Protein AF-0000000078305536 (afdb_homodimer)

pLDDT: mean 76.2, std 25.27, range [20.28, 97.38]

Secondary structure (DSSP, 8-state):
---HHHHHHHHHTTSS-------SEEEE--SS-EEEEE--TTSEEEEEEEEEEETTEEEEEEEEETTTEEEE-TTSTTTEEEEE-TTT--EEEEEESS--GGG-EEEEEEEEEETTEEEEEEEEEE--THHHHHHHHGGGS-EEEEETT--EEEEEE----SPEEEEEEEEEETTEEEEEEEEETTTTEEEE-SSSTT-EE---TT-SEEEEEE-S--GGG-EEEEEEEEETTS-EEEEEEEEEEE----SS--------S------------------------------/---HHHHHHHHHTS-S-------SEEEE--SS-EEEEE--TTSEEEEEEEEEEETTEEEEEEEEETTTEEEE-TTSTTTEEEEE-TTT--EEEEEESS--GGG-EEEEEEEEEETTEEEEEEEEEE--THHHHHHHHGGGS-EEEEETT--EEEEEE----SPEEEEEEEEEETTEEEEEEEEETTTTEEEE-SSSSS-EE---TT-SEEEEEE-S--GGG-EEEEEEEEETTS-EEEEEEEEEEE---SSS--------S------------------------------

Radius of gyration: 35.33 Å; Cα contacts (8 Å, |Δi|>4): 1064; chains: 2; bounding box: 84×175×74 Å

Sequence (582 aa):
MDLLPFLLALLHVHKALCAEISWDSTVKLTKQLSLECAHLPTQILTQIEWLKRNGQKEERIAIFNPILGLEITAPYTNRVSIKNSSEASNIITLNFNNASDMDAGLYTCRLNMFPDGSAEKIIQVAKTDKFESIALLNETIPELVTESGQNITLNYQFQMKGPVKTVIWEKIQPHQIDILTSCDLLEGSPYTSKYQNKVWATCRQGSRVSILFIPNVTVSESAIYCCLVEATTGEKESYMVRLIVYGPKQGGNIQMACLKSPLECRIREPTTPEVRSPTDKPRTTHRMIFMMDLLPFLLALLHVHKALCAEISWDSTVKLTKQLSLECAHLPTQILTQIEWLKRNGQKEERIAIFNPILGLEITAPYTNRVSIKNSSEASNIITLNFNNASDMDAGLYTCRLNMFPDGSAEKIIQVAKTDKFESIALLNETIPELVTESGQNITLNYQFQMKGPVKTVIWEKIQPHQIDILTSCDLLEGSPYTSKYQNKVWATCRQGSRVSILFIPNVTVSESAIYCCLVEATTGEKESYMVRLIVYGPKQGGNIQMACLKSPLECRIREPTTPEVRSPTDKPRTTHRMIFM

Structure (mmCIF, N/CA/C/O backbone):
data_AF-0000000078305536-model_v1
#
loop_
_entity.id
_entity.type
_entity.pdbx_description
1 polymer 'CD226 antigen isoform X4'
#
loop_
_atom_site.group_PDB
_atom_site.id
_atom_site.type_symbol
_atom_site.label_atom_id
_atom_site.label_alt_id
_atom_site.label_comp_id
_atom_site.label_asym_id
_atom_site.label_entity_id
_atom_site.label_seq_id
_atom_site.pdbx_PDB_ins_code
_atom_site.Cartn_x
_atom_site.Cartn_y
_atom_site.Cartn_z
_atom_site.occupancy
_atom_site.B_iso_or_equiv
_atom_site.auth_seq_id
_atom_site.auth_comp_id
_atom_site.auth_asym_id
_atom_site.auth_atom_id
_atom_site.pdbx_PDB_model_num
ATOM 1 N N . MET A 1 1 ? -50.438 0.281 13.805 1 34.84 1 MET A N 1
ATOM 2 C CA . MET A 1 1 ? -49.156 -0.41 13.781 1 34.84 1 MET A CA 1
ATOM 3 C C . MET A 1 1 ? -48.062 0.49 13.211 1 34.84 1 MET A C 1
ATOM 5 O O . MET A 1 1 ? -48.188 0.972 12.086 1 34.84 1 MET A O 1
ATOM 9 N N . ASP A 1 2 ? -47.375 1.27 14.156 1 38.22 2 ASP A N 1
ATOM 10 C CA . ASP A 1 2 ? -46.5 2.428 14.047 1 38.22 2 ASP A CA 1
ATOM 11 C C . ASP A 1 2 ? -45.219 2.088 13.25 1 38.22 2 ASP A C 1
ATOM 13 O O . ASP A 1 2 ? -44.438 1.245 13.664 1 38.22 2 ASP A O 1
ATOM 17 N N . LEU A 1 3 ? -45.344 2.156 11.898 1 41.25 3 LEU A N 1
ATOM 18 C CA . LEU A 1 3 ? -44.438 2.129 10.742 1 41.25 3 LEU A CA 1
ATOM 19 C C . LEU A 1 3 ? -43.219 3.002 10.984 1 41.25 3 LEU A C 1
ATOM 21 O O . LEU A 1 3 ? -42.344 3.111 10.125 1 41.25 3 LEU A O 1
ATOM 25 N N . LEU A 1 4 ? -43.219 3.752 12.109 1 44.47 4 LEU A N 1
ATOM 26 C CA . LEU A 1 4 ? -42.188 4.75 12.391 1 44.47 4 LEU A CA 1
ATOM 27 C C . LEU A 1 4 ? -40.875 4.082 12.766 1 44.47 4 LEU A C 1
ATOM 29 O O . LEU A 1 4 ? -39.812 4.547 12.359 1 44.47 4 LEU A O 1
ATOM 33 N N . PRO A 1 5 ? -40.875 3.002 13.641 1 43.59 5 PRO A N 1
ATOM 34 C CA . PRO A 1 5 ? -39.594 2.453 14.047 1 43.59 5 PRO A CA 1
ATOM 35 C C . PRO A 1 5 ? -38.875 1.744 12.906 1 43.59 5 PRO A C 1
ATOM 37 O O . PRO A 1 5 ? -37.656 1.471 13.008 1 43.59 5 PRO A O 1
ATOM 40 N N . PHE A 1 6 ? -39.562 1.241 11.852 1 41.25 6 PHE A N 1
ATOM 41 C CA . PHE A 1 6 ? -38.906 0.504 10.766 1 41.25 6 PHE A CA 1
ATOM 42 C C . PHE A 1 6 ? -38 1.42 9.953 1 41.25 6 PHE A C 1
ATOM 44 O O . PHE A 1 6 ? -36.969 0.987 9.453 1 41.25 6 PHE A O 1
ATOM 51 N N . LEU A 1 7 ? -38.406 2.744 9.727 1 38.31 7 LEU A N 1
ATOM 52 C CA . LEU A 1 7 ? -37.625 3.621 8.867 1 38.31 7 LEU A CA 1
ATOM 53 C C . LEU A 1 7 ? -36.312 3.99 9.539 1 38.31 7 LEU A C 1
ATOM 55 O O . LEU A 1 7 ? -35.312 4.215 8.867 1 38.31 7 LEU A O 1
ATOM 59 N N . LEU A 1 8 ? -36.25 4.09 10.891 1 34.44 8 LEU A N 1
ATOM 60 C CA . LEU A 1 8 ? -35.031 4.547 11.555 1 34.44 8 LEU A CA 1
ATOM 61 C C . LEU A 1 8 ? -33.969 3.475 11.508 1 34.44 8 LEU A C 1
ATOM 63 O O . LEU A 1 8 ? -32.781 3.771 11.68 1 34.44 8 LEU A O 1
ATOM 67 N N . ALA A 1 9 ? -34.344 2.102 11.547 1 36.56 9 ALA A N 1
ATOM 68 C CA . ALA A 1 9 ? -33.312 1.059 11.492 1 36.56 9 ALA A CA 1
ATOM 69 C C . ALA A 1 9 ? -32.562 1.096 10.164 1 36.56 9 ALA A C 1
ATOM 71 O O . ALA A 1 9 ? -31.422 0.606 10.07 1 36.56 9 ALA A O 1
ATOM 72 N N . LEU A 1 10 ? -33.25 1.404 9.039 1 33.78 10 LEU A N 1
ATOM 73 C CA . LEU A 1 10 ? -32.562 1.394 7.754 1 33.78 10 LEU A CA 1
ATOM 74 C C . LEU A 1 10 ? -31.438 2.432 7.727 1 33.78 10 LEU A C 1
ATOM 76 O O . LEU A 1 10 ? -30.438 2.26 7.02 1 33.78 10 LEU A O 1
ATOM 80 N N . LEU A 1 11 ? -31.688 3.68 8.305 1 33.34 11 LEU A N 1
ATOM 81 C CA . LEU A 1 11 ? -30.656 4.707 8.188 1 33.34 11 LEU A CA 1
ATOM 82 C C . LEU A 1 11 ? -29.422 4.324 8.984 1 33.34 11 LEU A C 1
ATOM 84 O O . LEU A 1 11 ? -28.312 4.789 8.688 1 33.34 11 LEU A O 1
ATOM 88 N N . HIS A 1 12 ? -29.547 3.621 10.141 1 32.81 12 HIS A N 1
ATOM 89 C CA . HIS A 1 12 ? -28.406 3.477 11.039 1 32.81 12 HIS A CA 1
ATOM 90 C C . HIS A 1 12 ? -27.359 2.547 10.445 1 32.81 12 HIS A C 1
ATOM 92 O O . HIS A 1 12 ? -26.203 2.527 10.898 1 32.81 12 HIS A O 1
ATOM 98 N N . VAL A 1 13 ? -27.797 1.468 9.828 1 32.53 13 VAL A N 1
ATOM 99 C CA . VAL A 1 13 ? -26.797 0.458 9.539 1 32.53 13 VAL A CA 1
ATOM 100 C C . VAL A 1 13 ? -25.812 0.996 8.508 1 32.53 13 VAL A C 1
ATOM 102 O O . VAL A 1 13 ? -24.906 0.279 8.07 1 32.53 13 VAL A O 1
ATOM 105 N N . HIS A 1 14 ? -26.234 1.968 7.656 1 31.88 14 HIS A N 1
ATOM 106 C CA . HIS A 1 14 ? -25.156 2.377 6.762 1 31.88 14 HIS A CA 1
ATOM 107 C C . HIS A 1 14 ? -23.984 2.941 7.547 1 31.88 14 HIS A C 1
ATOM 109 O O . HIS A 1 14 ? -23.172 3.703 7.008 1 31.88 14 HIS A O 1
ATOM 115 N N . LYS A 1 15 ? -24.109 2.984 8.93 1 30.31 15 LYS A N 1
ATOM 116 C CA . LYS A 1 15 ? -23.031 3.684 9.625 1 30.31 15 LYS A CA 1
ATOM 117 C C . LYS A 1 15 ? -21.656 3.186 9.164 1 30.31 15 LYS A C 1
ATOM 119 O O . LYS A 1 15 ? -20.766 3.984 8.891 1 30.31 15 LYS A O 1
ATOM 124 N N . ALA A 1 16 ? -21.25 1.973 9.695 1 31.81 16 ALA A N 1
ATOM 125 C CA . ALA A 1 16 ? -19.922 1.646 10.219 1 31.81 16 ALA A CA 1
ATOM 126 C C . ALA A 1 16 ? -18.891 1.566 9.094 1 31.81 16 ALA A C 1
ATOM 128 O O . ALA A 1 16 ? -17.703 1.84 9.312 1 31.81 16 ALA A O 1
ATOM 129 N N . LEU A 1 17 ? -19.156 0.706 8.094 1 31.02 17 LEU A N 1
ATOM 130 C CA . LEU A 1 17 ? -17.922 0.349 7.383 1 31.02 17 LEU A CA 1
ATOM 131 C C . LEU A 1 17 ? -17.297 1.575 6.727 1 31.02 17 LEU A C 1
ATOM 133 O O . LEU A 1 17 ? -17.031 1.566 5.523 1 31.02 17 LEU A O 1
ATOM 137 N N . CYS A 1 18 ? -17.922 2.68 6.719 1 30.95 18 CYS A N 1
ATOM 138 C CA . CYS A 1 18 ? -17.156 3.84 6.281 1 30.95 18 CYS A CA 1
ATOM 139 C C . CYS A 1 18 ? -15.742 3.809 6.852 1 30.95 18 CYS A C 1
ATOM 141 O O . CYS A 1 18 ? -15.539 4.098 8.031 1 30.95 18 CYS A O 1
ATOM 143 N N . ALA A 1 19 ? -15.031 2.811 6.824 1 40.62 19 ALA A N 1
ATOM 144 C CA . ALA A 1 19 ? -13.664 3.26 7.078 1 40.62 19 ALA A CA 1
ATOM 145 C C . ALA A 1 19 ? -13.461 4.695 6.605 1 40.62 19 ALA A C 1
ATOM 147 O O . ALA A 1 19 ? -13.609 4.992 5.418 1 40.62 19 ALA A O 1
ATOM 148 N N . GLU A 1 20 ? -13.953 5.805 7.23 1 45.59 20 GLU A N 1
ATOM 149 C CA . GLU A 1 20 ? -13.57 7.188 6.961 1 45.59 20 GLU A CA 1
ATOM 150 C C . GLU A 1 20 ? -12.188 7.258 6.316 1 45.59 20 GLU A C 1
ATOM 152 O O . GLU A 1 20 ? -11.195 6.828 6.91 1 45.59 20 GLU A O 1
ATOM 157 N N . ILE A 1 21 ? -12.203 6.945 5.156 1 51.5 21 ILE A N 1
ATOM 158 C CA . ILE A 1 21 ? -10.961 7.27 4.465 1 51.5 21 ILE A CA 1
ATOM 159 C C . ILE A 1 21 ? -10.375 8.562 5.035 1 51.5 21 ILE A C 1
ATOM 161 O O . ILE A 1 21 ? -10.922 9.641 4.824 1 51.5 21 ILE A O 1
ATOM 165 N N . SER A 1 22 ? -9.781 8.641 6.242 1 74.12 22 SER A N 1
ATOM 166 C CA . SER A 1 22 ? -9.078 9.75 6.875 1 74.12 22 SER A CA 1
ATOM 167 C C . SER A 1 22 ? -7.777 10.07 6.152 1 74.12 22 SER A C 1
ATOM 169 O O . SER A 1 22 ? -7.051 9.164 5.738 1 74.12 22 SER A O 1
ATOM 171 N N . TRP A 1 23 ? -7.887 11.172 5.277 1 86.25 23 TRP A N 1
ATOM 172 C CA . TRP A 1 23 ? -6.637 11.695 4.738 1 86.25 23 TRP A CA 1
ATOM 173 C C . TRP A 1 23 ? -5.793 12.336 5.84 1 86.25 23 TRP A C 1
ATOM 175 O O . TRP A 1 23 ? -6.305 12.648 6.914 1 86.25 23 TRP A O 1
ATOM 185 N N . ASP A 1 24 ? -4.582 12.406 5.512 1 91.31 24 ASP A N 1
ATOM 186 C CA . ASP A 1 24 ? -3.623 12.922 6.484 1 91.31 24 ASP A CA 1
ATOM 187 C C . ASP A 1 24 ? -3.574 14.445 6.449 1 91.31 24 ASP A C 1
ATOM 189 O O . ASP A 1 24 ? -3.318 15.086 7.473 1 91.31 24 ASP A O 1
ATOM 193 N N . SER A 1 25 ? -3.717 14.977 5.25 1 92.75 25 SER A N 1
ATOM 194 C CA . SER A 1 25 ? -3.648 16.422 5.051 1 92.75 25 SER A CA 1
ATOM 195 C C . SER A 1 25 ? -4.695 16.891 4.047 1 92.75 25 SER A C 1
ATOM 197 O O . SER A 1 25 ? -5.086 16.141 3.152 1 92.75 25 SER A O 1
ATOM 199 N N . THR A 1 26 ? -5.125 18.078 4.301 1 92.69 26 THR A N 1
ATOM 200 C CA . THR A 1 26 ? -5.949 18.781 3.326 1 92.69 26 THR A CA 1
ATOM 201 C C . THR A 1 26 ? -5.234 20.031 2.812 1 92.69 26 THR A C 1
ATOM 203 O O . THR A 1 26 ? -4.734 20.828 3.602 1 92.69 26 THR A O 1
ATOM 206 N N . VAL A 1 27 ? -5.176 20.125 1.546 1 95.38 27 VAL A N 1
ATOM 207 C CA . VAL A 1 27 ? -4.508 21.266 0.931 1 95.38 27 VAL A CA 1
ATOM 208 C C . VAL A 1 27 ? -5.508 22.062 0.091 1 95.38 27 VAL A C 1
ATOM 210 O O . VAL A 1 27 ? -6.32 21.484 -0.632 1 95.38 27 VAL A O 1
ATOM 213 N N . LYS A 1 28 ? -5.418 23.328 0.243 1 93.56 28 LYS A N 1
ATOM 214 C CA . LYS A 1 28 ? -6.305 24.203 -0.517 1 93.56 28 LYS A CA 1
ATOM 215 C C . LYS A 1 28 ? -5.926 24.219 -1.995 1 93.56 28 LYS A C 1
ATOM 217 O O . LYS A 1 28 ? -4.746 24.359 -2.338 1 93.56 28 LYS A O 1
ATOM 222 N N . LEU A 1 29 ? -6.965 24.125 -2.781 1 95.62 29 LEU A N 1
ATOM 223 C CA . LEU A 1 29 ? -6.73 24.188 -4.219 1 95.62 29 LEU A CA 1
ATOM 224 C C . LEU A 1 29 ? -6.48 25.641 -4.652 1 95.62 29 LEU A C 1
ATOM 226 O O . LEU A 1 29 ? -7.359 26.484 -4.523 1 95.62 29 LEU A O 1
ATOM 230 N N . THR A 1 30 ? -5.32 25.891 -5.098 1 92.5 30 THR A N 1
ATOM 231 C CA . THR A 1 30 ? -4.934 27.172 -5.668 1 92.5 30 THR A CA 1
ATOM 232 C C . THR A 1 30 ? -4.172 26.969 -6.977 1 92.5 30 THR A C 1
ATOM 234 O O . THR A 1 30 ? -3.842 25.844 -7.344 1 92.5 30 THR A O 1
ATOM 237 N N . LYS A 1 31 ? -3.879 28.062 -7.656 1 92 31 LYS A N 1
ATOM 238 C CA . LYS A 1 31 ? -3.127 27.984 -8.906 1 92 31 LYS A CA 1
ATOM 239 C C . LYS A 1 31 ? -1.715 27.453 -8.664 1 92 31 LYS A C 1
ATOM 241 O O . LYS A 1 31 ? -1.172 26.719 -9.492 1 92 31 LYS A O 1
ATOM 246 N N . GLN A 1 32 ? -1.166 27.922 -7.508 1 90.81 32 GLN A N 1
ATOM 247 C CA . GLN A 1 32 ? 0.146 27.422 -7.113 1 90.81 32 GLN A CA 1
ATOM 248 C C . GLN A 1 32 ? 0.021 26.281 -6.105 1 90.81 32 GLN A C 1
ATOM 250 O O . GLN A 1 32 ? 0.342 26.438 -4.926 1 90.81 32 GLN A O 1
ATOM 255 N N . LEU A 1 33 ? -0.36 25.219 -6.582 1 95.06 33 LEU A N 1
ATOM 256 C CA . LEU A 1 33 ? -0.619 24.062 -5.73 1 95.06 33 LEU A CA 1
ATOM 257 C C . LEU A 1 33 ? 0.667 23.281 -5.461 1 95.06 33 LEU A C 1
ATOM 259 O O . LEU A 1 33 ? 1.401 22.953 -6.391 1 95.06 33 LEU A O 1
ATOM 263 N N . SER A 1 34 ? 0.96 23.047 -4.176 1 94.38 34 SER A N 1
ATOM 264 C CA . SER A 1 34 ? 2.127 22.266 -3.764 1 94.38 34 SER A CA 1
ATOM 265 C C . SER A 1 34 ? 1.745 21.172 -2.773 1 94.38 34 SER A C 1
ATOM 267 O O . SER A 1 34 ? 1.062 21.438 -1.781 1 94.38 34 SER A O 1
ATOM 269 N N . LEU A 1 35 ? 2.131 20 -3.059 1 95.44 35 LEU A N 1
ATOM 270 C CA . LEU A 1 35 ? 1.924 18.859 -2.164 1 95.44 35 LEU A CA 1
ATOM 271 C C . LEU A 1 35 ? 3.246 18.391 -1.561 1 95.44 35 LEU A C 1
ATOM 273 O O . LEU A 1 35 ? 4.215 18.156 -2.285 1 95.44 35 LEU A O 1
ATOM 277 N N . GLU A 1 36 ? 3.229 18.188 -0.263 1 91.56 36 GLU A N 1
ATOM 278 C CA . GLU A 1 36 ? 4.488 17.891 0.412 1 91.56 36 GLU A CA 1
ATOM 279 C C . GLU A 1 36 ? 4.445 16.531 1.089 1 91.56 36 GLU A C 1
ATOM 281 O O . GLU A 1 36 ? 3.422 16.141 1.657 1 91.56 36 GLU A O 1
ATOM 286 N N . CYS A 1 37 ? 5.559 15.867 0.958 1 91.31 37 CYS A N 1
ATOM 287 C CA . CYS A 1 37 ? 5.836 14.641 1.689 1 91.31 37 CYS A CA 1
ATOM 288 C C . CYS A 1 37 ? 7.219 14.688 2.328 1 91.31 37 CYS A C 1
ATOM 290 O O . CYS A 1 37 ? 8.188 15.117 1.697 1 91.31 37 CYS A O 1
ATOM 292 N N . ALA A 1 38 ? 7.238 14.266 3.588 1 88 38 ALA A N 1
ATOM 293 C CA . ALA A 1 38 ? 8.508 14.367 4.305 1 88 38 ALA A CA 1
ATOM 294 C C . ALA A 1 38 ? 8.859 13.039 4.98 1 88 38 ALA A C 1
ATOM 296 O O . ALA A 1 38 ? 7.969 12.266 5.34 1 88 38 ALA A O 1
ATOM 297 N N . HIS A 1 39 ? 10.117 12.719 5.047 1 88.12 39 HIS A N 1
ATOM 298 C CA . HIS A 1 39 ? 10.641 11.633 5.871 1 88.12 39 HIS A CA 1
ATOM 299 C C . HIS A 1 39 ? 11.539 12.164 6.977 1 88.12 39 HIS A C 1
ATOM 301 O O . HIS A 1 39 ? 11.898 13.344 6.98 1 88.12 39 HIS A O 1
ATOM 307 N N . LEU A 1 40 ? 11.82 11.352 7.926 1 84.5 40 LEU A N 1
ATOM 308 C CA . LEU A 1 40 ? 12.727 11.773 8.984 1 84.5 40 LEU A CA 1
ATOM 309 C C . LEU A 1 40 ? 14.133 12 8.438 1 84.5 40 LEU A C 1
ATOM 311 O O . LEU A 1 40 ? 14.586 11.273 7.551 1 84.5 40 LEU A O 1
ATOM 315 N N . PRO A 1 41 ? 14.828 12.992 8.984 1 82.12 41 PRO A N 1
ATOM 316 C CA . PRO A 1 41 ? 16.172 13.312 8.484 1 82.12 41 PRO A CA 1
ATOM 317 C C . PRO A 1 41 ? 17.125 12.133 8.578 1 82.12 41 PRO A C 1
ATOM 319 O O . PRO A 1 41 ? 18.078 12.031 7.793 1 82.12 41 PRO A O 1
ATOM 322 N N . THR A 1 42 ? 16.953 11.242 9.523 1 85.81 42 THR A N 1
ATOM 323 C CA . THR A 1 42 ? 17.844 10.109 9.734 1 85.81 42 THR A CA 1
ATOM 324 C C . THR A 1 42 ? 17.562 9 8.727 1 85.81 42 THR A C 1
ATOM 326 O O . THR A 1 42 ? 18.344 8.062 8.594 1 85.81 42 THR A O 1
ATOM 329 N N . GLN A 1 43 ? 16.531 9.148 8.031 1 89.75 43 GLN A N 1
ATOM 330 C CA . GLN A 1 43 ? 16.141 8.109 7.078 1 89.75 43 GLN A CA 1
ATOM 331 C C . GLN A 1 43 ? 16.734 8.375 5.699 1 89.75 43 GLN A C 1
ATOM 333 O O . GLN A 1 43 ? 17 9.523 5.344 1 89.75 43 GLN A O 1
ATOM 338 N N . ILE A 1 44 ? 16.906 7.281 4.996 1 93.12 44 ILE A N 1
ATOM 339 C CA . ILE A 1 44 ? 17.453 7.391 3.648 1 93.12 44 ILE A CA 1
ATOM 340 C C . ILE A 1 44 ? 16.359 7.129 2.621 1 93.12 44 ILE A C 1
ATOM 342 O O . ILE A 1 44 ? 15.867 6.004 2.502 1 93.12 44 ILE A O 1
ATOM 346 N N . LEU A 1 45 ? 16.047 8.141 1.893 1 93.75 45 LEU A N 1
ATOM 347 C CA . LEU A 1 45 ? 15.031 8.008 0.854 1 93.75 45 LEU A CA 1
ATOM 348 C C . LEU A 1 45 ? 15.578 7.254 -0.353 1 93.75 45 LEU A C 1
ATOM 350 O O . LEU A 1 45 ? 16.625 7.625 -0.896 1 93.75 45 LEU A O 1
ATOM 354 N N . THR A 1 46 ? 14.922 6.234 -0.824 1 95.88 46 THR A N 1
ATOM 355 C CA . THR A 1 46 ? 15.375 5.484 -1.992 1 95.88 46 THR A CA 1
ATOM 356 C C . THR A 1 46 ? 14.492 5.793 -3.203 1 95.88 46 THR A C 1
ATOM 358 O O . THR A 1 46 ? 14.961 5.734 -4.344 1 95.88 46 THR A O 1
ATOM 361 N N . GLN A 1 47 ? 13.25 6.035 -2.916 1 96.19 47 GLN A N 1
ATOM 362 C CA . GLN A 1 47 ? 12.336 6.34 -4.012 1 96.19 47 GLN A CA 1
ATOM 363 C C . GLN A 1 47 ? 11.039 6.953 -3.496 1 96.19 47 GLN A C 1
ATOM 365 O O . GLN A 1 47 ? 10.594 6.633 -2.393 1 96.19 47 GLN A O 1
ATOM 370 N N . ILE A 1 48 ? 10.484 7.848 -4.297 1 95.94 48 ILE A N 1
ATOM 371 C CA . ILE A 1 48 ? 9.188 8.414 -3.943 1 95.94 48 ILE A CA 1
ATOM 372 C C . ILE A 1 48 ? 8.289 8.461 -5.176 1 95.94 48 ILE A C 1
ATOM 374 O O . ILE A 1 48 ? 8.758 8.742 -6.281 1 95.94 48 ILE A O 1
ATOM 378 N N . GLU A 1 49 ? 7.051 8.086 -4.977 1 97.06 49 GLU A N 1
ATOM 379 C CA . GLU A 1 49 ? 6.059 8.148 -6.043 1 97.06 49 GLU A CA 1
ATOM 380 C C . GLU A 1 49 ? 4.859 8.992 -5.633 1 97.06 49 GLU A C 1
ATOM 382 O O . GLU A 1 49 ? 4.426 8.953 -4.48 1 97.06 49 GLU A O 1
ATOM 387 N N . TRP A 1 50 ? 4.375 9.758 -6.574 1 97.19 50 TRP A N 1
ATOM 388 C CA . TRP A 1 50 ? 3.154 10.547 -6.402 1 97.19 50 TRP A CA 1
ATOM 389 C C . TRP A 1 50 ? 2.027 9.992 -7.273 1 97.19 50 TRP A C 1
ATOM 391 O O . TRP A 1 50 ? 2.199 9.812 -8.484 1 97.19 50 TRP A O 1
ATOM 401 N N . LEU A 1 51 ? 0.883 9.766 -6.59 1 97.38 51 LEU A N 1
ATOM 402 C CA . LEU A 1 51 ? -0.25 9.164 -7.277 1 97.38 51 LEU A CA 1
ATOM 403 C C . LEU A 1 51 ? -1.516 9.984 -7.074 1 97.38 51 LEU A C 1
ATOM 405 O O . LEU A 1 51 ? -1.723 10.562 -6 1 97.38 51 LEU A O 1
ATOM 409 N N . LYS A 1 52 ? -2.305 10.016 -8.094 1 96.69 52 LYS A N 1
ATOM 410 C CA . LYS A 1 52 ? -3.639 10.602 -7.988 1 96.69 52 LYS A CA 1
ATOM 411 C C . LYS A 1 52 ? -4.719 9.531 -8.094 1 96.69 52 LYS A C 1
ATOM 413 O O . LYS A 1 52 ? -4.66 8.664 -8.969 1 96.69 52 LYS A O 1
ATOM 418 N N . ARG A 1 53 ? -5.617 9.609 -7.207 1 94.31 53 ARG A N 1
ATOM 419 C CA . ARG A 1 53 ? -6.695 8.625 -7.215 1 94.31 53 ARG A CA 1
ATOM 420 C C . ARG A 1 53 ? -7.758 8.992 -8.25 1 94.31 53 ARG A C 1
ATOM 422 O O . ARG A 1 53 ? -8.234 10.125 -8.281 1 94.31 53 ARG A O 1
ATOM 429 N N . ASN A 1 54 ? -8.062 8.141 -9.07 1 88.94 54 ASN A N 1
ATOM 430 C CA . ASN A 1 54 ? -9.148 8.234 -10.047 1 88.94 54 ASN A CA 1
ATOM 431 C C . ASN A 1 54 ? -10.141 7.082 -9.891 1 88.94 54 ASN A C 1
ATOM 433 O O . ASN A 1 54 ? -9.969 6.02 -10.492 1 88.94 54 ASN A O 1
ATOM 437 N N . GLY A 1 55 ? -11.211 7.418 -9.094 1 82.19 55 GLY A N 1
ATOM 438 C CA . GLY A 1 55 ? -12.094 6.316 -8.758 1 82.19 55 GLY A CA 1
ATOM 439 C C . GLY A 1 55 ? -11.414 5.227 -7.949 1 82.19 55 GLY A C 1
ATOM 440 O O . GLY A 1 55 ? -10.906 5.484 -6.859 1 82.19 55 GLY A O 1
ATOM 441 N N . GLN A 1 56 ? -11.359 4.055 -8.5 1 79.88 56 GLN A N 1
ATOM 442 C CA . GLN A 1 56 ? -10.758 2.932 -7.789 1 79.88 56 GLN A CA 1
ATOM 443 C C . GLN A 1 56 ? -9.32 2.703 -8.242 1 79.88 56 GLN A C 1
ATOM 445 O O . GLN A 1 56 ? -8.609 1.871 -7.672 1 79.88 56 GLN A O 1
ATOM 450 N N . LYS A 1 57 ? -8.922 3.486 -9.148 1 84.88 57 LYS A N 1
ATOM 451 C CA . LYS A 1 57 ? -7.578 3.316 -9.688 1 84.88 57 LYS A CA 1
ATOM 452 C C . LYS A 1 57 ? -6.672 4.469 -9.273 1 84.88 57 LYS A C 1
ATOM 454 O O . LYS A 1 57 ? -7.152 5.539 -8.891 1 84.88 57 LYS A O 1
ATOM 459 N N . GLU A 1 58 ? -5.453 4.203 -9.203 1 91.88 58 GLU A N 1
ATOM 460 C CA . GLU A 1 58 ? -4.453 5.227 -8.938 1 91.88 58 GLU A CA 1
ATOM 461 C C . GLU A 1 58 ? -3.594 5.496 -10.172 1 91.88 58 GLU A C 1
ATOM 463 O O . GLU A 1 58 ? -3.113 4.562 -10.812 1 91.88 58 GLU A O 1
ATOM 468 N N . GLU A 1 59 ? -3.504 6.73 -10.477 1 94.12 59 GLU A N 1
ATOM 469 C CA . GLU A 1 59 ? -2.668 7.152 -11.594 1 94.12 59 GLU A CA 1
ATOM 470 C C . GLU A 1 59 ? -1.363 7.777 -11.102 1 94.12 59 GLU A C 1
ATOM 472 O O . GLU A 1 59 ? -1.377 8.68 -10.266 1 94.12 59 GLU A O 1
ATOM 477 N N . ARG A 1 60 ? -0.323 7.273 -11.68 1 96.44 60 ARG A N 1
ATOM 478 C CA . ARG A 1 60 ? 0.975 7.797 -11.266 1 96.44 60 ARG A CA 1
ATOM 479 C C . ARG A 1 60 ? 1.264 9.141 -11.93 1 96.44 60 ARG A C 1
ATOM 481 O O . ARG A 1 60 ? 1.136 9.273 -13.148 1 96.44 60 ARG A O 1
ATOM 488 N N . ILE A 1 61 ? 1.693 10.031 -11.18 1 97.31 61 ILE A N 1
ATOM 489 C CA . ILE A 1 61 ? 2.035 11.359 -11.664 1 97.31 61 ILE A CA 1
ATOM 490 C C . ILE A 1 61 ? 3.539 11.453 -11.906 1 97.31 61 ILE A C 1
ATOM 492 O O . ILE A 1 61 ? 3.975 11.844 -12.992 1 97.31 61 ILE A O 1
ATOM 496 N N . ALA A 1 62 ? 4.258 11.055 -10.898 1 97.06 62 ALA A N 1
ATOM 497 C CA . ALA A 1 62 ? 5.711 11.172 -10.969 1 97.06 62 ALA A CA 1
ATOM 498 C C . ALA A 1 62 ? 6.387 10.156 -10.047 1 97.06 62 ALA A C 1
ATOM 500 O O . ALA A 1 62 ? 5.797 9.727 -9.055 1 97.06 62 ALA A O 1
ATOM 501 N N . ILE A 1 63 ? 7.512 9.789 -10.414 1 97.12 63 ILE A N 1
ATOM 502 C CA . ILE A 1 63 ? 8.359 8.922 -9.602 1 97.12 63 ILE A CA 1
ATOM 503 C C . ILE A 1 63 ? 9.789 9.453 -9.609 1 97.12 63 ILE A C 1
ATOM 505 O O . ILE A 1 63 ? 10.312 9.828 -10.656 1 97.12 63 ILE A O 1
ATOM 509 N N . PHE A 1 64 ? 10.336 9.57 -8.414 1 95.69 64 PHE A N 1
ATOM 510 C CA . PHE A 1 64 ? 11.68 10.109 -8.266 1 95.69 64 PHE A CA 1
ATOM 511 C C . PHE A 1 64 ? 12.57 9.141 -7.492 1 95.69 64 PHE A C 1
ATOM 513 O O . PHE A 1 64 ? 12.164 8.609 -6.457 1 95.69 64 PHE A O 1
ATOM 520 N N . ASN A 1 65 ? 13.609 8.844 -7.965 1 94.5 65 ASN A N 1
ATOM 521 C CA . ASN A 1 65 ? 14.695 8.086 -7.359 1 94.5 65 ASN A CA 1
ATOM 522 C C . ASN A 1 65 ? 15.992 8.891 -7.336 1 94.5 65 ASN A C 1
ATOM 524 O O . ASN A 1 65 ? 16.453 9.359 -8.375 1 94.5 65 ASN A O 1
ATOM 528 N N . PRO A 1 66 ? 16.594 9.094 -6.164 1 90.88 66 PRO A N 1
ATOM 529 C CA . PRO A 1 66 ? 17.766 9.961 -6.051 1 90.88 66 PRO A CA 1
ATOM 530 C C . PRO A 1 66 ? 18.906 9.531 -6.965 1 90.88 66 PRO A C 1
ATOM 532 O O . PRO A 1 66 ? 19.719 10.367 -7.395 1 90.88 66 PRO A O 1
ATOM 535 N N . ILE A 1 67 ? 19 8.289 -7.277 1 92.44 67 ILE A N 1
ATOM 536 C CA . ILE A 1 67 ? 20.109 7.777 -8.078 1 92.44 67 ILE A CA 1
ATOM 537 C C . ILE A 1 67 ? 19.703 7.73 -9.555 1 92.44 67 ILE A C 1
ATOM 539 O O . ILE A 1 67 ? 20.453 8.172 -10.43 1 92.44 67 ILE A O 1
ATOM 543 N N . LEU A 1 68 ? 18.484 7.277 -9.828 1 94.62 68 LEU A N 1
ATOM 544 C CA . LEU A 1 68 ? 18.062 6.996 -11.195 1 94.62 68 LEU A CA 1
ATOM 545 C C . LEU A 1 68 ? 17.406 8.219 -11.82 1 94.62 68 LEU A C 1
ATOM 547 O O . LEU A 1 68 ? 17.281 8.305 -13.047 1 94.62 68 LEU A O 1
ATOM 551 N N . GLY A 1 69 ? 16.906 9.125 -10.953 1 93.94 69 GLY A N 1
ATOM 552 C CA . GLY A 1 69 ? 16.391 10.367 -11.492 1 93.94 69 GLY A CA 1
ATOM 553 C C . GLY A 1 69 ? 14.883 10.5 -11.352 1 93.94 69 GLY A C 1
ATOM 554 O O . GLY A 1 69 ? 14.297 9.984 -10.391 1 93.94 69 GLY A O 1
ATOM 555 N N . LEU A 1 70 ? 14.367 11.406 -12.227 1 95.12 70 LEU A N 1
ATOM 556 C CA . LEU A 1 70 ? 12.953 11.766 -12.156 1 95.12 70 LEU A CA 1
ATOM 557 C C . LEU A 1 70 ? 12.227 11.375 -13.438 1 95.12 70 LEU A C 1
ATOM 559 O O . LEU A 1 70 ? 12.742 11.586 -14.539 1 95.12 70 LEU A O 1
ATOM 563 N N . GLU A 1 71 ? 11.086 10.688 -13.25 1 96.69 71 GLU A N 1
ATOM 564 C CA . GLU A 1 71 ? 10.195 10.398 -14.367 1 96.69 71 GLU A CA 1
ATOM 565 C C . GLU A 1 71 ? 8.797 10.953 -14.117 1 96.69 71 GLU A C 1
ATOM 567 O O . GLU A 1 71 ? 8.18 10.656 -13.086 1 96.69 71 GLU A O 1
ATOM 572 N N . ILE A 1 72 ? 8.305 11.727 -15.008 1 96.94 72 ILE A N 1
ATOM 573 C CA . ILE A 1 72 ? 6.961 12.289 -14.922 1 96.94 72 ILE A CA 1
ATOM 574 C C . ILE A 1 72 ? 6.07 11.672 -15.992 1 96.94 72 ILE A C 1
ATOM 576 O O . ILE A 1 72 ? 6.457 11.594 -17.156 1 96.94 72 ILE A O 1
ATOM 580 N N . THR A 1 73 ? 4.93 11.289 -15.562 1 95.94 73 THR A N 1
ATOM 581 C CA . THR A 1 73 ? 4.027 10.586 -16.453 1 95.94 73 THR A CA 1
ATOM 582 C C . THR A 1 73 ? 3.15 11.57 -17.234 1 95.94 73 THR A C 1
ATOM 584 O O . THR A 1 73 ? 2.695 12.57 -16.672 1 95.94 73 THR A O 1
ATOM 587 N N . ALA A 1 74 ? 2.977 11.211 -18.547 1 91.94 74 ALA A N 1
ATOM 588 C CA . ALA A 1 74 ? 1.965 11.961 -19.281 1 91.94 74 ALA A CA 1
ATOM 589 C C . ALA A 1 74 ? 0.578 11.742 -18.672 1 91.94 74 ALA A C 1
ATOM 591 O O . ALA A 1 74 ? 0.238 10.633 -18.266 1 91.94 74 ALA A O 1
ATOM 592 N N . PRO A 1 75 ? -0.203 12.805 -18.5 1 92.19 75 PRO A N 1
ATOM 593 C CA . PRO A 1 75 ? -0.134 14.133 -19.125 1 92.19 75 PRO A CA 1
ATOM 594 C C . PRO A 1 75 ? 0.455 15.188 -18.188 1 92.19 75 PRO A C 1
ATOM 596 O O . PRO A 1 75 ? 0.212 16.375 -18.359 1 92.19 75 PRO A O 1
ATOM 599 N N . TYR A 1 76 ? 1.077 14.789 -17.234 1 95.06 76 TYR A N 1
ATOM 600 C CA . TYR A 1 76 ? 1.559 15.734 -16.234 1 95.06 76 TYR A CA 1
ATOM 601 C C . TYR A 1 76 ? 2.896 16.328 -16.641 1 95.06 76 TYR A C 1
ATOM 603 O O . TYR A 1 76 ? 3.422 17.219 -15.977 1 95.06 76 TYR A O 1
ATOM 611 N N . THR A 1 77 ? 3.26 15.859 -17.781 1 93 77 THR A N 1
ATOM 612 C CA . THR A 1 77 ? 4.539 16.359 -18.266 1 93 77 THR A CA 1
ATOM 613 C C . THR A 1 77 ? 4.492 17.875 -18.453 1 93 77 THR A C 1
ATOM 615 O O . THR A 1 77 ? 3.551 18.406 -19.031 1 93 77 THR A O 1
ATOM 618 N N . ASN A 1 78 ? 5.293 18.656 -17.891 1 91.75 78 ASN A N 1
ATOM 619 C CA . ASN A 1 78 ? 5.414 20.109 -17.953 1 91.75 78 ASN A CA 1
ATOM 620 C C . ASN A 1 78 ? 4.402 20.797 -17.047 1 91.75 78 ASN A C 1
ATOM 622 O O . ASN A 1 78 ? 4.27 22.016 -17.062 1 91.75 78 ASN A O 1
ATOM 626 N N . ARG A 1 79 ? 3.635 20.062 -16.453 1 94.81 79 ARG A N 1
ATOM 627 C CA . ARG A 1 79 ? 2.633 20.625 -15.555 1 94.81 79 ARG A CA 1
ATOM 628 C C . ARG A 1 79 ? 3.096 20.562 -14.109 1 94.81 79 ARG A C 1
ATOM 630 O O . ARG A 1 79 ? 2.584 21.281 -13.25 1 94.81 79 ARG A O 1
ATOM 637 N N . VAL A 1 80 ? 3.969 19.609 -13.906 1 96.06 80 VAL A N 1
ATOM 638 C CA . VAL A 1 80 ? 4.395 19.453 -12.516 1 96.06 80 VAL A CA 1
ATOM 639 C C . VAL A 1 80 ? 5.918 19.469 -12.438 1 96.06 80 VAL A C 1
ATOM 641 O O . VAL A 1 80 ? 6.602 19.266 -13.445 1 96.06 80 VAL A O 1
ATOM 644 N N . SER A 1 81 ? 6.426 19.797 -11.273 1 94.12 81 SER A N 1
ATOM 645 C CA . SER A 1 81 ? 7.848 19.719 -10.953 1 94.12 81 SER A CA 1
ATOM 646 C C . SER A 1 81 ? 8.062 19.219 -9.531 1 94.12 81 SER A C 1
ATOM 648 O O . SER A 1 81 ? 7.172 19.328 -8.68 1 94.12 81 SER A O 1
ATOM 650 N N . ILE A 1 82 ? 9.133 18.562 -9.352 1 91.81 82 ILE A N 1
ATOM 651 C CA . ILE A 1 82 ? 9.469 18.047 -8.023 1 91.81 82 ILE A CA 1
ATOM 652 C C . ILE A 1 82 ? 10.688 18.812 -7.484 1 91.81 82 ILE A C 1
ATOM 654 O O . ILE A 1 82 ? 11.672 19 -8.203 1 91.81 82 ILE A O 1
ATOM 658 N N . LYS A 1 83 ? 10.5 19.312 -6.371 1 84.12 83 LYS A N 1
ATOM 659 C CA . LYS A 1 83 ? 11.594 20.031 -5.723 1 84.12 83 LYS A CA 1
ATOM 660 C C . LYS A 1 83 ? 11.883 19.453 -4.344 1 84.12 83 LYS A C 1
ATOM 662 O O . LYS A 1 83 ? 10.969 19.047 -3.627 1 84.12 83 LYS A O 1
ATOM 667 N N . ASN A 1 84 ? 13.055 18.984 -4.262 1 73.25 84 ASN A N 1
ATOM 668 C CA . ASN A 1 84 ? 13.477 18.672 -2.9 1 73.25 84 ASN A CA 1
ATOM 669 C C . ASN A 1 84 ? 13.953 19.922 -2.162 1 73.25 84 ASN A C 1
ATOM 671 O O . ASN A 1 84 ? 14.633 20.766 -2.74 1 73.25 84 ASN A O 1
ATOM 675 N N . SER A 1 85 ? 13.078 20.375 -1.298 1 58.5 85 SER A N 1
ATOM 676 C CA . SER A 1 85 ? 13.523 21.578 -0.601 1 58.5 85 SER A CA 1
ATOM 677 C C . SER A 1 85 ? 15.031 21.578 -0.407 1 58.5 85 SER A C 1
ATOM 679 O O . SER A 1 85 ? 15.688 20.547 -0.546 1 58.5 85 SER A O 1
ATOM 681 N N . SER A 1 86 ? 15.82 22.453 0.125 1 50.97 86 SER A N 1
ATOM 682 C CA . SER A 1 86 ? 17.266 22.609 0.246 1 50.97 86 SER A CA 1
ATOM 683 C C . SER A 1 86 ? 17.953 21.281 0.522 1 50.97 86 SER A C 1
ATOM 685 O O . SER A 1 86 ? 17.312 20.312 0.903 1 50.97 86 SER A O 1
ATOM 687 N N . GLU A 1 87 ? 19.312 21.047 0.036 1 49.47 87 GLU A N 1
ATOM 688 C CA . GLU A 1 87 ? 20.234 19.938 0.173 1 49.47 87 GLU A CA 1
ATOM 689 C C . GLU A 1 87 ? 19.891 19.078 1.389 1 49.47 87 GLU A C 1
ATOM 691 O O . GLU A 1 87 ? 20.047 17.859 1.361 1 49.47 87 GLU A O 1
ATOM 696 N N . ALA A 1 88 ? 19.469 19.734 2.414 1 51.94 88 ALA A N 1
ATOM 697 C CA . ALA A 1 88 ? 19.406 19.078 3.715 1 51.94 88 ALA A CA 1
ATOM 698 C C . ALA A 1 88 ? 17.969 18.688 4.059 1 51.94 88 ALA A C 1
ATOM 700 O O . ALA A 1 88 ? 17.688 18.219 5.168 1 51.94 88 ALA A O 1
ATOM 701 N N . SER A 1 89 ? 17.016 18.75 2.904 1 71.25 89 SER A N 1
ATOM 702 C CA . SER A 1 89 ? 15.656 18.703 3.447 1 71.25 89 SER A CA 1
ATOM 703 C C . SER A 1 89 ? 15.008 17.344 3.209 1 71.25 89 SER A C 1
ATOM 705 O O . SER A 1 89 ? 15.219 16.719 2.168 1 71.25 89 SER A O 1
ATOM 707 N N . ASN A 1 90 ? 14.461 16.781 4.113 1 84.75 90 ASN A N 1
ATOM 708 C CA . ASN A 1 90 ? 13.68 15.555 4.184 1 84.75 90 ASN A CA 1
ATOM 709 C C . ASN A 1 90 ? 12.266 15.758 3.648 1 84.75 90 ASN A C 1
ATOM 711 O O . ASN A 1 90 ? 11.43 14.859 3.738 1 84.75 90 ASN A O 1
ATOM 715 N N . ILE A 1 91 ? 12.109 17 2.982 1 88.19 91 ILE A N 1
ATOM 716 C CA . ILE A 1 91 ? 10.773 17.297 2.465 1 88.19 91 ILE A CA 1
ATOM 717 C C . ILE A 1 91 ? 10.805 17.297 0.938 1 88.19 91 ILE A C 1
ATOM 719 O O . ILE A 1 91 ? 11.617 17.984 0.325 1 88.19 91 ILE A O 1
ATOM 723 N N . ILE A 1 92 ? 10 16.562 0.342 1 91.94 92 ILE A N 1
ATOM 724 C CA . ILE A 1 92 ? 9.852 16.516 -1.109 1 91.94 92 ILE A CA 1
ATOM 725 C C . ILE A 1 92 ? 8.508 17.109 -1.511 1 91.94 92 ILE A C 1
ATOM 727 O O . ILE A 1 92 ? 7.469 16.734 -0.97 1 91.94 92 ILE A O 1
ATOM 731 N N . THR A 1 93 ? 8.602 18.031 -2.461 1 93.06 93 THR A N 1
ATOM 732 C CA . THR A 1 93 ? 7.398 18.781 -2.822 1 93.06 93 THR A CA 1
ATOM 733 C C . THR A 1 93 ? 7.043 18.562 -4.289 1 93.06 93 THR A C 1
ATOM 735 O O . THR A 1 93 ? 7.91 18.641 -5.16 1 93.06 93 THR A O 1
ATOM 738 N N . LEU A 1 94 ? 5.801 18.203 -4.539 1 95.81 94 LEU A N 1
ATOM 739 C CA . LEU A 1 94 ? 5.23 18.203 -5.883 1 95.81 94 LEU A CA 1
ATOM 740 C C . LEU A 1 94 ? 4.527 19.531 -6.176 1 95.81 94 LEU A C 1
ATOM 742 O O . LEU A 1 94 ? 3.525 19.859 -5.539 1 95.81 94 LEU A O 1
ATOM 746 N N . ASN A 1 95 ? 5.066 20.25 -7.18 1 95.81 95 ASN A N 1
ATOM 747 C CA . ASN A 1 95 ? 4.508 21.547 -7.52 1 95.81 95 ASN A CA 1
ATOM 748 C C . ASN A 1 95 ? 3.727 21.5 -8.828 1 95.81 95 ASN A C 1
ATOM 750 O O . ASN A 1 95 ? 4.227 21 -9.836 1 95.81 95 ASN A O 1
ATOM 754 N N . PHE A 1 96 ? 2.508 22 -8.742 1 96 96 PHE A N 1
ATOM 755 C CA . PHE A 1 96 ? 1.716 22.141 -9.961 1 96 96 PHE A CA 1
ATOM 756 C C . PHE A 1 96 ? 1.859 23.547 -10.539 1 96 96 PHE A C 1
ATOM 758 O O . PHE A 1 96 ? 1.776 24.531 -9.805 1 96 96 PHE A O 1
ATOM 765 N N . ASN A 1 97 ? 2.094 23.5 -11.789 1 90.75 97 ASN A N 1
ATOM 766 C CA . ASN A 1 97 ? 2.086 24.766 -12.492 1 90.75 97 ASN A CA 1
ATOM 767 C C . ASN A 1 97 ? 0.701 25.109 -13.039 1 90.75 97 ASN A C 1
ATOM 769 O O . ASN A 1 97 ? 0.214 24.438 -13.953 1 90.75 97 ASN A O 1
ATOM 773 N N . ASN A 1 98 ? 0.108 26.078 -12.469 1 91.31 98 ASN A N 1
ATOM 774 C CA . ASN A 1 98 ? -1.203 26.531 -12.922 1 91.31 98 ASN A CA 1
ATOM 775 C C . ASN A 1 98 ? -2.27 25.453 -12.711 1 91.31 98 ASN A C 1
ATOM 777 O O . ASN A 1 98 ? -2.912 25.016 -13.672 1 91.31 98 ASN A O 1
ATOM 781 N N . ALA A 1 99 ? -2.484 25.094 -11.492 1 95 99 ALA A N 1
ATOM 782 C CA . ALA A 1 99 ? -3.467 24.078 -11.125 1 95 99 ALA A CA 1
ATOM 783 C C . ALA A 1 99 ? -4.883 24.531 -11.453 1 95 99 ALA A C 1
ATOM 785 O O . ALA A 1 99 ? -5.172 25.734 -11.438 1 95 99 ALA A O 1
ATOM 786 N N . SER A 1 100 ? -5.762 23.625 -11.812 1 94.12 100 SER A N 1
ATOM 787 C CA . SER A 1 100 ? -7.156 23.891 -12.141 1 94.12 100 SER A CA 1
ATOM 788 C C . SER A 1 100 ? -8.102 23.062 -11.273 1 94.12 100 SER A C 1
ATOM 790 O O . SER A 1 100 ? -7.648 22.297 -10.422 1 94.12 100 SER A O 1
ATOM 792 N N . ASP A 1 101 ? -9.336 23.172 -11.562 1 94.31 101 ASP A N 1
ATOM 793 C CA . ASP A 1 101 ? -10.352 22.453 -10.805 1 94.31 101 ASP A CA 1
ATOM 794 C C . ASP A 1 101 ? -10.219 20.953 -11.008 1 94.31 101 ASP A C 1
ATOM 796 O O . ASP A 1 101 ? -10.617 20.156 -10.148 1 94.31 101 ASP A O 1
ATOM 800 N N . MET A 1 102 ? -9.625 20.641 -12.109 1 92.62 102 MET A N 1
ATOM 801 C CA . MET A 1 102 ? -9.453 19.219 -12.422 1 92.62 102 MET A CA 1
ATOM 802 C C . MET A 1 102 ? -8.398 18.594 -11.516 1 92.62 102 MET A C 1
ATOM 804 O O . MET A 1 102 ? -8.312 17.359 -11.43 1 92.62 102 MET A O 1
ATOM 808 N N . ASP A 1 103 ? -7.68 19.438 -10.828 1 95.81 103 ASP A N 1
ATOM 809 C CA . ASP A 1 103 ? -6.605 18.922 -9.984 1 95.81 103 ASP A CA 1
ATOM 810 C C . ASP A 1 103 ? -7.094 18.688 -8.562 1 95.81 103 ASP A C 1
ATOM 812 O O . ASP A 1 103 ? -6.336 18.219 -7.707 1 95.81 103 ASP A O 1
ATOM 816 N N . ALA A 1 104 ? -8.328 18.969 -8.305 1 95.31 104 ALA A N 1
ATOM 817 C CA . ALA A 1 104 ? -8.914 18.594 -7.016 1 95.31 104 ALA A CA 1
ATOM 818 C C . ALA A 1 104 ? -9.047 17.078 -6.887 1 95.31 104 ALA A C 1
ATOM 820 O O . ALA A 1 104 ? -9.227 16.375 -7.887 1 95.31 104 ALA A O 1
ATOM 821 N N . GLY A 1 105 ? -8.867 16.578 -5.676 1 95.06 105 GLY A N 1
ATOM 822 C CA . GLY A 1 105 ? -9.023 15.156 -5.457 1 95.06 105 GLY A CA 1
ATOM 823 C C . GLY 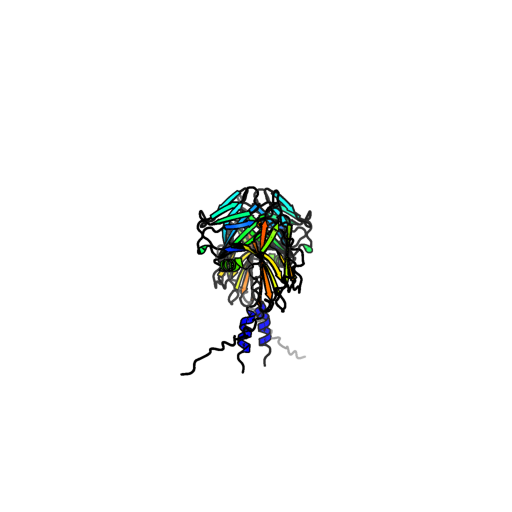A 1 105 ? -8.055 14.602 -4.422 1 95.06 105 GLY A C 1
ATOM 824 O O . GLY A 1 105 ? -7.469 15.359 -3.648 1 95.06 105 GLY A O 1
ATOM 825 N N . LEU A 1 106 ? -7.973 13.281 -4.438 1 95.88 106 LEU A N 1
ATOM 826 C CA . LEU A 1 106 ? -7.125 12.594 -3.469 1 95.88 106 LEU A CA 1
ATOM 827 C C . LEU A 1 106 ? -5.789 12.203 -4.098 1 95.88 106 LEU A C 1
ATOM 829 O O . LEU A 1 106 ? -5.754 11.672 -5.211 1 95.88 106 LEU A O 1
ATOM 833 N N . TYR A 1 107 ? -4.77 12.555 -3.367 1 96.81 107 TYR A N 1
ATOM 834 C CA . TYR A 1 107 ? -3.412 12.211 -3.781 1 96.81 107 TYR A CA 1
ATOM 835 C C . TYR A 1 107 ? -2.732 11.328 -2.744 1 96.81 107 TYR A C 1
ATOM 837 O O . TYR A 1 107 ? -3.064 11.383 -1.558 1 96.81 107 TYR A O 1
ATOM 845 N N . THR A 1 108 ? -1.828 10.5 -3.221 1 96.25 108 THR A N 1
ATOM 846 C CA . THR A 1 108 ? -0.997 9.688 -2.342 1 96.25 108 THR A CA 1
ATOM 847 C C . THR A 1 108 ? 0.481 9.859 -2.682 1 96.25 108 THR A C 1
ATOM 849 O O . THR A 1 108 ? 0.864 9.812 -3.852 1 96.25 108 THR A O 1
ATOM 852 N N . CYS A 1 109 ? 1.226 10.195 -1.703 1 95.75 109 CYS A N 1
ATOM 853 C CA . CYS A 1 109 ? 2.674 10.102 -1.855 1 95.75 109 CYS A CA 1
ATOM 854 C C . CYS A 1 109 ? 3.221 8.867 -1.148 1 95.75 109 CYS A C 1
ATOM 856 O O . CYS A 1 109 ? 2.965 8.664 0.039 1 95.75 109 CYS A O 1
ATOM 858 N N . ARG A 1 110 ? 3.898 8.078 -1.836 1 95.56 110 ARG A N 1
ATOM 859 C CA . ARG A 1 110 ? 4.504 6.863 -1.301 1 95.56 110 ARG A CA 1
ATOM 860 C C . ARG A 1 110 ? 6.02 7.008 -1.2 1 95.56 110 ARG A C 1
ATOM 862 O O . ARG A 1 110 ? 6.703 7.156 -2.215 1 95.56 110 ARG A O 1
ATOM 869 N N . LEU A 1 111 ? 6.52 6.934 0.012 1 94.94 111 LEU A N 1
ATOM 870 C CA . LEU A 1 111 ? 7.949 7.039 0.281 1 94.94 111 LEU A CA 1
ATOM 871 C C . LEU A 1 111 ? 8.555 5.668 0.556 1 94.94 111 LEU A C 1
ATOM 873 O O . LEU A 1 111 ? 7.98 4.871 1.302 1 94.94 111 LEU A O 1
ATOM 877 N N . ASN A 1 112 ? 9.586 5.434 -0.109 1 96 112 ASN A N 1
ATOM 878 C CA . ASN A 1 112 ? 10.383 4.25 0.193 1 96 112 ASN A CA 1
ATOM 879 C C . ASN A 1 112 ? 11.734 4.621 0.797 1 96 112 ASN A C 1
ATOM 881 O O . ASN A 1 112 ? 12.484 5.41 0.219 1 96 112 ASN A O 1
ATOM 885 N N . MET A 1 113 ? 11.984 4.125 1.958 1 95.5 113 MET A N 1
ATOM 886 C CA . MET A 1 113 ? 13.227 4.402 2.68 1 95.5 113 MET A CA 1
ATOM 887 C C . MET A 1 113 ? 13.969 3.109 2.992 1 95.5 113 MET A C 1
ATOM 889 O O . MET A 1 113 ? 13.359 2.047 3.121 1 95.5 113 MET A O 1
ATOM 893 N N . PHE A 1 114 ? 15.305 3.199 3.158 1 95.94 114 PHE A N 1
ATOM 894 C CA . PHE A 1 114 ? 16.109 2.055 3.566 1 95.94 114 PHE A CA 1
ATOM 895 C C . PHE A 1 114 ? 16.844 2.348 4.867 1 95.94 114 PHE A C 1
ATOM 897 O O . PHE A 1 114 ? 17.547 3.361 4.977 1 95.94 114 PHE A O 1
ATOM 904 N N . PRO A 1 115 ? 16.719 1.58 5.84 1 95.94 115 PRO A N 1
ATOM 905 C CA . PRO A 1 115 ? 15.984 0.308 5.812 1 95.94 115 PRO A CA 1
ATOM 906 C C . PRO A 1 115 ? 14.609 0.403 6.457 1 95.94 115 PRO A C 1
ATOM 908 O O . PRO A 1 115 ? 14.07 -0.603 6.93 1 95.94 115 PRO A O 1
ATOM 911 N N . ASP A 1 116 ? 14.055 1.546 6.461 1 93.38 116 ASP A N 1
ATOM 912 C CA . ASP A 1 116 ? 12.859 1.793 7.266 1 93.38 116 ASP A CA 1
ATOM 913 C C . ASP A 1 116 ? 11.594 1.383 6.516 1 93.38 116 ASP A C 1
ATOM 915 O O . ASP A 1 116 ? 10.5 1.416 7.074 1 93.38 116 ASP A O 1
ATOM 919 N N . GLY A 1 117 ? 11.695 1.021 5.262 1 93.62 117 GLY A N 1
ATOM 920 C CA . GLY A 1 117 ? 10.539 0.512 4.543 1 93.62 117 GLY A CA 1
ATOM 921 C C . GLY A 1 117 ? 9.727 1.602 3.871 1 93.62 117 GLY A C 1
ATOM 922 O O . GLY A 1 117 ? 10.258 2.67 3.551 1 93.62 117 GLY A O 1
ATOM 923 N N . SER A 1 118 ? 8.477 1.232 3.621 1 91.81 118 SER A N 1
ATOM 924 C CA . SER A 1 118 ? 7.625 2.145 2.863 1 91.81 118 SER A CA 1
ATOM 925 C C . SER A 1 118 ? 6.645 2.875 3.777 1 91.81 118 SER A C 1
ATOM 927 O O . SER A 1 118 ? 6.273 2.361 4.836 1 91.81 118 SER A O 1
ATOM 929 N N . ALA A 1 119 ? 6.305 4.094 3.379 1 91 119 ALA A N 1
ATOM 930 C CA . ALA A 1 119 ? 5.281 4.902 4.043 1 91 119 ALA A CA 1
ATOM 931 C C . ALA A 1 119 ? 4.418 5.637 3.02 1 91 119 ALA A C 1
ATOM 933 O O . ALA A 1 119 ? 4.875 5.953 1.92 1 91 119 ALA A O 1
ATOM 934 N N . GLU A 1 120 ? 3.191 5.852 3.467 1 92.12 120 GLU A N 1
ATOM 935 C CA . GLU A 1 120 ? 2.277 6.543 2.564 1 92.12 120 GLU A CA 1
ATOM 936 C C . GLU A 1 120 ? 1.579 7.703 3.27 1 92.12 120 GLU A C 1
ATOM 938 O O . GLU A 1 120 ? 1.236 7.602 4.449 1 92.12 120 GLU A O 1
ATOM 943 N N . LYS A 1 121 ? 1.431 8.742 2.562 1 92.38 121 LYS A N 1
ATOM 944 C CA . LYS A 1 121 ? 0.646 9.891 3.006 1 92.38 121 LYS A CA 1
ATOM 945 C C . LYS A 1 121 ? -0.482 10.195 2.025 1 92.38 121 LYS A C 1
ATOM 947 O O . LYS A 1 121 ? -0.262 10.25 0.815 1 92.38 121 LYS A O 1
ATOM 952 N N . ILE A 1 122 ? -1.689 10.383 2.576 1 93.81 122 ILE A N 1
ATOM 953 C CA . ILE A 1 122 ? -2.844 10.711 1.746 1 93.81 122 ILE A CA 1
ATOM 954 C C . ILE A 1 122 ? -3.182 12.188 1.893 1 93.81 122 ILE A C 1
ATOM 956 O O . ILE A 1 122 ? -3.326 12.695 3.01 1 93.81 122 ILE A O 1
ATOM 960 N N . ILE A 1 123 ? -3.293 12.859 0.772 1 95.38 123 ILE A N 1
ATOM 961 C CA . ILE A 1 123 ? -3.525 14.305 0.762 1 95.38 123 ILE A CA 1
ATOM 962 C C . ILE A 1 123 ? -4.805 14.609 -0.012 1 95.38 123 ILE A C 1
ATOM 964 O O . ILE A 1 123 ? -4.953 14.211 -1.169 1 95.38 123 ILE A O 1
ATOM 968 N N . GLN A 1 124 ? -5.703 15.32 0.599 1 94.81 124 GLN A N 1
ATOM 969 C CA . GLN A 1 124 ? -6.902 15.797 -0.079 1 94.81 124 GLN A CA 1
ATOM 970 C C . GLN A 1 124 ? -6.719 17.219 -0.589 1 94.81 124 GLN A C 1
ATOM 972 O O . GLN A 1 124 ? -6.422 18.125 0.188 1 94.81 124 GLN A O 1
ATOM 977 N N . VAL A 1 125 ? -6.859 17.359 -1.817 1 96.12 125 VAL A N 1
ATOM 978 C CA . VAL A 1 125 ? -6.871 18.688 -2.402 1 96.12 125 VAL A CA 1
ATOM 979 C C . VAL A 1 125 ? -8.312 19.141 -2.646 1 96.12 125 VAL A C 1
ATOM 981 O O . VAL A 1 125 ? -9.047 18.484 -3.396 1 96.12 125 VAL A O 1
ATOM 984 N N . ALA A 1 126 ? -8.695 20.188 -2.021 1 92.56 126 ALA A N 1
ATOM 985 C CA . ALA A 1 126 ? -10.094 20.609 -2.129 1 92.56 126 ALA A CA 1
ATOM 986 C C . ALA A 1 126 ? -10.227 22.125 -2.049 1 92.56 126 ALA A C 1
ATOM 988 O O . ALA A 1 126 ? -9.352 22.797 -1.509 1 92.56 126 ALA A O 1
ATOM 989 N N . LYS A 1 127 ? -11.344 22.531 -2.695 1 84.75 127 LYS A N 1
ATOM 990 C CA . LYS A 1 127 ? -11.789 23.906 -2.48 1 84.75 127 LYS A CA 1
ATOM 991 C C . LYS A 1 127 ? -12.656 24.016 -1.232 1 84.75 127 LYS A C 1
ATOM 993 O O . LYS A 1 127 ? -13.711 23.391 -1.148 1 84.75 127 LYS A O 1
ATOM 998 N N . THR A 1 128 ? -12.031 24 -0.083 1 74.5 128 THR A N 1
ATOM 999 C CA . THR A 1 128 ? -12.875 23.984 1.107 1 74.5 128 THR A CA 1
ATOM 1000 C C . THR A 1 128 ? -13.016 25.375 1.695 1 74.5 128 THR A C 1
ATOM 1002 O O . THR A 1 128 ? -12.086 26.188 1.619 1 74.5 128 THR A O 1
ATOM 1005 N N . ASP A 1 129 ? -14.219 25.672 2.162 1 78.19 129 ASP A N 1
ATOM 1006 C CA . ASP A 1 129 ? -14.531 26.906 2.875 1 78.19 129 ASP A CA 1
ATOM 1007 C C . ASP A 1 129 ? -13.914 26.906 4.273 1 78.19 129 ASP A C 1
ATOM 1009 O O . ASP A 1 129 ? -13.875 27.938 4.941 1 78.19 129 ASP A O 1
ATOM 1013 N N . LYS A 1 130 ? -13.445 25.781 4.637 1 76.56 130 LYS A N 1
ATOM 1014 C CA . LYS A 1 130 ? -12.867 25.656 5.969 1 76.56 130 LYS A CA 1
ATOM 1015 C C . LYS A 1 130 ? -11.727 26.656 6.156 1 76.56 130 LYS A C 1
ATOM 1017 O O . LYS A 1 130 ? -11.586 27.266 7.223 1 76.56 130 LYS A O 1
ATOM 1022 N N . PHE A 1 131 ? -11.031 26.859 5.156 1 79.06 131 PHE A N 1
ATOM 1023 C CA . PHE A 1 131 ? -9.906 27.781 5.227 1 79.06 131 PHE A CA 1
ATOM 1024 C C . PHE A 1 131 ? -10.383 29.219 5.402 1 79.06 131 PHE A C 1
ATOM 1026 O O . PHE A 1 131 ? -9.812 29.969 6.195 1 79.06 131 PHE A O 1
ATOM 1033 N N . GLU A 1 132 ? -11.422 29.453 4.723 1 78.5 132 GLU A N 1
ATOM 1034 C CA . GLU A 1 132 ? -11.984 30.797 4.82 1 78.5 132 GLU A CA 1
ATOM 1035 C C . GLU A 1 132 ? -12.656 31.016 6.168 1 78.5 132 GLU A C 1
ATOM 1037 O O . GLU A 1 132 ? -12.547 32.094 6.754 1 78.5 132 GLU A O 1
ATOM 1042 N N . SER A 1 133 ? -13.289 30.031 6.602 1 78.12 133 SER A N 1
ATOM 1043 C CA . SER A 1 133 ? -13.961 30.156 7.891 1 78.12 133 SER A CA 1
ATOM 1044 C C . SER A 1 133 ? -12.969 30.406 9.016 1 78.12 133 SER A C 1
ATOM 1046 O O . SER A 1 133 ? -13.227 31.203 9.914 1 78.12 133 SER A O 1
ATOM 1048 N N . ILE A 1 134 ? -11.953 29.766 8.969 1 79 134 ILE A N 1
ATOM 1049 C CA . ILE A 1 134 ? -10.938 29.938 10 1 79 134 ILE A CA 1
ATOM 1050 C C . ILE A 1 134 ? -10.312 31.312 9.891 1 79 134 ILE A C 1
ATOM 1052 O O . ILE A 1 134 ? -10.031 31.969 10.898 1 79 134 ILE A O 1
ATOM 1056 N N . ALA A 1 135 ? -10.133 31.734 8.711 1 74.38 135 ALA A N 1
ATOM 1057 C CA . ALA A 1 135 ? -9.594 33.094 8.5 1 74.38 135 ALA A CA 1
ATOM 1058 C C . ALA A 1 135 ? -10.5 34.156 9.117 1 74.38 135 ALA A C 1
ATOM 1060 O O . ALA A 1 135 ? -10.016 35.156 9.656 1 74.38 135 ALA A O 1
ATOM 1061 N N . LEU A 1 136 ? -11.766 33.875 9.039 1 75.62 136 LEU A N 1
ATOM 1062 C CA . LEU A 1 136 ? -12.734 34.812 9.57 1 75.62 136 LEU A CA 1
ATOM 1063 C C . LEU A 1 136 ? -12.695 34.844 11.094 1 75.62 136 LEU A C 1
ATOM 1065 O O . LEU A 1 136 ? -12.961 35.875 11.719 1 75.62 136 LEU A O 1
ATOM 1069 N N . LEU A 1 137 ? -12.352 33.688 11.648 1 76.94 137 LEU A N 1
ATOM 1070 C CA . LEU A 1 137 ? -12.328 33.562 13.102 1 76.94 137 LEU A CA 1
ATOM 1071 C C . LEU A 1 137 ? -10.945 33.906 13.656 1 76.94 137 LEU A C 1
ATOM 1073 O O . LEU A 1 137 ? -10.742 33.906 14.875 1 76.94 137 LEU A O 1
ATOM 1077 N N . ASN A 1 138 ? -10.078 34.312 12.828 1 76.5 138 ASN A N 1
ATOM 1078 C CA . ASN A 1 138 ? -8.664 34.438 13.156 1 76.5 138 ASN A CA 1
ATOM 1079 C C . ASN A 1 138 ? -8.438 35.438 14.305 1 76.5 138 ASN A C 1
ATOM 1081 O O . ASN A 1 138 ? -7.617 35.188 15.188 1 76.5 138 ASN A O 1
ATOM 1085 N N . GLU A 1 139 ? -9.25 36.375 14.312 1 79.69 139 GLU A N 1
ATOM 1086 C CA . GLU A 1 139 ? -9.031 37.406 15.328 1 79.69 139 GLU A CA 1
ATOM 1087 C C . GLU A 1 139 ? -9.578 36.969 16.688 1 79.69 139 GLU A C 1
ATOM 1089 O O . GLU A 1 139 ? -9.18 37.5 17.719 1 79.69 139 GLU A O 1
ATOM 1094 N N . THR A 1 140 ? -10.414 35.969 16.672 1 85.25 140 THR A N 1
ATOM 1095 C CA . THR A 1 140 ? -11.055 35.562 17.922 1 85.25 140 THR A CA 1
ATOM 1096 C C . THR A 1 140 ? -10.352 34.344 18.516 1 85.25 140 THR A C 1
ATOM 1098 O O . THR A 1 140 ? -10.617 33.969 19.656 1 85.25 140 THR A O 1
ATOM 1101 N N . ILE A 1 141 ? -9.383 33.844 17.812 1 87.88 141 ILE A N 1
ATOM 1102 C CA . ILE A 1 141 ? -8.703 32.625 18.281 1 87.88 141 ILE A CA 1
ATOM 1103 C C . ILE A 1 141 ? -7.664 33.031 19.328 1 87.88 141 ILE A C 1
ATOM 1105 O O . ILE A 1 141 ? -6.82 33.875 19.094 1 87.88 141 ILE A O 1
ATOM 1109 N N . PRO A 1 142 ? -7.816 32.438 20.562 1 91.12 142 PRO A N 1
ATOM 1110 C CA . PRO A 1 142 ? -6.805 32.719 21.578 1 91.12 142 PRO A CA 1
ATOM 1111 C C . PRO A 1 142 ? -5.387 32.406 21.109 1 91.12 142 PRO A C 1
ATOM 1113 O O . PRO A 1 142 ? -5.188 31.5 20.312 1 91.12 142 PRO A O 1
ATOM 1116 N N . GLU A 1 143 ? -4.438 33.25 21.656 1 91.75 143 GLU A N 1
ATOM 1117 C CA . GLU A 1 143 ? -3.051 33.062 21.219 1 91.75 143 GLU A CA 1
ATOM 1118 C C . GLU A 1 143 ? -2.18 32.562 22.375 1 91.75 143 GLU A C 1
ATOM 1120 O O . GLU A 1 143 ? -2.363 32.969 23.516 1 91.75 143 GLU A O 1
ATOM 1125 N N . LEU A 1 144 ? -1.362 31.625 22.047 1 92.88 144 LEU A N 1
ATOM 1126 C CA . LEU A 1 144 ? -0.306 31.141 22.922 1 92.88 144 LEU A CA 1
ATOM 1127 C C . LEU A 1 144 ? 1.07 31.469 22.359 1 92.88 144 LEU A C 1
ATOM 1129 O O . LEU A 1 144 ? 1.408 31.031 21.25 1 92.88 144 LEU A O 1
ATOM 1133 N N . VAL A 1 145 ? 1.856 32.281 23.062 1 93 145 VAL A N 1
ATOM 1134 C CA . VAL A 1 145 ? 3.156 32.719 22.578 1 93 145 VAL A CA 1
ATOM 1135 C C . VAL A 1 145 ? 4.27 31.984 23.344 1 93 145 VAL A C 1
ATOM 1137 O O . VAL A 1 145 ? 4.234 31.891 24.562 1 93 145 VAL A O 1
ATOM 1140 N N . THR A 1 146 ? 5.184 31.422 22.594 1 92.62 146 THR A N 1
ATOM 1141 C CA . THR A 1 146 ? 6.297 30.719 23.219 1 92.62 146 THR A CA 1
ATOM 1142 C C . THR A 1 146 ? 7.586 30.938 22.438 1 92.62 146 THR A C 1
ATOM 1144 O O . THR A 1 146 ? 7.562 31.484 21.344 1 92.62 146 THR A O 1
ATOM 1147 N N . GLU A 1 147 ? 8.703 30.625 23.094 1 92.31 147 GLU A N 1
ATOM 1148 C CA . GLU A 1 147 ? 10.008 30.703 22.438 1 92.31 147 GLU A CA 1
ATOM 1149 C C . GLU A 1 147 ? 10.422 29.344 21.875 1 92.31 147 GLU A C 1
ATOM 1151 O O . GLU A 1 147 ? 10.016 28.297 22.391 1 92.31 147 GLU A O 1
ATOM 1156 N N . SER A 1 148 ? 11.312 29.438 20.859 1 92.25 148 SER A N 1
ATOM 1157 C CA . SER A 1 148 ? 11.82 28.203 20.266 1 92.25 148 SER A CA 1
ATOM 1158 C C . SER A 1 148 ? 12.562 27.359 21.297 1 92.25 148 SER A C 1
ATOM 1160 O O . SER A 1 148 ? 13.258 27.891 22.156 1 92.25 148 SER A O 1
ATOM 1162 N N . GLY A 1 149 ? 12.445 26.047 21.172 1 90.75 149 GLY A N 1
ATOM 1163 C CA . GLY A 1 149 ? 13.148 25.125 22.047 1 90.75 149 GLY A CA 1
ATOM 1164 C C . GLY A 1 149 ? 12.305 24.656 23.219 1 90.75 149 GLY A C 1
ATOM 1165 O O . GLY A 1 149 ? 12.68 23.703 23.922 1 90.75 149 GLY A O 1
ATOM 1166 N N . GLN A 1 150 ? 11.195 25.25 23.422 1 90.38 150 GLN A N 1
ATOM 1167 C CA . GLN A 1 150 ? 10.352 24.891 24.547 1 90.38 150 GLN A CA 1
ATOM 1168 C C . GLN A 1 150 ? 9.477 23.688 24.219 1 90.38 150 GLN A C 1
ATOM 1170 O O . GLN A 1 150 ? 9.266 23.359 23.047 1 90.38 150 GLN A O 1
ATOM 1175 N N . ASN A 1 151 ? 9.031 23 25.266 1 91.38 151 ASN A N 1
ATOM 1176 C CA . ASN A 1 151 ? 8.039 21.938 25.172 1 91.38 151 ASN A CA 1
ATOM 1177 C C . ASN A 1 151 ? 6.637 22.453 25.484 1 91.38 151 ASN A C 1
ATOM 1179 O O . ASN A 1 151 ? 6.41 23.031 26.562 1 91.38 151 ASN A O 1
ATOM 1183 N N . ILE A 1 152 ? 5.773 22.266 24.516 1 92 152 ILE A N 1
ATOM 1184 C CA . ILE A 1 152 ? 4.438 22.812 24.672 1 92 152 ILE A CA 1
ATOM 1185 C C . ILE A 1 152 ? 3.426 21.688 24.891 1 92 152 ILE A C 1
ATOM 1187 O O . ILE A 1 152 ? 3.543 20.625 24.281 1 92 152 ILE A O 1
ATOM 1191 N N . THR A 1 153 ? 2.529 21.953 25.766 1 92.88 153 THR A N 1
ATOM 1192 C CA . THR A 1 153 ? 1.406 21.047 25.984 1 92.88 153 THR A CA 1
ATOM 1193 C C . THR A 1 153 ? 0.079 21.781 25.812 1 92.88 153 THR A C 1
ATOM 1195 O O . THR A 1 153 ? -0.142 22.844 26.406 1 92.88 153 THR A O 1
ATOM 1198 N N . LEU A 1 154 ? -0.716 21.234 24.953 1 93.06 154 LEU A N 1
ATOM 1199 C CA . LEU A 1 154 ? -2.061 21.781 24.766 1 93.06 154 LEU A CA 1
ATOM 1200 C C . LEU A 1 154 ? -3.104 20.859 25.391 1 93.06 154 LEU A C 1
ATOM 1202 O O . LEU A 1 154 ? -3.174 19.672 25.047 1 93.06 154 LEU A O 1
ATOM 1206 N N . ASN A 1 155 ? -3.891 21.391 26.266 1 92.62 155 ASN A N 1
ATOM 1207 C CA . ASN A 1 155 ? -4.898 20.609 26.969 1 92.62 155 ASN A CA 1
ATOM 1208 C C . ASN A 1 155 ? -6.309 21.109 26.672 1 92.62 155 ASN A C 1
ATOM 1210 O O . ASN A 1 155 ? -6.57 22.312 26.703 1 92.62 155 ASN A O 1
ATOM 1214 N N . TYR A 1 156 ? -7.145 20.172 26.344 1 92.06 156 TYR A N 1
ATOM 1215 C CA . TYR A 1 156 ? -8.539 20.531 26.109 1 92.06 156 TYR A CA 1
ATOM 1216 C C . TYR A 1 156 ? -9.469 19.625 26.906 1 92.06 156 TYR A C 1
ATOM 1218 O O . TYR A 1 156 ? -9.492 18.406 26.703 1 92.06 156 TYR A O 1
ATOM 1226 N N . GLN A 1 157 ? -10.242 20.266 27.797 1 93.06 157 GLN A N 1
ATOM 1227 C CA . GLN A 1 157 ? -11.289 19.562 28.547 1 93.06 157 GLN A CA 1
ATOM 1228 C C . GLN A 1 157 ? -12.609 19.578 27.797 1 93.06 157 GLN A C 1
ATOM 1230 O O . GLN A 1 157 ? -13.141 20.656 27.469 1 93.06 157 GLN A O 1
ATOM 1235 N N . PHE A 1 158 ? -13.109 18.406 27.594 1 91.94 158 PHE A N 1
ATOM 1236 C CA . PHE A 1 158 ? -14.328 18.297 26.812 1 91.94 158 PHE A CA 1
ATOM 1237 C C . PHE A 1 158 ? -15.508 18.906 27.578 1 91.94 158 PHE A C 1
ATOM 1239 O O . PHE A 1 158 ? -15.648 18.703 28.781 1 91.94 158 PHE A O 1
ATOM 1246 N N . GLN A 1 159 ? -16.312 19.625 26.812 1 91.06 159 GLN A N 1
ATOM 1247 C CA . GLN A 1 159 ? -17.484 20.266 27.422 1 91.06 159 GLN A CA 1
ATOM 1248 C C . GLN A 1 159 ? -18.734 19.391 27.281 1 91.06 159 GLN A C 1
ATOM 1250 O O . GLN A 1 159 ? -19.641 19.469 28.109 1 91.06 159 GLN A O 1
ATOM 1255 N N . MET 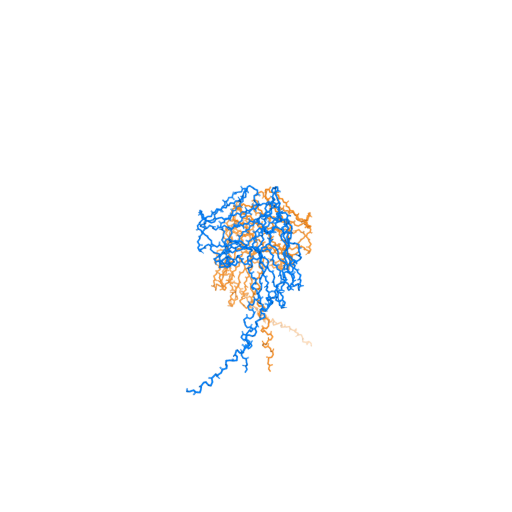A 1 160 ? -18.688 18.641 26.297 1 88.69 160 MET A N 1
ATOM 1256 C CA . MET A 1 160 ? -19.859 17.797 26.062 1 88.69 160 MET A CA 1
ATOM 1257 C C . MET A 1 160 ? -20.047 16.797 27.203 1 88.69 160 MET A C 1
ATOM 1259 O O . MET A 1 160 ? -19.062 16.359 27.812 1 88.69 160 MET A O 1
ATOM 1263 N N . LYS A 1 161 ? -21.281 16.312 27.5 1 85.88 161 LYS A N 1
ATOM 1264 C CA . LYS A 1 161 ? -21.578 15.461 28.641 1 85.88 161 LYS A CA 1
ATOM 1265 C C . LYS A 1 161 ? -21.562 13.992 28.25 1 85.88 161 LYS A C 1
ATOM 1267 O O . LYS A 1 161 ? -21.203 13.125 29.047 1 85.88 161 LYS A O 1
ATOM 1272 N N . GLY A 1 162 ? -21.859 13.68 27.094 1 83.94 162 GLY A N 1
ATOM 1273 C CA . GLY A 1 162 ? -21.953 12.289 26.703 1 83.94 162 GLY A CA 1
ATOM 1274 C C . GLY A 1 162 ? -20.609 11.664 26.375 1 83.94 162 GLY A C 1
ATOM 1275 O O . GLY A 1 162 ? -19.578 12.352 26.391 1 83.94 162 GLY A O 1
ATOM 1276 N N . PRO A 1 163 ? -20.672 10.336 26.297 1 89.31 163 PRO A N 1
ATOM 1277 C CA . PRO A 1 163 ? -19.422 9.648 25.969 1 89.31 163 PRO A CA 1
ATOM 1278 C C . PRO A 1 163 ? -18.828 10.117 24.656 1 89.31 163 PRO A C 1
ATOM 1280 O O . PRO A 1 163 ? -19.547 10.328 23.672 1 89.31 163 PRO A O 1
ATOM 1283 N N . VAL A 1 164 ? -17.531 10.32 24.703 1 90.38 164 VAL A N 1
ATOM 1284 C CA . VAL A 1 164 ? -16.812 10.781 23.531 1 90.38 164 VAL A CA 1
ATOM 1285 C C . VAL A 1 164 ? -16.297 9.586 22.734 1 90.38 164 VAL A C 1
ATOM 1287 O O . VAL A 1 164 ? -15.781 8.625 23.312 1 90.38 164 VAL A O 1
ATOM 1290 N N . LYS A 1 165 ? -16.484 9.641 21.453 1 90.75 165 LYS A N 1
ATOM 1291 C CA . LYS A 1 165 ? -16.078 8.562 20.562 1 90.75 165 LYS A CA 1
ATOM 1292 C C . LYS A 1 165 ? -14.688 8.82 19.984 1 90.75 165 LYS A C 1
ATOM 1294 O O . LYS A 1 165 ? -13.805 7.965 20.078 1 90.75 165 LYS A O 1
ATOM 1299 N N . THR A 1 166 ? -14.516 10.023 19.406 1 91.81 166 THR A N 1
ATOM 1300 C CA . THR A 1 166 ? -13.258 10.273 18.703 1 91.81 166 THR A CA 1
ATOM 1301 C C . THR A 1 166 ? -12.711 11.648 19.062 1 91.81 16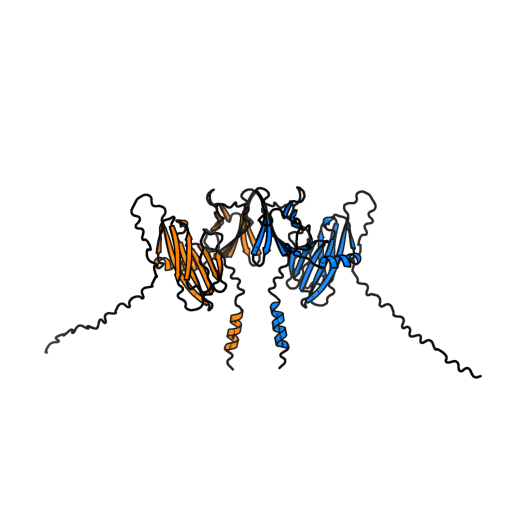6 THR A C 1
ATOM 1303 O O . THR A 1 166 ? -13.469 12.602 19.25 1 91.81 166 THR A O 1
ATOM 1306 N N . VAL A 1 167 ? -11.391 11.734 19.156 1 92 167 VAL A N 1
ATOM 1307 C CA . VAL A 1 167 ? -10.68 12.992 19.328 1 92 167 VAL A CA 1
ATOM 1308 C C . VAL A 1 167 ? -9.609 13.141 18.25 1 92 167 VAL A C 1
ATOM 1310 O O . VAL A 1 167 ? -8.812 12.227 18.016 1 92 167 VAL A O 1
ATOM 1313 N N . ILE A 1 168 ? -9.602 14.32 17.594 1 92.44 168 ILE A N 1
ATOM 1314 C CA . ILE A 1 168 ? -8.625 14.562 16.531 1 92.44 168 ILE A CA 1
ATOM 1315 C C . ILE A 1 168 ? -7.926 15.898 16.781 1 92.44 168 ILE A C 1
ATOM 1317 O O . ILE A 1 168 ? -8.57 16.906 17.047 1 92.44 168 ILE A O 1
ATOM 1321 N N . TRP A 1 169 ? -6.621 15.883 16.766 1 92.25 169 TRP A N 1
ATOM 1322 C CA . TRP A 1 169 ? -5.836 17.109 16.781 1 92.25 169 TRP A CA 1
ATOM 1323 C C . TRP A 1 169 ? -5.348 17.469 15.375 1 92.25 169 TRP A C 1
ATOM 1325 O O . TRP A 1 169 ? -4.777 16.625 14.68 1 92.25 169 TRP A O 1
ATOM 1335 N N . GLU A 1 170 ? -5.578 18.75 15.062 1 92.5 170 GLU A N 1
ATOM 1336 C CA . GLU A 1 170 ? -5.172 19.234 13.742 1 92.5 170 GLU A CA 1
ATOM 1337 C C . GLU A 1 170 ? -4.262 20.453 13.852 1 92.5 170 GLU A C 1
ATOM 1339 O O . GLU A 1 170 ? -4.398 21.25 14.781 1 92.5 170 GLU A O 1
ATOM 1344 N N . LYS A 1 171 ? -3.359 20.531 12.961 1 92.12 171 LYS A N 1
ATOM 1345 C CA . LYS A 1 171 ? -2.582 21.734 12.719 1 92.12 171 LYS A CA 1
ATOM 1346 C C . LYS A 1 171 ? -3.09 22.469 11.484 1 92.12 171 LYS A C 1
ATOM 1348 O O . LYS A 1 171 ? -3.047 21.938 10.367 1 92.12 171 LYS A O 1
ATOM 1353 N N . ILE A 1 172 ? -3.459 23.656 11.695 1 91.38 172 ILE A N 1
ATOM 1354 C CA . ILE A 1 172 ? -4.137 24.391 10.633 1 91.38 172 ILE A CA 1
ATOM 1355 C C . ILE A 1 172 ? -3.266 25.562 10.18 1 91.38 172 ILE A C 1
ATOM 1357 O O . ILE A 1 172 ? -2.91 26.422 10.984 1 91.38 172 ILE A O 1
ATOM 1361 N N . GLN A 1 173 ? -2.908 25.531 8.961 1 90.12 173 GLN A N 1
ATOM 1362 C CA . GLN A 1 173 ? -2.24 26.625 8.273 1 90.12 173 GLN A CA 1
ATOM 1363 C C . GLN A 1 173 ? -3.119 27.188 7.156 1 90.12 173 GLN A C 1
ATOM 1365 O O . GLN A 1 173 ? -4.148 26.594 6.812 1 90.12 173 GLN A O 1
ATOM 1370 N N . PRO A 1 174 ? -2.805 28.391 6.668 1 86.75 174 PRO A N 1
ATOM 1371 C CA . PRO A 1 174 ? -3.68 29.047 5.691 1 86.75 174 PRO A CA 1
ATOM 1372 C C . PRO A 1 174 ? -3.977 28.172 4.48 1 86.75 174 PRO A C 1
ATOM 1374 O O . PRO A 1 174 ? -5.074 28.234 3.922 1 86.75 174 PRO A O 1
ATOM 1377 N N . HIS A 1 175 ? -3.033 27.344 4.129 1 90 175 HIS A N 1
ATOM 1378 C CA . HIS A 1 175 ? -3.271 26.594 2.896 1 90 175 HIS A CA 1
ATOM 1379 C C . HIS A 1 175 ? -3.213 25.094 3.141 1 90 175 HIS A C 1
ATOM 1381 O O . HIS A 1 175 ? -3.299 24.297 2.199 1 90 175 HIS A O 1
ATOM 1387 N N . GLN A 1 176 ? -3.111 24.734 4.371 1 92.12 176 GLN A N 1
ATOM 1388 C CA . GLN A 1 176 ? -2.949 23.312 4.648 1 92.12 176 GLN A CA 1
ATOM 1389 C C . GLN A 1 176 ? -3.436 22.969 6.051 1 92.12 176 GLN A C 1
ATOM 1391 O O . GLN A 1 176 ? -3.205 23.719 7 1 92.12 176 GLN A O 1
ATOM 1396 N N . ILE A 1 177 ? -4.109 21.891 6.129 1 91.38 177 ILE A N 1
ATOM 1397 C CA . ILE A 1 177 ? -4.523 21.312 7.41 1 91.38 177 ILE A CA 1
ATOM 1398 C C . ILE A 1 177 ? -3.934 19.922 7.57 1 91.38 177 ILE A C 1
ATOM 1400 O O . ILE A 1 177 ? -4.129 19.047 6.711 1 91.38 177 ILE A O 1
ATOM 1404 N N . ASP A 1 178 ? -3.248 19.672 8.648 1 91.19 178 ASP A N 1
ATOM 1405 C CA . ASP A 1 178 ? -2.646 18.375 8.914 1 91.19 178 ASP A CA 1
ATOM 1406 C C . ASP A 1 178 ? -3.289 17.703 10.125 1 91.19 178 ASP A C 1
ATOM 1408 O O . ASP A 1 178 ? -3.467 18.344 11.164 1 91.19 178 ASP A O 1
ATOM 1412 N N . ILE A 1 179 ? -3.639 16.484 9.992 1 91.12 179 ILE A N 1
ATOM 1413 C CA . ILE A 1 179 ? -4.043 15.695 11.156 1 91.12 179 ILE A CA 1
ATOM 1414 C C . ILE A 1 179 ? -2.805 15.242 11.93 1 91.12 179 ILE A C 1
ATOM 1416 O O . ILE A 1 179 ? -1.931 14.578 11.375 1 91.12 179 ILE A O 1
ATOM 1420 N N . LEU A 1 180 ? -2.75 15.594 13.141 1 91.25 180 LEU A N 1
ATOM 1421 C CA . LEU A 1 180 ? -1.585 15.258 13.945 1 91.25 180 LEU A CA 1
ATOM 1422 C C . LEU A 1 180 ? -1.8 13.938 14.688 1 91.25 180 LEU A C 1
ATOM 1424 O O . LEU A 1 180 ? -0.953 13.047 14.633 1 91.25 180 LEU A O 1
ATOM 1428 N N . THR A 1 181 ? -2.871 13.859 15.367 1 91.06 181 THR A N 1
ATOM 1429 C CA . THR A 1 181 ? -3.215 12.664 16.141 1 91.06 181 THR A CA 1
ATOM 1430 C C . THR A 1 181 ? -4.719 12.406 16.094 1 91.06 181 THR A C 1
ATOM 1432 O O . THR A 1 181 ? -5.504 13.32 15.852 1 91.06 181 THR A O 1
ATOM 1435 N N . SER A 1 182 ? -5.082 11.172 16.219 1 90.69 182 SER A N 1
ATOM 1436 C CA . SER A 1 182 ? -6.473 10.758 16.375 1 90.69 182 SER A CA 1
ATOM 1437 C C . SER A 1 182 ? -6.598 9.633 17.406 1 90.69 182 SER A C 1
ATOM 1439 O O . SER A 1 182 ? -5.68 8.828 17.562 1 90.69 182 SER A O 1
ATOM 1441 N N . CYS A 1 183 ? -7.738 9.703 18.094 1 89.75 183 CYS A N 1
ATOM 1442 C CA . CYS A 1 183 ? -7.941 8.703 19.141 1 89.75 183 CYS A CA 1
ATOM 1443 C C . CYS A 1 183 ? -9.391 8.227 19.156 1 89.75 183 CYS A C 1
ATOM 1445 O O . CYS A 1 183 ? -10.312 9.039 19.219 1 89.75 183 CYS A O 1
ATOM 1447 N N . ASP A 1 184 ? -9.523 6.93 19.031 1 87.62 184 ASP A N 1
ATOM 1448 C CA . ASP A 1 184 ? -10.812 6.332 19.359 1 87.62 184 ASP A CA 1
ATOM 1449 C C . ASP A 1 184 ? -10.938 6.066 20.859 1 87.62 184 ASP A C 1
ATOM 1451 O O . ASP A 1 184 ? -10.336 5.121 21.391 1 87.62 184 ASP A O 1
ATOM 1455 N N . LEU A 1 185 ? -11.703 6.801 21.438 1 85.75 185 LEU A N 1
ATOM 1456 C CA . LEU A 1 185 ? -11.766 6.734 22.891 1 85.75 185 LEU A CA 1
ATOM 1457 C C . LEU A 1 185 ? -12.641 5.566 23.344 1 85.75 185 LEU A C 1
ATOM 1459 O O . LEU A 1 185 ? -12.609 5.184 24.516 1 85.75 185 LEU A O 1
ATOM 1463 N N . LEU A 1 186 ? -13.359 5.02 22.469 1 82.38 186 LEU A N 1
ATOM 1464 C CA . LEU A 1 186 ? -14.133 3.834 22.812 1 82.38 186 LEU A CA 1
ATOM 1465 C C . LEU A 1 186 ? -13.234 2.602 22.891 1 82.38 186 LEU A C 1
ATOM 1467 O O . LEU A 1 186 ? -13.391 1.776 23.797 1 82.38 186 LEU A O 1
ATOM 1471 N N . GLU A 1 187 ? -12.352 2.49 21.984 1 79.94 187 GLU A N 1
ATOM 1472 C CA . GLU A 1 187 ? -11.461 1.337 21.922 1 79.94 187 GLU A CA 1
ATOM 1473 C C . GLU A 1 187 ? -10.094 1.663 22.516 1 79.94 187 GLU A C 1
ATOM 1475 O O . GLU A 1 187 ? -9.336 0.759 22.859 1 79.94 187 GLU A O 1
ATOM 1480 N N . GLY A 1 188 ? -9.836 2.902 22.641 1 76.06 188 GLY A N 1
ATOM 1481 C CA . GLY A 1 188 ? -8.547 3.34 23.141 1 76.06 188 GLY A CA 1
ATOM 1482 C C . GLY A 1 188 ? -7.426 3.152 22.125 1 76.06 188 GLY A C 1
ATOM 1483 O O . GLY A 1 188 ? -6.289 2.852 22.5 1 76.06 188 GLY A O 1
ATOM 1484 N N . SER A 1 189 ? -7.754 3.27 20.859 1 80.31 189 SER A N 1
ATOM 1485 C CA . SER A 1 189 ? -6.773 3.064 19.797 1 80.31 189 SER A CA 1
ATOM 1486 C C . SER A 1 189 ? -6.23 4.391 19.281 1 80.31 189 SER A C 1
ATOM 1488 O O . SER A 1 189 ? -6.988 5.23 18.797 1 80.31 189 SER A O 1
ATOM 1490 N N . PRO A 1 190 ? -4.941 4.562 19.469 1 80.31 190 PRO A N 1
ATOM 1491 C CA . PRO A 1 190 ? -4.352 5.828 19.031 1 80.31 190 PRO A CA 1
ATOM 1492 C C . PRO A 1 190 ? -3.84 5.77 17.594 1 80.31 190 PRO A C 1
ATOM 1494 O O . PRO A 1 190 ? -3.5 4.691 17.094 1 80.31 190 PRO A O 1
ATOM 1497 N N . TYR A 1 191 ? -3.85 6.898 17.016 1 82.62 191 TYR A N 1
ATOM 1498 C CA . TYR A 1 191 ? -3.166 7.129 15.758 1 82.62 191 TYR A CA 1
ATOM 1499 C C . TYR A 1 191 ? -2.32 8.398 15.82 1 82.62 191 TYR A C 1
ATOM 1501 O O . TYR A 1 191 ? -2.762 9.422 16.344 1 82.62 191 TYR A O 1
ATOM 1509 N N . THR A 1 192 ? -1.106 8.305 15.344 1 77.75 192 THR A N 1
ATOM 1510 C CA . THR A 1 192 ? -0.23 9.461 15.219 1 77.75 192 THR A CA 1
ATOM 1511 C C . THR A 1 192 ? 0.356 9.547 13.812 1 77.75 192 THR A C 1
ATOM 1513 O O . THR A 1 192 ? 0.769 8.539 13.242 1 77.75 192 THR A O 1
ATOM 1516 N N . SER A 1 193 ? 0.311 10.719 13.32 1 79.81 193 SER A N 1
ATOM 1517 C CA . SER A 1 193 ? 0.853 10.938 11.984 1 79.81 193 SER A CA 1
ATOM 1518 C C . SER A 1 193 ? 2.33 10.562 11.914 1 79.81 193 SER A C 1
ATOM 1520 O O . SER A 1 193 ? 3.096 10.867 12.828 1 79.81 193 SER A O 1
ATOM 1522 N N . LYS A 1 194 ? 2.742 9.859 10.867 1 69.19 194 LYS A N 1
ATOM 1523 C CA . LYS A 1 194 ? 4.121 9.422 10.688 1 69.19 194 LYS A CA 1
ATOM 1524 C C . LYS A 1 194 ? 4.988 10.539 10.125 1 69.19 194 LYS A C 1
ATOM 1526 O O . LYS A 1 194 ? 6.219 10.453 10.148 1 69.19 194 LYS A O 1
ATOM 1531 N N . TYR A 1 195 ? 4.359 11.555 9.742 1 67.38 195 TYR A N 1
ATOM 1532 C CA . TYR A 1 195 ? 5.066 12.562 8.961 1 67.38 195 TYR A CA 1
ATOM 1533 C C . TYR A 1 195 ? 5.383 13.789 9.82 1 67.38 195 TYR A C 1
ATOM 1535 O O . TYR A 1 195 ? 6.059 14.711 9.367 1 67.38 195 TYR A O 1
ATOM 1543 N N . GLN A 1 196 ? 4.762 13.711 10.93 1 62.28 196 GLN A N 1
ATOM 1544 C CA . GLN A 1 196 ? 5.043 14.797 11.859 1 62.28 196 GLN A CA 1
ATOM 1545 C C . GLN A 1 196 ? 5.848 14.305 13.062 1 62.28 196 GLN A C 1
ATOM 1547 O O . GLN A 1 196 ? 5.426 13.383 13.758 1 62.28 196 GLN A O 1
ATOM 1552 N N . ASN A 1 197 ? 7.129 14.625 12.977 1 60.72 197 ASN A N 1
ATOM 1553 C CA . ASN A 1 197 ? 7.996 14.148 14.047 1 60.72 197 ASN A CA 1
ATOM 1554 C C . ASN A 1 197 ? 7.676 14.828 15.375 1 60.72 197 ASN A C 1
ATOM 1556 O O . ASN A 1 197 ? 7.289 16 15.398 1 60.72 197 ASN A O 1
ATOM 1560 N N . LYS A 1 198 ? 7.445 14.125 16.391 1 74.56 198 LYS A N 1
ATOM 1561 C CA . LYS A 1 198 ? 7.719 14.539 17.766 1 74.56 198 LYS A CA 1
ATOM 1562 C C . LYS A 1 198 ? 6.43 14.922 18.484 1 74.56 198 LYS A C 1
ATOM 1564 O O . LYS A 1 198 ? 6.457 15.266 19.672 1 74.56 198 LYS A O 1
ATOM 1569 N N . VAL A 1 199 ? 5.234 14.758 17.688 1 86.81 199 VAL A N 1
ATOM 1570 C CA . VAL A 1 199 ? 4.031 15.141 18.406 1 86.81 199 VAL A CA 1
ATOM 1571 C C . VAL A 1 199 ? 3.275 13.898 18.875 1 86.81 199 VAL A C 1
ATOM 1573 O O . VAL A 1 199 ? 3.295 12.867 18.188 1 86.81 199 VAL A O 1
ATOM 1576 N N . TRP A 1 200 ? 2.719 13.938 20.016 1 89.38 200 TRP A N 1
ATOM 1577 C CA . TRP A 1 200 ? 1.87 12.836 20.469 1 89.38 200 TRP A CA 1
ATOM 1578 C C . TRP A 1 200 ? 0.779 13.336 21.406 1 89.38 200 TRP A C 1
ATOM 1580 O O . TRP A 1 200 ? 0.874 14.438 21.938 1 89.38 200 TRP A O 1
ATOM 1590 N N . ALA A 1 201 ? -0.274 12.539 21.469 1 90.56 201 ALA A N 1
ATOM 1591 C CA . ALA A 1 201 ? -1.405 12.898 22.312 1 90.56 201 ALA A CA 1
ATOM 1592 C C . ALA A 1 201 ? -1.826 11.719 23.188 1 90.56 201 ALA A C 1
ATOM 1594 O O . ALA A 1 201 ? -1.564 10.562 22.844 1 90.56 201 ALA A O 1
ATOM 1595 N N . THR A 1 202 ? -2.408 12.086 24.297 1 87.62 202 THR A N 1
ATOM 1596 C CA . THR A 1 202 ? -2.936 11.047 25.172 1 87.62 202 THR A CA 1
ATOM 1597 C C . THR A 1 202 ? -4.152 10.375 24.547 1 87.62 202 THR A C 1
ATOM 1599 O O . THR A 1 202 ? -4.918 11.016 23.828 1 87.62 202 THR A O 1
ATOM 1602 N N . CYS A 1 203 ? -4.27 9.078 24.781 1 90.19 203 CYS A N 1
ATOM 1603 C CA . CYS A 1 203 ? -5.406 8.297 24.312 1 90.19 203 CYS A CA 1
ATOM 1604 C C . CYS A 1 203 ? -5.809 7.246 25.344 1 90.19 203 CYS A C 1
ATOM 1606 O O . CYS A 1 203 ? -5.211 6.172 25.406 1 90.19 203 CYS A O 1
ATOM 1608 N N . ARG A 1 204 ? -6.711 7.559 26.188 1 86.44 204 ARG A N 1
ATOM 1609 C CA . ARG A 1 204 ? -7.203 6.656 27.234 1 86.44 204 ARG A CA 1
ATOM 1610 C C . ARG A 1 204 ? -8.719 6.539 27.188 1 86.44 204 ARG A C 1
ATOM 1612 O O . ARG A 1 204 ? -9.422 7.543 27.062 1 86.44 204 ARG A O 1
ATOM 1619 N N . GLN A 1 205 ? -9.102 5.414 27.359 1 88.19 205 GLN A N 1
ATOM 1620 C CA . GLN A 1 205 ? -10.531 5.152 27.328 1 88.19 205 GLN A CA 1
ATOM 1621 C C . GLN A 1 205 ? -11.273 5.957 28.391 1 88.19 205 GLN A C 1
ATOM 1623 O O . GLN A 1 205 ? -10.836 6.023 29.531 1 88.19 205 GLN A O 1
ATOM 1628 N N . GLY A 1 206 ? -12.258 6.594 27.984 1 85 206 GLY A N 1
ATOM 1629 C CA . GLY A 1 206 ? -13.141 7.285 28.906 1 85 206 GLY A CA 1
ATOM 1630 C C . GLY A 1 206 ? -12.602 8.633 29.344 1 85 206 GLY A C 1
ATOM 1631 O O . GLY A 1 206 ? -13.227 9.32 30.156 1 85 206 GLY A O 1
ATOM 1632 N N . SER A 1 207 ? -11.516 9.008 28.844 1 89 207 SER A N 1
ATOM 1633 C CA . SER A 1 207 ? -10.938 10.289 29.234 1 89 207 SER A CA 1
ATOM 1634 C C . SER A 1 207 ? -11.852 11.453 28.844 1 89 207 SER A C 1
ATOM 1636 O O . SER A 1 207 ? -12.555 11.383 27.828 1 89 207 SER A O 1
ATOM 1638 N N . ARG A 1 208 ? -11.789 12.461 29.688 1 90.69 208 ARG A N 1
ATOM 1639 C CA . ARG A 1 208 ? -12.57 13.656 29.391 1 90.69 208 ARG A CA 1
ATOM 1640 C C . ARG A 1 208 ? -11.656 14.828 29.031 1 90.69 208 ARG A C 1
ATOM 1642 O O . ARG A 1 208 ? -12.102 15.977 29 1 90.69 208 ARG A O 1
ATOM 1649 N N . VAL A 1 209 ? -10.414 14.523 28.875 1 91.62 209 VAL A N 1
ATOM 1650 C CA . VAL A 1 209 ? -9.414 15.516 28.516 1 91.62 209 VAL A CA 1
ATOM 1651 C C . VAL A 1 209 ? -8.5 14.953 27.422 1 91.62 209 VAL A C 1
ATOM 1653 O O . VAL A 1 209 ? -8.258 13.75 27.375 1 91.62 209 VAL A O 1
ATOM 1656 N N . SER A 1 210 ? -8.141 15.766 26.5 1 92.5 210 SER A N 1
ATOM 1657 C CA . SER A 1 210 ? -7.109 15.391 25.547 1 92.5 210 SER A CA 1
ATOM 1658 C C . SER A 1 210 ? -5.902 16.328 25.625 1 92.5 210 SER A C 1
ATOM 1660 O O . SER A 1 210 ? -6.055 17.547 25.641 1 92.5 210 SER A O 1
ATOM 1662 N N . ILE A 1 211 ? -4.766 15.695 25.734 1 92.94 211 ILE A N 1
ATOM 1663 C CA . ILE A 1 211 ? -3.537 16.469 25.875 1 92.94 211 ILE A CA 1
ATOM 1664 C C . ILE A 1 211 ? -2.625 16.219 24.672 1 92.94 211 ILE A C 1
ATOM 1666 O O . ILE A 1 211 ? -2.26 15.07 24.391 1 92.94 211 ILE A O 1
ATOM 1670 N N . LEU A 1 212 ? -2.246 17.234 23.969 1 94.19 212 LEU A N 1
ATOM 1671 C CA . LEU A 1 212 ? -1.295 17.156 22.875 1 94.19 212 LEU A CA 1
ATOM 1672 C C . LEU A 1 212 ? 0.083 17.641 23.312 1 94.19 212 LEU A C 1
ATOM 1674 O O . LEU A 1 212 ? 0.214 18.734 23.875 1 94.19 212 LEU A O 1
ATOM 1678 N N . PHE A 1 213 ? 1.048 16.828 23.016 1 92.5 213 PHE A N 1
ATOM 1679 C CA . PHE A 1 213 ? 2.422 17.172 23.359 1 92.5 213 PHE A CA 1
ATOM 1680 C C . PHE A 1 213 ? 3.223 17.531 22.109 1 92.5 213 PHE A C 1
ATOM 1682 O O . PHE A 1 213 ? 3.309 16.75 21.172 1 92.5 213 PHE A O 1
ATOM 1689 N N . ILE A 1 214 ? 3.834 18.703 22.109 1 91.81 214 ILE A N 1
ATOM 1690 C CA . ILE A 1 214 ? 4.711 19.172 21.047 1 91.81 214 ILE A CA 1
ATOM 1691 C C . ILE A 1 214 ? 6.09 19.5 21.609 1 91.81 214 ILE A C 1
ATOM 1693 O O . ILE A 1 214 ? 6.316 20.594 22.141 1 91.81 214 ILE A O 1
ATOM 1697 N N . PRO A 1 215 ? 6.984 18.609 21.391 1 91.12 215 PRO A N 1
ATOM 1698 C CA . PRO A 1 215 ? 8.297 18.812 22 1 91.12 215 PRO A CA 1
ATOM 1699 C C . PRO A 1 215 ? 9.203 19.703 21.172 1 91.12 215 PRO A C 1
ATOM 1701 O O . PRO A 1 215 ? 9.125 19.703 19.938 1 91.12 215 PRO A O 1
ATOM 1704 N N . ASN A 1 216 ? 10.039 20.547 21.844 1 89.06 216 ASN A N 1
ATOM 1705 C CA . ASN A 1 216 ? 11.094 21.328 21.219 1 89.06 216 ASN A CA 1
ATOM 1706 C C . ASN A 1 216 ? 10.578 22.109 20.016 1 89.06 216 ASN A C 1
ATOM 1708 O O . ASN A 1 216 ? 11.094 21.969 18.906 1 89.06 216 ASN A O 1
ATOM 1712 N N . VAL A 1 217 ? 9.68 23.016 20.312 1 90.06 217 VAL A N 1
ATOM 1713 C CA . VAL A 1 217 ? 8.961 23.703 19.25 1 90.06 217 VAL A CA 1
ATOM 1714 C C . VAL A 1 217 ? 9.914 24.656 18.516 1 90.06 217 VAL A C 1
ATOM 1716 O O . VAL A 1 217 ? 10.836 25.203 19.125 1 90.06 217 VAL A O 1
ATOM 1719 N N . THR A 1 218 ? 9.727 24.797 17.219 1 89.38 218 THR A N 1
ATOM 1720 C CA . THR A 1 218 ? 10.391 25.781 16.375 1 89.38 218 THR A CA 1
ATOM 1721 C C . THR A 1 218 ? 9.375 26.672 15.688 1 89.38 218 THR A C 1
ATOM 1723 O O . THR A 1 218 ? 8.164 26.5 15.844 1 89.38 218 THR A O 1
ATOM 1726 N N . VAL A 1 219 ? 9.867 27.641 14.914 1 90.75 219 VAL A N 1
ATOM 1727 C CA . VAL A 1 219 ? 9.008 28.594 14.219 1 90.75 219 VAL A CA 1
ATOM 1728 C C . VAL A 1 219 ? 8.062 27.859 13.273 1 90.75 219 VAL A C 1
ATOM 1730 O O . VAL A 1 219 ? 6.949 28.312 13.023 1 90.75 219 VAL A O 1
ATOM 1733 N N . SER A 1 220 ? 8.469 26.672 12.859 1 86.69 220 SER A N 1
ATOM 1734 C CA . SER A 1 220 ? 7.66 25.906 11.914 1 86.69 220 SER A CA 1
ATOM 1735 C C . SER A 1 220 ? 6.41 25.359 12.586 1 86.69 220 SER A C 1
ATOM 1737 O O . SER A 1 220 ? 5.457 24.969 11.914 1 86.69 220 SER A O 1
ATOM 1739 N N . GLU A 1 221 ? 6.434 25.406 13.93 1 91.19 221 GLU A N 1
ATOM 1740 C CA . GLU A 1 221 ? 5.277 24.891 14.656 1 91.19 221 GLU A CA 1
ATOM 1741 C C . GLU A 1 221 ? 4.238 25.984 14.898 1 91.19 221 GLU A C 1
ATOM 1743 O O . GLU A 1 221 ? 3.156 25.703 15.422 1 91.19 221 GLU A O 1
ATOM 1748 N N . SER A 1 222 ? 4.578 27.203 14.484 1 93.06 222 SER A N 1
ATOM 1749 C CA . SER A 1 222 ? 3.592 28.266 14.586 1 93.06 222 SER A CA 1
ATOM 1750 C C . SER A 1 222 ? 2.395 28 13.68 1 93.06 222 SER A C 1
ATOM 1752 O O . SER A 1 222 ? 2.539 27.938 12.461 1 93.06 222 SER A O 1
ATOM 1754 N N . ALA A 1 223 ? 1.236 27.875 14.312 1 93 223 ALA A N 1
ATOM 1755 C CA . ALA A 1 223 ? 0.007 27.562 13.594 1 93 223 ALA A CA 1
ATOM 1756 C C . ALA A 1 223 ? -1.199 27.578 14.523 1 93 223 ALA A C 1
ATOM 1758 O O . ALA A 1 223 ? -1.063 27.875 15.719 1 93 223 ALA A O 1
ATOM 1759 N N . ILE A 1 224 ? -2.309 27.391 13.875 1 92.69 224 ILE A N 1
ATOM 1760 C CA . ILE A 1 224 ? -3.512 27.172 14.672 1 92.69 224 ILE A CA 1
ATOM 1761 C C . ILE A 1 224 ? -3.689 25.672 14.938 1 92.69 224 ILE A C 1
ATOM 1763 O O . ILE A 1 224 ? -3.605 24.859 14.016 1 92.69 224 ILE A O 1
ATOM 1767 N N . TYR A 1 225 ? -3.799 25.391 16.172 1 92.31 225 TYR A N 1
ATOM 1768 C CA . TYR A 1 225 ? -4.086 24.016 16.562 1 92.31 225 TYR A CA 1
ATOM 1769 C C . TYR A 1 225 ? -5.551 23.844 16.938 1 92.31 225 TYR A C 1
ATOM 1771 O O . TYR A 1 225 ? -6.117 24.703 17.641 1 92.31 225 TYR A O 1
ATOM 1779 N N . CYS A 1 226 ? -6.113 22.766 16.453 1 93 226 CYS A N 1
ATOM 1780 C CA . CYS A 1 226 ? -7.535 22.531 16.672 1 93 226 CYS A CA 1
ATOM 1781 C C . CYS A 1 226 ? -7.781 21.125 17.219 1 93 226 CYS A C 1
ATOM 1783 O O . CYS A 1 226 ? -7.266 20.156 16.672 1 93 226 CYS A O 1
ATOM 1785 N N . CYS A 1 227 ? -8.539 21.094 18.25 1 92.5 227 CYS A N 1
ATOM 1786 C CA . CYS A 1 227 ? -9 19.812 18.797 1 92.5 227 CYS A CA 1
ATOM 1787 C C . CYS A 1 227 ? -10.461 19.578 18.453 1 92.5 227 CYS A C 1
ATOM 1789 O O . CYS A 1 227 ? -11.328 20.375 18.812 1 92.5 227 CYS A O 1
ATOM 1791 N N . LEU A 1 228 ? -10.648 18.5 17.719 1 92.44 228 LEU A N 1
ATOM 1792 C CA . LEU A 1 228 ? -12.008 18.125 17.344 1 92.44 228 LEU A CA 1
ATOM 1793 C C . LEU A 1 228 ? -12.469 16.906 18.109 1 92.44 228 LEU A C 1
ATOM 1795 O O . LEU A 1 228 ? -11.797 15.867 18.109 1 92.44 228 LEU A O 1
ATOM 1799 N N . VAL A 1 229 ? -13.648 17.016 18.734 1 91.56 229 VAL A N 1
ATOM 1800 C CA . VAL A 1 229 ? -14.188 15.914 19.531 1 91.56 229 VAL A CA 1
ATOM 1801 C C . VAL A 1 229 ? -15.57 15.531 19.016 1 91.56 229 VAL A C 1
ATOM 1803 O O . VAL A 1 229 ? -16.391 16.391 18.703 1 91.56 229 VAL A O 1
ATOM 1806 N N . GLU A 1 230 ? -15.742 14.266 18.891 1 92.31 230 GLU A N 1
ATOM 1807 C CA . GLU A 1 230 ? -17.031 13.75 18.453 1 92.31 230 GLU A CA 1
ATOM 1808 C C . GLU A 1 230 ? -17.609 12.75 19.453 1 92.31 230 GLU A C 1
ATOM 1810 O O . GLU A 1 230 ? -16.922 11.797 19.828 1 92.31 230 GLU A O 1
ATOM 1815 N N . ALA A 1 231 ? -18.844 12.938 19.781 1 90.94 231 ALA A N 1
ATOM 1816 C CA . ALA A 1 231 ? -19.516 12.031 20.703 1 90.94 231 ALA A CA 1
ATOM 1817 C C . ALA A 1 231 ? -20.109 10.828 19.969 1 90.94 231 ALA A C 1
ATOM 1819 O O . ALA A 1 231 ? -20.172 10.828 18.734 1 90.94 231 ALA A O 1
ATOM 1820 N N . THR A 1 232 ? -20.469 9.82 20.734 1 88.75 232 THR A N 1
ATOM 1821 C CA . THR A 1 232 ? -21.125 8.648 20.156 1 88.75 232 THR A CA 1
ATOM 1822 C C . THR A 1 232 ? -22.453 9.023 19.516 1 88.75 232 THR A C 1
ATOM 1824 O O . THR A 1 232 ? -22.906 8.367 18.594 1 88.75 232 THR A O 1
ATOM 1827 N N . THR A 1 233 ? -23.047 10.102 19.969 1 89.69 233 THR A N 1
ATOM 1828 C CA . THR A 1 233 ? -24.344 10.562 19.469 1 89.69 233 THR A CA 1
ATOM 1829 C C . THR A 1 233 ? -24.172 11.305 18.141 1 89.69 233 THR A C 1
ATOM 1831 O O . THR A 1 233 ? -25.156 11.562 17.438 1 89.69 233 THR A O 1
ATOM 1834 N N . GLY A 1 234 ? -22.984 11.68 17.875 1 88.69 234 GLY A N 1
ATOM 1835 C CA . GLY A 1 234 ? -22.734 12.461 16.688 1 88.69 234 GLY A CA 1
ATOM 1836 C C . GLY A 1 234 ? -22.5 13.93 16.969 1 88.69 234 GLY A C 1
ATOM 1837 O O . GLY A 1 234 ? -22.125 14.688 16.062 1 88.69 234 GLY A O 1
ATOM 1838 N N . GLU A 1 235 ? -22.703 14.32 18.266 1 90 235 GLU A N 1
ATOM 1839 C CA . GLU A 1 235 ? -22.422 15.695 18.656 1 90 235 GLU A CA 1
ATOM 1840 C C . GLU A 1 235 ? -20.938 16.016 18.516 1 90 235 GLU A C 1
ATOM 1842 O O . GLU A 1 235 ? -20.078 15.195 18.844 1 90 235 GLU A O 1
ATOM 1847 N N . LYS A 1 236 ? -20.703 17.266 17.984 1 90.25 236 LYS A N 1
ATOM 1848 C CA . LYS A 1 236 ? -19.312 17.656 17.766 1 90.25 236 LYS A CA 1
ATOM 1849 C C . LYS A 1 236 ? -18.969 18.938 18.516 1 90.25 236 LYS A C 1
ATOM 1851 O O . LYS A 1 236 ? -19.828 19.797 18.719 1 90.25 236 LYS A O 1
ATOM 1856 N N . GLU A 1 237 ? -17.75 19.016 19.016 1 91.06 237 GLU A N 1
ATOM 1857 C CA . GLU A 1 237 ? -17.203 20.219 19.625 1 91.06 237 GLU A CA 1
ATOM 1858 C C . GLU A 1 237 ? -15.75 20.438 19.219 1 91.06 237 GLU A C 1
ATOM 1860 O O . GLU A 1 237 ? -15.055 19.484 18.875 1 91.06 237 GLU A O 1
ATOM 1865 N N . SER A 1 238 ? -15.406 21.719 19.125 1 89.19 238 SER A N 1
ATOM 1866 C CA . SER A 1 238 ? -14.031 21.984 18.719 1 89.19 238 SER A CA 1
ATOM 1867 C C . SER A 1 238 ? -13.391 23.062 19.594 1 89.19 238 SER A C 1
ATOM 1869 O O . SER A 1 238 ? -14.094 23.844 20.234 1 89.19 238 SER A O 1
ATOM 1871 N N . TYR A 1 239 ? -12.125 22.969 19.734 1 89.88 239 TYR A N 1
ATOM 1872 C CA . TYR A 1 239 ? -11.266 23.922 20.422 1 89.88 239 TYR A CA 1
ATOM 1873 C C . TYR A 1 239 ? -10.109 24.359 19.531 1 89.88 239 TYR A C 1
ATOM 1875 O O . TYR A 1 239 ? -9.508 23.531 18.844 1 89.88 239 TYR A O 1
ATOM 1883 N N . MET A 1 240 ? -9.859 25.766 19.562 1 92 240 MET A N 1
ATOM 1884 C CA . MET A 1 240 ? -8.766 26.266 18.734 1 92 240 MET A CA 1
ATOM 1885 C C . MET A 1 240 ? -7.844 27.172 19.531 1 92 240 MET A C 1
ATOM 1887 O O . MET A 1 240 ? -8.305 27.938 20.375 1 92 240 MET A O 1
ATOM 1891 N N . VAL A 1 241 ? -6.586 27.078 19.25 1 93.38 241 VAL A N 1
ATOM 1892 C CA . VAL A 1 241 ? -5.59 27.969 19.844 1 93.38 241 VAL A CA 1
ATOM 1893 C C . VAL A 1 241 ? -4.492 28.25 18.828 1 93.38 241 VAL A C 1
ATOM 1895 O O . VAL A 1 241 ? -4.078 27.359 18.078 1 93.38 241 VAL A O 1
ATOM 1898 N N . ARG A 1 242 ? -4.059 29.469 18.781 1 93.69 242 ARG A N 1
ATOM 1899 C CA . ARG A 1 242 ? -2.949 29.859 17.906 1 93.69 242 ARG A CA 1
ATOM 1900 C C . ARG A 1 242 ? -1.625 29.812 18.672 1 93.69 242 ARG A C 1
ATOM 1902 O O . ARG A 1 242 ? -1.465 30.5 19.688 1 93.69 242 ARG A O 1
ATOM 1909 N N . LEU A 1 243 ? -0.758 29.016 18.172 1 94.44 243 LEU A N 1
ATOM 1910 C CA . LEU A 1 243 ? 0.584 28.953 18.734 1 94.44 243 LEU A CA 1
ATOM 1911 C C . LEU A 1 243 ? 1.543 29.859 17.969 1 94.44 243 LEU A C 1
ATOM 1913 O O . LEU A 1 243 ? 1.687 29.703 16.75 1 94.44 243 LEU A O 1
ATOM 1917 N N . ILE A 1 244 ? 2.146 30.797 18.656 1 93.69 244 ILE A N 1
ATOM 1918 C CA . ILE A 1 244 ? 3.143 31.688 18.062 1 93.69 244 ILE A CA 1
ATOM 1919 C C . ILE A 1 244 ? 4.516 31.391 18.656 1 93.69 244 ILE A C 1
ATOM 1921 O O . ILE A 1 244 ? 4.715 31.531 19.859 1 93.69 244 ILE A O 1
ATOM 1925 N N . VAL A 1 245 ? 5.422 30.969 17.812 1 93.88 245 VAL A N 1
ATOM 1926 C CA . VAL A 1 245 ? 6.762 30.625 18.266 1 93.88 245 VAL A CA 1
ATOM 1927 C C . VAL A 1 245 ? 7.766 31.656 17.734 1 93.88 245 VAL A C 1
ATOM 1929 O O . VAL A 1 245 ? 7.828 31.906 16.531 1 93.88 245 VAL A O 1
ATOM 1932 N N . TYR A 1 246 ? 8.562 32.312 18.562 1 90.88 246 TYR A N 1
ATOM 1933 C CA . TYR A 1 246 ? 9.578 33.281 18.125 1 90.88 246 TYR A CA 1
ATOM 1934 C C . TYR A 1 246 ? 10.969 32.656 18.188 1 90.88 246 TYR A C 1
ATOM 1936 O O . TYR A 1 246 ? 11.242 31.828 19.062 1 90.88 246 TYR A O 1
ATOM 1944 N N . GLY A 1 247 ? 11.852 32.719 17.188 1 80.81 247 GLY A N 1
ATOM 1945 C CA . GLY A 1 247 ? 13.219 32.25 17.141 1 80.81 247 GLY A CA 1
ATOM 1946 C C . GLY A 1 247 ? 14.07 32.688 18.297 1 80.81 247 GLY A C 1
ATOM 1947 O O . GLY A 1 247 ? 13.641 33.531 19.094 1 80.81 247 GLY A O 1
ATOM 1948 N N . PRO A 1 248 ? 15.25 31.953 18.688 1 67.81 248 PRO A N 1
ATOM 1949 C CA . PRO A 1 248 ? 16.125 32.375 19.781 1 67.81 248 PRO A CA 1
ATOM 1950 C C . PRO A 1 248 ? 16.5 33.844 19.688 1 67.81 248 PRO A C 1
ATOM 1952 O O . PRO A 1 248 ? 16.781 34.375 18.594 1 67.81 248 PRO A O 1
ATOM 1955 N N . LYS A 1 249 ? 15.82 34.75 20.5 1 54 249 LYS A N 1
ATOM 1956 C CA . LYS A 1 249 ? 16.297 36.125 20.547 1 54 249 LYS A CA 1
ATOM 1957 C C . LYS A 1 249 ? 17.828 36.188 20.578 1 54 249 LYS A C 1
ATOM 1959 O O . LYS A 1 249 ? 18.469 35.406 21.266 1 54 249 LYS A O 1
ATOM 1964 N N . GLN A 1 250 ? 18.547 36.75 19.781 1 44.69 250 GLN A N 1
ATOM 1965 C CA . GLN A 1 250 ? 19.797 37.312 20.297 1 44.69 250 GLN A CA 1
ATOM 1966 C C . GLN A 1 250 ? 19.578 37.969 21.656 1 44.69 250 GLN A C 1
ATOM 1968 O O . GLN A 1 250 ? 18.453 38.031 22.156 1 44.69 250 GLN A O 1
ATOM 1973 N N . GLY A 1 251 ? 20.031 39.281 22.219 1 37.16 251 GLY A N 1
ATOM 1974 C CA . GLY A 1 251 ? 20.125 40.031 23.469 1 37.16 251 GLY A CA 1
ATOM 1975 C C . GLY A 1 251 ? 18.781 40.219 24.156 1 37.16 251 GLY A C 1
ATOM 1976 O O . GLY A 1 251 ? 18.688 40.219 25.375 1 37.16 251 GLY A O 1
ATOM 1977 N N . GLY A 1 252 ? 17.891 41.156 23.672 1 32.03 252 GLY A N 1
ATOM 1978 C CA . GLY A 1 252 ? 17.109 41.938 24.625 1 32.03 252 GLY A CA 1
ATOM 1979 C C . GLY A 1 252 ? 16.047 41.125 25.328 1 32.03 252 GLY A C 1
ATOM 1980 O O . GLY A 1 252 ? 15.805 39.969 24.984 1 32.03 252 GLY A O 1
ATOM 1981 N N . ASN A 1 253 ? 15.203 41.812 26.328 1 30.75 253 ASN A N 1
ATOM 1982 C CA . ASN A 1 253 ? 14.297 41.594 27.438 1 30.75 253 ASN A CA 1
ATOM 1983 C C . ASN A 1 253 ? 13.055 40.812 27.016 1 30.75 253 ASN A C 1
ATOM 1985 O O . ASN A 1 253 ? 12.164 41.375 26.359 1 30.75 253 ASN A O 1
ATOM 1989 N N . ILE A 1 254 ? 13.234 39.781 26.531 1 31.86 254 ILE A N 1
ATOM 1990 C CA . ILE A 1 254 ? 12.055 39.031 26.094 1 31.86 254 ILE A CA 1
ATOM 1991 C C . ILE A 1 254 ? 11.148 38.75 27.297 1 31.86 254 ILE A C 1
ATOM 1993 O O . ILE A 1 254 ? 11.562 38.094 28.266 1 31.86 254 ILE A O 1
ATOM 1997 N N . GLN A 1 255 ? 10.32 39.719 27.641 1 28.3 255 GLN A N 1
ATOM 1998 C CA . GLN A 1 255 ? 9.281 39.5 28.641 1 28.3 255 GLN A CA 1
ATOM 1999 C C . GLN A 1 255 ? 8.539 38.188 28.391 1 28.3 255 GLN A C 1
ATOM 2001 O O . GLN A 1 255 ? 7.938 38 27.328 1 28.3 255 GLN A O 1
ATOM 2006 N N . MET A 1 256 ? 9.102 37.188 28.812 1 27.45 256 MET A N 1
ATOM 2007 C CA . MET A 1 256 ? 8.555 35.844 28.828 1 27.45 256 MET A CA 1
ATOM 2008 C C . MET A 1 256 ? 7.145 35.812 29.406 1 27.45 256 MET A C 1
ATOM 2010 O O . MET A 1 256 ? 6.941 36.188 30.562 1 27.45 256 MET A O 1
ATOM 2014 N N . ALA A 1 257 ? 6.195 36.281 28.688 1 27.97 257 ALA A N 1
ATOM 2015 C CA . ALA A 1 257 ? 4.895 36.031 29.297 1 27.97 257 ALA A CA 1
ATOM 2016 C C . ALA A 1 257 ? 4.738 34.562 29.672 1 27.97 257 ALA A C 1
ATOM 2018 O O . ALA A 1 257 ? 4.691 33.688 28.797 1 27.97 257 ALA A O 1
ATOM 2019 N N . CYS A 1 258 ? 5.484 34.125 30.625 1 27.52 258 CYS A N 1
ATOM 2020 C CA . CYS A 1 258 ? 5.293 32.812 31.266 1 27.52 258 CYS A CA 1
ATOM 2021 C C . CYS A 1 258 ? 3.812 32.562 31.531 1 27.52 258 CYS A C 1
ATOM 2023 O O . CYS A 1 258 ? 3.152 33.344 32.219 1 27.52 258 CYS A O 1
ATOM 2025 N N . LEU A 1 259 ? 3.127 31.906 30.562 1 28.59 259 LEU A N 1
ATOM 2026 C CA . LEU A 1 259 ? 1.839 31.328 30.922 1 28.59 259 LEU A CA 1
ATOM 2027 C C . LEU A 1 259 ? 1.95 30.5 32.188 1 28.59 259 LEU A C 1
ATOM 2029 O O . LEU A 1 259 ? 2.594 29.453 32.188 1 28.59 259 LEU A O 1
ATOM 2033 N N . LYS A 1 260 ? 2.293 31.203 33.312 1 27.73 260 LYS A N 1
ATOM 2034 C CA . LYS A 1 260 ? 2.262 30.484 34.594 1 27.73 260 LYS A CA 1
ATOM 2035 C C . LYS A 1 260 ? 1.157 29.422 34.594 1 27.73 260 LYS A C 1
ATOM 2037 O O . LYS A 1 260 ? 1.403 28.266 34.938 1 27.73 260 LYS A O 1
ATOM 2042 N N . SER A 1 261 ? -0.051 29.875 35.125 1 25.17 261 SER A N 1
ATOM 2043 C CA . SER A 1 261 ? -1.062 29.031 35.75 1 25.17 261 SER A CA 1
ATOM 2044 C C . SER A 1 261 ? -1.604 28 34.781 1 25.17 261 SER A C 1
ATOM 2046 O O . SER A 1 261 ? -1.503 28.172 33.562 1 25.17 261 SER A O 1
ATOM 2048 N N . PRO A 1 262 ? -1.832 26.719 35.312 1 29.06 262 PRO A N 1
ATOM 2049 C CA . PRO A 1 262 ? -2.697 25.797 34.562 1 29.06 262 PRO A CA 1
ATOM 2050 C C . PRO A 1 262 ? -3.852 26.5 33.875 1 29.06 262 PRO A C 1
ATOM 2052 O O . PRO A 1 262 ? -4.668 27.156 34.5 1 29.06 262 PRO A O 1
ATOM 2055 N N . LEU A 1 263 ? -3.635 27.312 33.031 1 27.38 263 LEU A N 1
ATOM 2056 C CA . LEU A 1 263 ? -4.719 28.062 32.406 1 27.38 263 LEU A CA 1
ATOM 2057 C C . LEU A 1 263 ? -5.988 27.234 32.312 1 27.38 263 LEU A C 1
ATOM 2059 O O . LEU A 1 263 ? -6.062 26.297 31.531 1 27.38 263 LEU A O 1
ATOM 2063 N N . GLU A 1 264 ? -6.555 26.906 33.531 1 29.39 264 GLU A N 1
ATOM 2064 C CA . GLU A 1 264 ? -7.953 26.5 33.594 1 29.39 264 GLU A CA 1
ATOM 2065 C C . GLU A 1 264 ? -8.836 27.359 32.719 1 29.39 264 GLU A C 1
ATOM 2067 O O . GLU A 1 264 ? -8.961 28.562 32.938 1 29.39 264 GLU A O 1
ATOM 2072 N N . CYS A 1 265 ? -8.68 27.297 31.516 1 29.27 265 CYS A N 1
ATOM 2073 C CA . CYS A 1 265 ? -9.656 28.031 30.703 1 29.27 265 CYS A CA 1
ATOM 2074 C C . CYS A 1 265 ? -11.047 27.953 31.328 1 29.27 265 CYS A C 1
ATOM 2076 O O . CYS A 1 265 ? -11.742 26.953 31.188 1 29.27 265 CYS A O 1
ATOM 2078 N N . ARG A 1 266 ? -11.078 28.422 32.625 1 25.7 266 ARG A N 1
ATOM 2079 C CA . ARG A 1 266 ? -12.414 28.656 33.156 1 25.7 266 ARG A CA 1
ATOM 2080 C C . ARG A 1 266 ? -13.188 29.656 32.312 1 25.7 266 ARG A C 1
ATOM 2082 O O . ARG A 1 266 ? -12.766 30.812 32.156 1 25.7 266 ARG A O 1
ATOM 2089 N N . ILE A 1 267 ? -13.852 29.109 31.328 1 27.3 267 ILE A N 1
ATOM 2090 C CA . ILE A 1 267 ? -14.875 29.922 30.672 1 27.3 267 ILE A CA 1
ATOM 2091 C C . ILE A 1 267 ? -15.648 30.719 31.719 1 27.3 267 ILE A C 1
ATOM 2093 O O . ILE A 1 267 ? -16.25 30.141 32.625 1 27.3 267 ILE A O 1
ATOM 2097 N N . ARG A 1 268 ? -15.188 31.922 32.031 1 24.56 268 ARG A N 1
ATOM 2098 C CA . ARG A 1 268 ? -16 32.844 32.844 1 24.56 268 ARG A CA 1
ATOM 2099 C C . ARG A 1 268 ? -17.438 32.875 32.312 1 24.56 268 ARG A C 1
ATOM 2101 O O . ARG A 1 268 ? -17.656 33.031 31.109 1 24.56 268 ARG A O 1
ATOM 2108 N N . GLU A 1 269 ? -18.344 32.125 32.906 1 26.59 269 GLU A N 1
ATOM 2109 C CA . GLU A 1 269 ? -19.781 32.344 32.688 1 26.59 269 GLU A CA 1
ATOM 2110 C C . GLU A 1 269 ? -20.109 33.812 32.562 1 26.59 269 GLU A C 1
ATOM 2112 O O . GLU A 1 269 ? -19.609 34.656 33.312 1 26.59 269 GLU A O 1
ATOM 2117 N N . PRO A 1 270 ? -20.344 34.281 31.281 1 27.14 270 PRO A N 1
ATOM 2118 C CA . PRO A 1 270 ? -20.797 35.656 31.234 1 27.14 270 PRO A CA 1
ATOM 2119 C C . PRO A 1 270 ? -21.625 36.062 32.438 1 27.14 270 PRO A C 1
ATOM 2121 O O . PRO A 1 270 ? -22.5 35.281 32.875 1 27.14 270 PRO A O 1
ATOM 2124 N N . THR A 1 271 ? -21.031 36.594 33.406 1 28.62 271 THR A N 1
ATOM 2125 C CA . THR A 1 271 ? -21.828 37.156 34.5 1 28.62 271 THR A CA 1
ATOM 2126 C C . THR A 1 271 ? -23.094 37.844 33.938 1 28.62 271 THR A C 1
ATOM 2128 O O . THR A 1 271 ? -23.016 38.625 33 1 28.62 271 THR A O 1
ATOM 2131 N N . THR A 1 272 ? -24.25 37.094 33.969 1 29.45 272 THR A N 1
ATOM 2132 C CA . THR A 1 272 ? -25.578 37.594 33.656 1 29.45 272 THR A CA 1
ATOM 2133 C C . THR A 1 272 ? -25.719 39.062 34.062 1 29.45 272 THR A C 1
ATOM 2135 O O . THR A 1 272 ? -25.484 39.438 35.219 1 29.45 272 THR A O 1
ATOM 2138 N N . PRO A 1 273 ? -25.344 40 33.125 1 30.8 273 PRO A N 1
ATOM 2139 C CA . PRO A 1 273 ? -25.609 41.375 33.531 1 30.8 273 PRO A CA 1
ATOM 2140 C C . PRO A 1 273 ? -26.906 41.531 34.312 1 30.8 273 PRO A C 1
ATOM 2142 O O . PRO A 1 273 ? -27.891 40.875 34.031 1 30.8 273 PRO A O 1
ATOM 2145 N N . GLU A 1 274 ? -26.812 41.625 35.625 1 30.92 274 GLU A N 1
ATOM 2146 C CA . GLU A 1 274 ? -27.984 41.906 36.438 1 30.92 274 GLU A CA 1
ATOM 2147 C C . GLU A 1 274 ? -28.922 42.875 35.781 1 30.92 274 GLU A C 1
ATOM 2149 O O . GLU A 1 274 ? -28.562 44.031 35.531 1 30.92 274 GLU A O 1
ATOM 2154 N N . VAL A 1 275 ? -29.578 42.375 34.688 1 30.72 275 VAL A N 1
ATOM 2155 C CA . VAL A 1 275 ? -30.625 43.188 34.094 1 30.72 275 VAL A CA 1
ATOM 2156 C C . VAL A 1 275 ? -31.438 43.875 35.188 1 30.72 275 VAL A C 1
ATOM 2158 O O . VAL A 1 275 ? -32.062 43.188 36 1 30.72 275 VAL A O 1
ATOM 2161 N N . ARG A 1 276 ? -30.922 44.969 35.688 1 29.94 276 ARG A N 1
ATOM 2162 C CA . ARG A 1 276 ? -31.656 45.844 36.594 1 29.94 276 ARG A CA 1
ATOM 2163 C C . ARG A 1 276 ? -33.094 46 36.188 1 29.94 276 ARG A C 1
ATOM 2165 O O . ARG A 1 276 ? -33.406 46.188 35 1 29.94 276 ARG A O 1
ATOM 2172 N N . SER A 1 277 ? -34 45.188 36.719 1 26.27 277 SER A N 1
ATOM 2173 C CA . SER A 1 277 ? -35.438 45.219 36.531 1 26.27 277 SER A CA 1
ATOM 2174 C C . SER A 1 277 ? -35.969 46.656 36.5 1 26.27 277 SER A C 1
ATOM 2176 O O . SER A 1 277 ? -35.688 47.438 37.438 1 26.27 277 SER A O 1
ATOM 2178 N N . PRO A 1 278 ? -35.969 47.312 35.312 1 29.53 278 PRO A N 1
ATOM 2179 C CA . PRO A 1 278 ? -36.438 48.688 35.156 1 29.53 278 PRO A CA 1
ATOM 2180 C C . PRO A 1 278 ? -37.812 48.906 35.812 1 29.53 278 PRO A C 1
ATOM 2182 O O . PRO A 1 278 ? -38.531 49.844 35.469 1 29.53 278 PRO A O 1
ATOM 2185 N N . THR A 1 279 ? -38.188 48.062 36.844 1 27.31 279 THR A N 1
ATOM 2186 C CA . THR A 1 279 ? -39.562 48.188 37.25 1 27.31 279 THR A CA 1
ATOM 2187 C C . THR A 1 279 ? -39.906 49.625 37.656 1 27.31 279 THR A C 1
ATOM 2189 O O . THR A 1 279 ? -40.969 49.875 38.188 1 27.31 279 THR A O 1
ATOM 2192 N N . ASP A 1 280 ? -38.812 50.469 37.906 1 25.89 280 ASP A N 1
ATOM 2193 C CA . ASP A 1 280 ? -39.406 51.531 38.719 1 25.89 280 ASP A CA 1
ATOM 2194 C C . ASP A 1 280 ? -40.406 52.344 37.906 1 25.89 280 ASP A C 1
ATOM 2196 O O . ASP A 1 280 ? -40.031 52.938 36.875 1 25.89 280 ASP A O 1
ATOM 2200 N N . LYS A 1 281 ? -41.688 51.906 37.875 1 29.7 281 LYS A N 1
ATOM 2201 C CA . LYS A 1 281 ? -42.938 52.438 37.312 1 29.7 281 LYS A CA 1
ATOM 2202 C C . LYS A 1 281 ? -43.094 53.938 37.656 1 29.7 281 LYS A C 1
ATOM 2204 O O . LYS A 1 281 ? -43.125 54.312 38.812 1 29.7 281 LYS A O 1
ATOM 2209 N N . PRO A 1 282 ? -42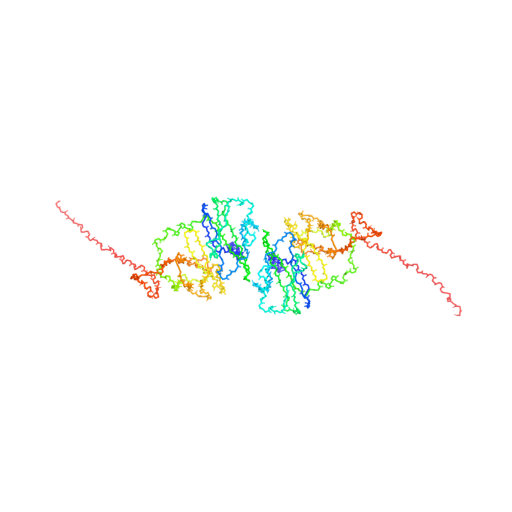.469 54.875 36.812 1 26.81 282 PRO A N 1
ATOM 2210 C CA . PRO A 1 282 ? -42.688 56.25 37.219 1 26.81 282 PRO A CA 1
ATOM 2211 C C . PRO A 1 282 ? -44.156 56.594 37.438 1 26.81 282 PRO A C 1
ATOM 2213 O O . PRO A 1 282 ? -45 56.094 36.688 1 26.81 282 PRO A O 1
ATOM 2216 N N . ARG A 1 283 ? -44.656 56.906 38.656 1 26.39 283 ARG A N 1
ATOM 2217 C CA . ARG A 1 283 ? -45.938 57.344 39.219 1 26.39 283 ARG A CA 1
ATOM 2218 C C . ARG A 1 283 ? -46.469 58.562 38.5 1 26.39 283 ARG A C 1
ATOM 2220 O O . ARG A 1 283 ? -45.906 59.656 38.625 1 26.39 283 ARG A O 1
ATOM 2227 N N . THR A 1 284 ? -46.719 58.531 37.094 1 21.62 284 THR A N 1
ATOM 2228 C CA . THR A 1 284 ? -47.25 59.719 36.438 1 21.62 284 THR A CA 1
ATOM 2229 C C . THR A 1 284 ? -48.562 60.156 37.062 1 21.62 284 THR A C 1
ATOM 2231 O O . THR A 1 284 ? -49.531 59.406 37.062 1 21.62 284 THR A O 1
ATOM 2234 N N . THR A 1 285 ? -48.656 61.094 38.062 1 21.31 285 THR A N 1
ATOM 2235 C CA . THR A 1 285 ? -49.688 61.875 38.719 1 21.31 285 THR A CA 1
ATOM 2236 C C . THR A 1 285 ? -50.562 62.594 37.719 1 21.31 285 THR A C 1
ATOM 2238 O O . THR A 1 285 ? -50.062 63.281 36.844 1 21.31 285 THR A O 1
ATOM 2241 N N . HIS A 1 286 ? -51.812 62.125 37.344 1 24.11 286 HIS A N 1
ATOM 2242 C CA . HIS A 1 286 ? -52.938 62.719 36.625 1 24.11 286 HIS A CA 1
ATOM 2243 C C . HIS A 1 286 ? -53.375 64 37.312 1 24.11 286 HIS A C 1
ATOM 2245 O O . HIS A 1 286 ? -53.812 64 38.469 1 24.11 286 HIS A O 1
ATOM 2251 N N . ARG A 1 287 ? -52.75 65.188 37.156 1 22.14 287 ARG A N 1
ATOM 2252 C CA . ARG A 1 287 ? -53.156 66.5 37.625 1 22.14 287 ARG A CA 1
ATOM 2253 C C . ARG A 1 287 ? -54.531 66.875 37.031 1 22.14 287 ARG A C 1
ATOM 2255 O O . ARG A 1 287 ? -54.719 66.875 35.812 1 22.14 287 ARG A O 1
ATOM 2262 N N . MET A 1 288 ? -55.688 66.938 37.812 1 23.64 288 MET A N 1
ATOM 2263 C CA . MET A 1 288 ? -57.062 67.438 37.938 1 23.64 288 MET A CA 1
ATOM 2264 C C . MET A 1 288 ? -57.094 68.938 37.75 1 23.64 288 MET A C 1
ATOM 2266 O O . MET A 1 288 ? -57.125 69.75 38.719 1 23.64 288 MET A O 1
ATOM 2270 N N . ILE A 1 289 ? -56.375 69.688 36.906 1 25.33 289 ILE A N 1
ATOM 2271 C CA . ILE A 1 289 ? -56.656 71.125 36.906 1 25.33 289 ILE A CA 1
ATOM 2272 C C . ILE A 1 289 ? -58.125 71.375 36.469 1 25.33 289 ILE A C 1
ATOM 2274 O O . ILE A 1 289 ? -58.562 70.812 35.469 1 25.33 289 ILE A O 1
ATOM 2278 N N . PHE A 1 290 ? -59.125 72.25 37.312 1 24.39 290 PHE A N 1
ATOM 2279 C CA . PHE A 1 290 ? -60.312 73 37.75 1 24.39 290 PHE A CA 1
ATOM 2280 C C . PHE A 1 290 ? -60.594 74.125 36.75 1 24.39 290 PHE A C 1
ATOM 2282 O O . PHE A 1 290 ? -61.719 74.312 36.344 1 24.39 290 PHE A O 1
ATOM 2289 N N . MET A 1 291 ? -60.156 75.438 36.438 1 23.81 291 MET A N 1
ATOM 2290 C CA . MET A 1 291 ? -61 76.438 35.719 1 23.81 291 MET A CA 1
ATOM 2291 C C . MET A 1 291 ? -61.281 75.938 34.312 1 23.81 291 MET A C 1
ATOM 2293 O O . MET A 1 291 ? -60.406 75.375 33.656 1 23.81 291 MET A O 1
ATOM 2297 N N . MET B 1 1 ? -47.312 -22.172 12.891 1 33.34 1 MET B N 1
ATOM 2298 C CA . MET B 1 1 ? -46.562 -21 12.453 1 33.34 1 MET B CA 1
ATOM 2299 C C . MET B 1 1 ? -45.094 -21.297 12.336 1 33.34 1 MET B C 1
ATOM 2301 O O . MET B 1 1 ? -44.469 -21.719 13.305 1 33.34 1 MET B O 1
ATOM 2305 N N . ASP B 1 2 ? -44.656 -21.75 11.047 1 37.34 2 ASP B N 1
ATOM 2306 C CA . ASP B 1 2 ? -43.469 -22.406 10.5 1 37.34 2 ASP B CA 1
ATOM 2307 C C . ASP B 1 2 ? -42.25 -21.531 10.648 1 37.34 2 ASP B C 1
ATOM 2309 O O . ASP B 1 2 ? -42.188 -20.453 10.039 1 37.34 2 ASP B O 1
ATOM 2313 N N . LEU B 1 3 ? -41.656 -21.5 11.859 1 38.84 3 LEU B N 1
ATOM 2314 C CA . LEU B 1 3 ? -40.406 -20.984 12.438 1 38.84 3 LEU B CA 1
ATOM 2315 C C . LEU B 1 3 ? -39.219 -21.297 11.531 1 38.84 3 LEU B C 1
ATOM 2317 O O . LEU B 1 3 ? -38.094 -20.969 11.875 1 38.84 3 LEU B O 1
ATOM 2321 N N . LEU B 1 4 ? -39.438 -22.062 10.438 1 43.72 4 LEU B N 1
ATOM 2322 C CA . LEU B 1 4 ? -38.375 -22.562 9.57 1 43.72 4 LEU B CA 1
ATOM 2323 C C . LEU B 1 4 ? -37.812 -21.438 8.727 1 43.72 4 LEU B C 1
ATOM 2325 O O . LEU B 1 4 ? -36.594 -21.391 8.492 1 43.72 4 LEU B O 1
ATOM 2329 N N . PRO B 1 5 ? -38.656 -20.5 8.117 1 42.31 5 PRO B N 1
ATOM 2330 C CA . PRO B 1 5 ? -38.094 -19.5 7.211 1 42.31 5 PRO B CA 1
ATOM 2331 C C . PRO B 1 5 ? -37.219 -18.484 7.938 1 42.31 5 PRO B C 1
ATOM 2333 O O . PRO B 1 5 ? -36.438 -17.75 7.297 1 42.31 5 PRO B O 1
ATOM 2336 N N . PHE B 1 6 ? -37.438 -18.203 9.227 1 39.16 6 PHE B N 1
ATOM 2337 C CA . PHE B 1 6 ? -36.688 -17.172 9.938 1 39.16 6 PHE B CA 1
ATOM 2338 C C . PHE B 1 6 ? -35.219 -17.547 10.07 1 39.16 6 PHE B C 1
ATOM 2340 O O . PHE B 1 6 ? -34.344 -16.672 10.086 1 39.16 6 PHE B O 1
ATOM 2347 N N . LEU B 1 7 ? -34.906 -18.875 10.328 1 37.16 7 LEU B N 1
ATOM 2348 C CA . LEU B 1 7 ? -33.5 -19.234 10.57 1 37.16 7 LEU B CA 1
ATOM 2349 C C . LEU B 1 7 ? -32.656 -19.078 9.305 1 37.16 7 LEU B C 1
ATOM 2351 O O . LEU B 1 7 ? -31.469 -18.844 9.375 1 37.16 7 LEU B O 1
ATOM 2355 N N . LEU B 1 8 ? -33.25 -19.297 8.07 1 32.81 8 LEU B N 1
ATOM 2356 C CA . LEU B 1 8 ? -32.469 -19.25 6.844 1 32.81 8 LEU B CA 1
ATOM 2357 C C . LEU B 1 8 ? -32.031 -17.828 6.531 1 32.81 8 LEU B C 1
ATOM 2359 O O . LEU B 1 8 ? -31.141 -17.625 5.719 1 32.81 8 LEU B O 1
ATOM 2363 N N . ALA B 1 9 ? -32.875 -16.719 6.875 1 34.78 9 ALA B N 1
ATOM 2364 C CA . ALA B 1 9 ? -32.5 -15.344 6.594 1 34.78 9 ALA B CA 1
ATOM 2365 C C . ALA B 1 9 ? -31.203 -14.984 7.336 1 34.78 9 ALA B C 1
ATOM 2367 O O . ALA B 1 9 ? -30.5 -14.031 6.957 1 34.78 9 ALA B O 1
ATOM 2368 N N . LEU B 1 10 ? -31.047 -15.445 8.594 1 32.12 10 LEU B N 1
ATOM 2369 C CA . LEU B 1 10 ? -29.875 -15.023 9.352 1 32.12 10 LEU B CA 1
ATOM 2370 C C . LEU B 1 10 ? -28.594 -15.484 8.672 1 32.12 10 LEU B C 1
ATOM 2372 O O . LEU B 1 10 ? -27.531 -14.906 8.898 1 32.12 10 LEU B O 1
ATOM 2376 N N . LEU B 1 11 ? -28.578 -16.766 8.133 1 32.31 11 LEU B N 1
ATOM 2377 C CA . LEU B 1 11 ? -27.312 -17.234 7.582 1 32.31 11 LEU B CA 1
ATOM 2378 C C . LEU B 1 11 ? -26.906 -16.406 6.367 1 32.31 11 LEU B C 1
ATOM 2380 O O . LEU B 1 11 ? -25.75 -16.438 5.949 1 32.31 11 LEU B O 1
ATOM 2384 N N . HIS B 1 12 ? -27.875 -15.906 5.547 1 31.59 12 HIS B N 1
ATOM 2385 C CA . HIS B 1 12 ? -27.5 -15.398 4.227 1 31.59 12 HIS B CA 1
ATOM 2386 C C . HIS B 1 12 ? -26.672 -14.125 4.336 1 31.59 12 HIS B C 1
ATOM 2388 O O . HIS B 1 12 ? -26.016 -13.719 3.373 1 31.59 12 HIS B O 1
ATOM 2394 N N . VAL B 1 13 ? -27.125 -13.234 5.184 1 31.45 13 VAL B N 1
ATOM 2395 C CA . VAL B 1 13 ? -26.578 -11.891 4.992 1 31.45 13 VAL B CA 1
ATOM 2396 C C . VAL B 1 13 ? -25.094 -11.883 5.309 1 31.45 13 VAL B C 1
ATOM 2398 O O . VAL B 1 13 ? -24.469 -10.82 5.371 1 31.45 13 VAL B O 1
ATOM 2401 N N . HIS B 1 14 ? -24.625 -12.852 6.141 1 31.03 14 HIS B N 1
ATOM 2402 C CA . HIS B 1 14 ? -23.172 -12.695 6.27 1 31.03 14 HIS B CA 1
ATOM 2403 C C . HIS B 1 14 ? -22.5 -12.758 4.906 1 31.03 14 HIS B C 1
ATOM 2405 O O . HIS B 1 14 ? -21.844 -13.75 4.578 1 31.03 14 HIS B O 1
ATOM 2411 N N . LYS B 1 15 ? -23.344 -12.5 3.814 1 30.53 15 LYS B N 1
ATOM 2412 C CA . LYS B 1 15 ? -22.688 -12.609 2.516 1 30.53 15 LYS B CA 1
ATOM 2413 C C . LYS B 1 15 ? -21.266 -12.055 2.564 1 30.53 15 LYS B C 1
ATOM 2415 O O . LYS B 1 15 ? -20.875 -11.445 3.561 1 30.53 15 LYS B O 1
ATOM 2420 N N . ALA B 1 16 ? -20.969 -11.18 1.482 1 30.73 16 ALA B N 1
ATOM 2421 C CA . ALA B 1 16 ? -20.031 -10.883 0.411 1 30.73 16 ALA B CA 1
ATOM 2422 C C . ALA B 1 16 ? -18.922 -9.945 0.899 1 30.73 16 ALA B C 1
ATOM 2424 O O . ALA B 1 16 ? -18.094 -9.484 0.109 1 30.73 16 ALA B O 1
ATOM 2425 N N . LEU B 1 17 ? -19.219 -9.18 1.967 1 30.23 17 LEU B N 1
ATOM 2426 C CA . LEU B 1 17 ? -18.062 -8.281 2.01 1 30.23 17 LEU B CA 1
ATOM 2427 C C . LEU B 1 17 ? -16.766 -9.062 2.09 1 30.23 17 LEU B C 1
ATOM 2429 O O . LEU B 1 17 ? -16.109 -9.078 3.133 1 30.23 17 LEU B O 1
ATOM 2433 N N . CYS B 1 18 ? -16.828 -10.289 2.201 1 31.22 18 CYS B N 1
ATOM 2434 C CA . CYS B 1 18 ? -15.578 -11.016 2.023 1 31.22 18 CYS B CA 1
ATOM 2435 C C . CYS B 1 18 ? -14.711 -10.359 0.955 1 31.22 18 CYS B C 1
ATOM 2437 O O . CYS B 1 18 ? -14.992 -10.484 -0.239 1 31.22 18 CYS B O 1
ATOM 2439 N N . ALA B 1 19 ? -14.586 -9.109 0.871 1 40 19 ALA B N 1
ATOM 2440 C CA . ALA B 1 19 ? -13.43 -8.961 -0.008 1 40 19 ALA B CA 1
ATOM 2441 C C . ALA B 1 19 ? -12.484 -10.148 0.118 1 40 19 ALA B C 1
ATOM 2443 O O . ALA B 1 19 ? -11.961 -10.43 1.2 1 40 19 ALA B O 1
ATOM 2444 N N . GLU B 1 20 ? -12.711 -11.352 -0.436 1 44.91 20 GLU B N 1
ATOM 2445 C CA . GLU B 1 20 ? -11.789 -12.477 -0.59 1 44.91 20 GLU B CA 1
ATOM 2446 C C . GLU B 1 20 ? -10.336 -12.008 -0.612 1 44.91 20 GLU B C 1
ATOM 2448 O O . GLU B 1 20 ? -9.93 -11.281 -1.52 1 44.91 20 GLU B O 1
ATOM 2453 N N . ILE B 1 21 ? -9.961 -11.625 0.449 1 51.44 21 ILE B N 1
ATOM 2454 C CA . ILE B 1 21 ? -8.508 -11.484 0.459 1 51.44 21 ILE B CA 1
ATOM 2455 C C . ILE B 1 21 ? -7.879 -12.562 -0.411 1 51.44 21 ILE B C 1
ATOM 2457 O O . ILE B 1 21 ? -7.879 -13.742 -0.047 1 51.44 21 ILE B O 1
ATOM 2461 N N . SER B 1 22 ? -7.961 -12.578 -1.753 1 73.06 22 SER B N 1
ATOM 2462 C CA . SER B 1 22 ? -7.324 -13.461 -2.725 1 73.06 22 SER B CA 1
ATOM 2463 C C . SER B 1 22 ? -5.816 -13.25 -2.758 1 73.06 22 SER B C 1
ATOM 2465 O O . SER B 1 22 ? -5.336 -12.117 -2.656 1 73.06 22 SER B O 1
ATOM 2467 N N . TRP B 1 23 ? -5.117 -14.234 -2.02 1 86 23 TRP B N 1
ATOM 2468 C CA . TRP B 1 23 ? -3.67 -14.258 -2.209 1 86 23 TRP B CA 1
ATOM 2469 C C . TRP B 1 23 ? -3.314 -14.672 -3.633 1 86 23 TRP B C 1
ATOM 2471 O O . TRP B 1 23 ? -4.141 -15.25 -4.344 1 86 23 TRP B O 1
ATOM 2481 N N . ASP B 1 24 ? -2.166 -14.305 -3.957 1 90.88 24 ASP B N 1
ATOM 2482 C CA . ASP B 1 24 ? -1.695 -14.555 -5.316 1 90.88 24 ASP B CA 1
ATOM 2483 C C . ASP B 1 24 ? -1.128 -15.961 -5.449 1 90.88 24 ASP B C 1
ATOM 2485 O O . ASP B 1 24 ? -1.212 -16.578 -6.52 1 90.88 24 ASP B O 1
ATOM 2489 N N . SER B 1 25 ? -0.476 -16.391 -4.395 1 92.38 25 SER B N 1
ATOM 2490 C CA . SER B 1 25 ? 0.162 -17.703 -4.387 1 92.38 25 SER B CA 1
ATOM 2491 C C . SER B 1 25 ? -0.029 -18.406 -3.047 1 92.38 25 SER B C 1
ATOM 2493 O O . SER B 1 25 ? -0.158 -17.75 -2.012 1 92.38 25 SER B O 1
ATOM 2495 N N . THR B 1 26 ? -0.109 -19.688 -3.158 1 92.5 26 THR B N 1
ATOM 2496 C CA . THR B 1 26 ? -0.059 -20.531 -1.975 1 92.5 26 THR B CA 1
ATOM 2497 C C . THR B 1 26 ? 1.188 -21.406 -1.993 1 92.5 26 THR B C 1
ATOM 2499 O O . THR B 1 26 ? 1.476 -22.078 -2.994 1 92.5 26 THR B O 1
ATOM 2502 N N . VAL B 1 27 ? 1.885 -21.375 -0.93 1 95.19 27 VAL B N 1
ATOM 2503 C CA . VAL B 1 27 ? 3.107 -22.172 -0.828 1 95.19 27 VAL B CA 1
ATOM 2504 C C . VAL B 1 27 ? 2.982 -23.172 0.316 1 95.19 27 VAL B C 1
ATOM 2506 O O . VAL B 1 27 ? 2.49 -22.828 1.396 1 95.19 27 VAL B O 1
ATOM 2509 N N . LYS B 1 28 ? 3.41 -24.344 0.023 1 93.44 28 LYS B N 1
ATOM 2510 C CA . LYS B 1 28 ? 3.367 -25.391 1.032 1 93.44 28 LYS B CA 1
ATOM 2511 C C . LYS B 1 28 ? 4.402 -25.141 2.127 1 93.44 28 LYS B C 1
ATOM 2513 O O . LYS B 1 28 ? 5.559 -24.844 1.836 1 93.44 28 LYS B O 1
ATOM 2518 N N . LEU B 1 29 ? 3.916 -25.328 3.332 1 95.62 29 LEU B N 1
ATOM 2519 C CA . LEU B 1 29 ? 4.836 -25.188 4.453 1 95.62 29 LEU B CA 1
ATOM 2520 C C . LEU B 1 29 ? 5.738 -26.422 4.57 1 95.62 29 LEU B C 1
ATOM 2522 O O . LEU B 1 29 ? 5.258 -27.531 4.812 1 95.62 29 LEU B O 1
ATOM 2526 N N . THR B 1 30 ? 6.969 -26.219 4.367 1 92.38 30 THR B N 1
ATOM 2527 C CA . THR B 1 30 ? 7.996 -27.234 4.551 1 92.38 30 THR B CA 1
ATOM 2528 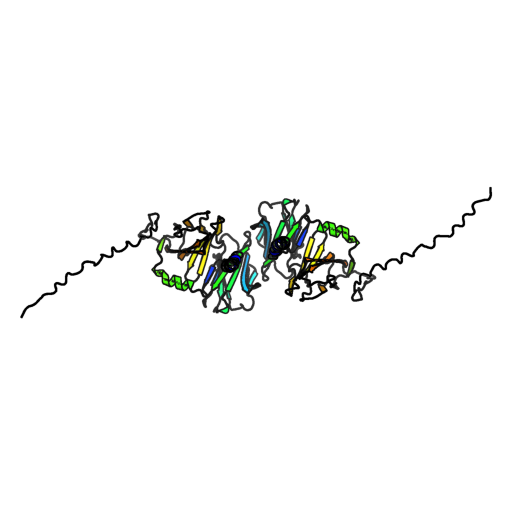C C . THR B 1 30 ? 9.18 -26.688 5.336 1 92.38 30 THR B C 1
ATOM 2530 O O . THR B 1 30 ? 9.242 -25.484 5.598 1 92.38 30 THR B O 1
ATOM 2533 N N . LYS B 1 31 ? 10.109 -27.531 5.699 1 91.94 31 LYS B N 1
ATOM 2534 C CA . LYS B 1 31 ? 11.297 -27.094 6.422 1 91.94 31 LYS B CA 1
ATOM 2535 C C . LYS B 1 31 ? 12.141 -26.141 5.574 1 91.94 31 LYS B C 1
ATOM 2537 O O . LYS B 1 31 ? 12.734 -25.203 6.098 1 91.94 31 LYS B O 1
ATOM 2542 N N . GLN B 1 32 ? 12.18 -26.5 4.258 1 90.81 32 GLN B N 1
ATOM 2543 C CA . GLN B 1 32 ? 12.875 -25.625 3.318 1 90.81 32 GLN B CA 1
ATOM 2544 C C . GLN B 1 32 ? 11.898 -24.688 2.609 1 90.81 32 GLN B C 1
ATOM 2546 O O . GLN B 1 32 ? 11.648 -24.844 1.411 1 90.81 32 GLN B O 1
ATOM 2551 N N . LEU B 1 33 ? 11.453 -23.781 3.314 1 94.94 33 LEU B N 1
ATOM 2552 C CA . LEU B 1 33 ? 10.445 -22.859 2.807 1 94.94 33 LEU B CA 1
ATOM 2553 C C . LEU B 1 33 ? 11.086 -21.734 2.012 1 94.94 33 LEU B C 1
ATOM 2555 O O . LEU B 1 33 ? 12.016 -21.078 2.492 1 94.94 33 LEU B O 1
ATOM 2559 N N . SER B 1 34 ? 10.617 -21.516 0.776 1 94.19 34 SER B N 1
ATOM 2560 C CA . SER B 1 34 ? 11.094 -20.438 -0.082 1 94.19 34 SER B CA 1
ATOM 2561 C C . SER B 1 34 ? 9.93 -19.625 -0.653 1 94.19 34 SER B C 1
ATOM 2563 O O . SER B 1 34 ? 8.977 -20.203 -1.196 1 94.19 34 SER B O 1
ATOM 2565 N N . LEU B 1 35 ? 9.977 -18.375 -0.493 1 95.25 35 LEU B N 1
ATOM 2566 C CA . LEU B 1 35 ? 8.992 -17.469 -1.065 1 95.25 35 LEU B CA 1
ATOM 2567 C C . LEU B 1 35 ? 9.602 -16.641 -2.193 1 95.25 35 LEU B C 1
ATOM 2569 O O . LEU B 1 35 ? 10.656 -16.031 -2.018 1 95.25 35 LEU B O 1
ATOM 2573 N N . GLU B 1 36 ? 8.891 -16.578 -3.293 1 91.31 36 GLU B N 1
ATOM 2574 C CA . GLU B 1 36 ? 9.477 -15.93 -4.469 1 91.31 36 GLU B CA 1
ATOM 2575 C C . GLU B 1 36 ? 8.648 -14.727 -4.91 1 91.31 36 GLU B C 1
ATOM 2577 O O . GLU B 1 36 ? 7.418 -14.758 -4.867 1 91.31 36 GLU B O 1
ATOM 2582 N N . CYS B 1 37 ? 9.383 -13.727 -5.281 1 91 37 CYS B N 1
ATOM 2583 C CA . CYS B 1 37 ? 8.836 -12.547 -5.938 1 91 37 CYS B CA 1
ATOM 2584 C C . CYS B 1 37 ? 9.648 -12.18 -7.168 1 91 37 CYS B C 1
ATOM 2586 O O . CYS B 1 37 ? 10.883 -12.188 -7.129 1 91 37 CYS B O 1
ATOM 2588 N N . ALA B 1 38 ? 8.914 -11.898 -8.234 1 87.69 38 ALA B N 1
ATOM 2589 C CA . ALA B 1 38 ? 9.617 -11.625 -9.484 1 87.69 38 ALA B CA 1
ATOM 2590 C C . ALA B 1 38 ? 9.133 -10.328 -10.117 1 87.69 38 ALA B C 1
ATOM 2592 O O . ALA B 1 38 ? 7.977 -9.93 -9.922 1 87.69 38 ALA B O 1
ATOM 2593 N N . HIS B 1 39 ? 10 -9.617 -10.773 1 87.75 39 HIS B N 1
ATOM 2594 C CA . HIS B 1 39 ? 9.656 -8.5 -11.641 1 87.75 39 HIS B CA 1
ATOM 2595 C C . HIS B 1 39 ? 10.031 -8.789 -13.086 1 87.75 39 HIS B C 1
ATOM 2597 O O . HIS B 1 39 ? 10.703 -9.781 -13.375 1 87.75 39 HIS B O 1
ATOM 2603 N N . LEU B 1 40 ? 9.516 -8 -13.977 1 84.19 40 LEU B N 1
ATOM 2604 C CA . LEU B 1 40 ? 9.875 -8.188 -15.375 1 84.19 40 LEU B CA 1
ATOM 2605 C C . LEU B 1 40 ? 11.352 -7.875 -15.609 1 84.19 40 LEU B C 1
ATOM 2607 O O . LEU B 1 40 ? 11.898 -6.961 -14.984 1 84.19 40 LEU B O 1
ATOM 2611 N N . PRO B 1 41 ? 11.984 -8.617 -16.516 1 81.75 41 PRO B N 1
ATOM 2612 C CA . PRO B 1 41 ? 13.414 -8.414 -16.766 1 81.75 41 PRO B CA 1
ATOM 2613 C C . PRO B 1 41 ? 13.742 -6.992 -17.203 1 81.75 41 PRO B C 1
ATOM 2615 O O . PRO B 1 41 ? 14.852 -6.512 -16.969 1 81.75 41 PRO B O 1
ATOM 2618 N N . THR B 1 42 ? 12.836 -6.305 -17.844 1 85.31 42 THR B N 1
ATOM 2619 C CA . THR B 1 42 ? 13.07 -4.961 -18.344 1 85.31 42 THR B CA 1
ATOM 2620 C C . THR B 1 42 ? 12.953 -3.928 -17.234 1 85.31 42 THR B C 1
ATOM 2622 O O . THR B 1 42 ? 13.344 -2.771 -17.406 1 85.31 42 THR B O 1
ATOM 2625 N N . GLN B 1 43 ? 12.508 -4.352 -16.141 1 89.56 43 GLN B N 1
ATOM 2626 C CA . GLN B 1 43 ? 12.312 -3.426 -15.031 1 89.56 43 GLN B CA 1
ATOM 2627 C C . GLN B 1 43 ? 13.547 -3.348 -14.148 1 89.56 43 GLN B C 1
ATOM 2629 O O . GLN B 1 43 ? 14.328 -4.305 -14.07 1 89.56 43 GLN B O 1
ATOM 2634 N N . ILE B 1 44 ? 13.68 -2.193 -13.523 1 92.88 44 ILE B N 1
ATOM 2635 C CA . ILE B 1 44 ? 14.812 -1.989 -12.633 1 92.88 44 ILE B CA 1
ATOM 2636 C C . ILE B 1 44 ? 14.344 -2.023 -11.18 1 92.88 44 ILE B C 1
ATOM 2638 O O . ILE B 1 44 ? 13.617 -1.127 -10.734 1 92.88 44 ILE B O 1
ATOM 2642 N N . LEU B 1 45 ? 14.781 -3.02 -10.492 1 93.56 45 LEU B N 1
ATOM 2643 C CA . LEU B 1 45 ? 14.422 -3.148 -9.086 1 93.56 45 LEU B CA 1
ATOM 2644 C C . LEU B 1 45 ? 15.195 -2.148 -8.234 1 93.56 45 LEU B C 1
ATOM 2646 O O . LEU B 1 45 ? 16.422 -2.094 -8.305 1 93.56 45 LEU B O 1
ATOM 2650 N N . THR B 1 46 ? 14.562 -1.352 -7.422 1 95.75 46 THR B N 1
ATOM 2651 C CA . THR B 1 46 ? 15.234 -0.39 -6.555 1 95.75 46 THR B CA 1
ATOM 2652 C C . THR B 1 46 ? 15.227 -0.865 -5.105 1 95.75 46 THR B C 1
ATOM 2654 O O . THR B 1 46 ? 16.125 -0.547 -4.336 1 95.75 46 THR B O 1
ATOM 2657 N N . GLN B 1 47 ? 14.164 -1.538 -4.77 1 96.19 47 GLN B N 1
ATOM 2658 C CA . GLN B 1 47 ? 14.07 -2.035 -3.402 1 96.19 47 GLN B CA 1
ATOM 2659 C C . GLN B 1 47 ? 12.984 -3.098 -3.279 1 96.19 47 GLN B C 1
ATOM 2661 O O . GLN B 1 47 ? 11.977 -3.053 -3.994 1 96.19 47 GLN B O 1
ATOM 2666 N N . ILE B 1 48 ? 13.219 -4.051 -2.389 1 95.88 48 ILE B N 1
ATOM 2667 C CA . ILE B 1 48 ? 12.195 -5.051 -2.117 1 95.88 48 ILE B CA 1
ATOM 2668 C C . ILE B 1 48 ? 12.086 -5.281 -0.611 1 95.88 48 ILE B C 1
ATOM 2670 O O . ILE B 1 48 ? 13.102 -5.289 0.095 1 95.88 48 ILE B O 1
ATOM 2674 N N . GLU B 1 49 ? 10.875 -5.367 -0.154 1 97 49 GLU B N 1
ATOM 2675 C CA . GLU B 1 49 ? 10.609 -5.66 1.253 1 97 49 GLU B CA 1
ATOM 2676 C C . GLU B 1 49 ? 9.734 -6.898 1.406 1 97 49 GLU B C 1
ATOM 2678 O O . GLU B 1 49 ? 8.805 -7.105 0.624 1 97 49 GLU B O 1
ATOM 2683 N N . TRP B 1 50 ? 10.062 -7.707 2.393 1 97.06 50 TRP B N 1
ATOM 2684 C CA . TRP B 1 50 ? 9.258 -8.867 2.766 1 97.06 50 TRP B CA 1
ATOM 2685 C C . TRP B 1 50 ? 8.586 -8.648 4.117 1 97.06 50 TRP B C 1
ATOM 2687 O O . TRP B 1 50 ? 9.25 -8.312 5.102 1 97.06 50 TRP B O 1
ATOM 2697 N N . LEU B 1 51 ? 7.262 -8.883 4.113 1 97.31 51 LEU B N 1
ATOM 2698 C CA . LEU B 1 51 ? 6.48 -8.633 5.32 1 97.31 51 LEU B CA 1
ATOM 2699 C C . LEU B 1 51 ? 5.637 -9.852 5.684 1 97.31 51 LEU B C 1
ATOM 2701 O O . LEU B 1 51 ? 5.141 -10.555 4.805 1 97.31 51 LEU B O 1
ATOM 2705 N N . LYS B 1 52 ? 5.508 -10.055 6.957 1 96.69 52 LYS B N 1
ATOM 2706 C CA . LYS B 1 52 ? 4.578 -11.062 7.461 1 96.69 52 LYS B CA 1
ATOM 2707 C C . LYS B 1 52 ? 3.4 -10.406 8.18 1 96.69 52 LYS B C 1
ATOM 2709 O O . LYS B 1 52 ? 3.586 -9.5 8.992 1 96.69 52 LYS B O 1
ATOM 2714 N N . ARG B 1 53 ? 2.281 -10.875 7.836 1 94.38 53 ARG B N 1
ATOM 2715 C CA . ARG B 1 53 ? 1.085 -10.312 8.461 1 94.38 53 ARG B CA 1
ATOM 2716 C C . ARG B 1 53 ? 0.854 -10.922 9.844 1 94.38 53 ARG B C 1
ATOM 2718 O O . ARG B 1 53 ? 0.864 -12.141 10 1 94.38 53 ARG B O 1
ATOM 2725 N N . ASN B 1 54 ? 0.722 -10.148 10.781 1 89.12 54 ASN B N 1
ATOM 2726 C CA . ASN B 1 54 ? 0.351 -10.516 12.148 1 89.12 54 ASN B CA 1
ATOM 2727 C C . ASN B 1 54 ? -0.91 -9.781 12.594 1 89.12 54 ASN B C 1
ATOM 2729 O O . ASN B 1 54 ? -0.831 -8.672 13.133 1 89.12 54 ASN B O 1
ATOM 2733 N N . GLY B 1 55 ? -2.053 -10.531 12.406 1 82.12 55 GLY B N 1
ATOM 2734 C CA . GLY B 1 55 ? -3.299 -9.82 12.648 1 82.12 55 GLY B CA 1
ATOM 2735 C C . GLY B 1 55 ? -3.51 -8.641 11.711 1 82.12 55 GLY B C 1
ATOM 2736 O O . GLY B 1 55 ? -3.545 -8.812 10.492 1 82.12 55 GLY B O 1
ATOM 2737 N N . GLN B 1 56 ? -3.586 -7.473 12.273 1 79.94 56 GLN B N 1
ATOM 2738 C CA . GLN B 1 56 ? -3.826 -6.281 11.469 1 79.94 56 GLN B CA 1
ATOM 2739 C C . GLN B 1 56 ? -2.523 -5.543 11.18 1 79.94 56 GLN B C 1
ATOM 2741 O O . GLN B 1 56 ? -2.512 -4.574 10.414 1 79.94 56 GLN B O 1
ATOM 2746 N N . LYS B 1 57 ? -1.499 -6.062 11.703 1 84.81 57 LYS B N 1
ATOM 2747 C CA . LYS B 1 57 ? -0.209 -5.402 11.531 1 84.81 57 LYS B CA 1
ATOM 2748 C C . LYS B 1 57 ? 0.708 -6.215 10.617 1 84.81 57 LYS B C 1
ATOM 2750 O O . LYS B 1 57 ? 0.493 -7.414 10.422 1 84.81 57 LYS B O 1
ATOM 2755 N N . GLU B 1 58 ? 1.565 -5.562 9.992 1 92 58 GLU B N 1
ATOM 2756 C CA . GLU B 1 58 ? 2.586 -6.215 9.172 1 92 58 GLU B CA 1
ATOM 2757 C C . GLU B 1 58 ? 3.969 -6.066 9.797 1 92 58 GLU B C 1
ATOM 2759 O O . GLU B 1 58 ? 4.359 -4.973 10.211 1 92 58 GLU B O 1
ATOM 2764 N N . GLU B 1 59 ? 4.598 -7.16 9.906 1 94.12 59 GLU B N 1
ATOM 2765 C CA . GLU B 1 59 ? 5.961 -7.176 10.438 1 94.12 59 GLU B CA 1
ATOM 2766 C C . GLU B 1 59 ? 6.98 -7.363 9.312 1 94.12 59 GLU B C 1
ATOM 2768 O O . GLU B 1 59 ? 6.863 -8.289 8.508 1 94.12 59 GLU B O 1
ATOM 2773 N N . ARG B 1 60 ? 7.926 -6.492 9.359 1 96.44 60 ARG B N 1
ATOM 2774 C CA . ARG B 1 60 ? 8.945 -6.582 8.32 1 96.44 60 ARG B CA 1
ATOM 2775 C C . ARG B 1 60 ? 9.953 -7.68 8.633 1 96.44 60 ARG B C 1
ATOM 2777 O O . ARG B 1 60 ? 10.492 -7.742 9.742 1 96.44 60 ARG B O 1
ATOM 2784 N N . ILE B 1 61 ? 10.242 -8.438 7.68 1 97.25 61 ILE B N 1
ATOM 2785 C CA . ILE B 1 61 ? 11.203 -9.523 7.809 1 97.25 61 ILE B CA 1
ATOM 2786 C C . ILE B 1 61 ? 12.562 -9.078 7.277 1 97.25 61 ILE B C 1
ATOM 2788 O O . ILE B 1 61 ? 13.578 -9.203 7.969 1 97.25 61 ILE B O 1
ATOM 2792 N N . ALA B 1 62 ? 12.516 -8.562 6.086 1 97 62 ALA B N 1
ATOM 2793 C CA . ALA B 1 62 ? 13.758 -8.172 5.422 1 97 62 ALA B CA 1
ATOM 2794 C C . ALA B 1 62 ? 13.508 -7.078 4.391 1 97 62 ALA B C 1
ATOM 2796 O O . ALA B 1 62 ? 12.398 -6.965 3.855 1 97 62 ALA B O 1
ATOM 2797 N N . ILE B 1 63 ? 14.469 -6.328 4.191 1 97.06 63 ILE B N 1
ATOM 2798 C CA . ILE B 1 63 ? 14.461 -5.305 3.154 1 97.06 63 ILE B CA 1
ATOM 2799 C C . ILE B 1 63 ? 15.789 -5.316 2.408 1 97.06 63 ILE B C 1
ATOM 2801 O O . ILE B 1 63 ? 16.859 -5.398 3.027 1 97.06 63 ILE B O 1
ATOM 2805 N N . PHE B 1 64 ? 15.688 -5.344 1.101 1 95.69 64 PHE B N 1
ATOM 2806 C CA . PHE B 1 64 ? 16.875 -5.41 0.266 1 95.69 64 PHE B CA 1
ATOM 2807 C C . PHE B 1 64 ? 16.891 -4.273 -0.75 1 95.69 64 PHE B C 1
ATOM 2809 O O . PHE B 1 64 ? 15.883 -4.004 -1.4 1 95.69 64 PHE B O 1
ATOM 2816 N N . ASN B 1 65 ? 17.859 -3.605 -0.821 1 94.44 65 ASN B N 1
ATOM 2817 C CA . ASN B 1 65 ? 18.188 -2.582 -1.809 1 94.44 65 ASN B CA 1
ATOM 2818 C C . ASN B 1 65 ? 19.484 -2.9 -2.537 1 94.44 65 ASN B C 1
ATOM 2820 O O . ASN B 1 65 ? 20.531 -3.094 -1.904 1 94.44 65 ASN B O 1
ATOM 2824 N N . PRO B 1 66 ? 19.469 -2.982 -3.863 1 90.75 66 PRO B N 1
ATOM 2825 C CA . PRO B 1 66 ? 20.656 -3.41 -4.617 1 90.75 66 PRO B CA 1
ATOM 2826 C C . PRO B 1 66 ? 21.875 -2.541 -4.336 1 90.75 66 PRO B C 1
ATOM 2828 O O . PRO B 1 66 ? 23 -3.016 -4.434 1 90.75 66 PRO B O 1
ATOM 2831 N N . ILE B 1 67 ? 21.688 -1.315 -3.992 1 92.44 67 ILE B N 1
ATOM 2832 C CA . ILE B 1 67 ? 22.797 -0.39 -3.783 1 92.44 67 ILE B CA 1
ATOM 2833 C C . ILE B 1 67 ? 23.156 -0.352 -2.303 1 92.44 67 ILE B C 1
ATOM 2835 O O . ILE B 1 67 ? 24.344 -0.437 -1.946 1 92.44 67 ILE B O 1
ATOM 2839 N N . LEU B 1 68 ? 22.172 -0.308 -1.437 1 94.56 68 LEU B N 1
ATOM 2840 C CA . LEU B 1 68 ? 22.391 -0.064 -0.017 1 94.56 68 LEU B CA 1
ATOM 2841 C C . LEU B 1 68 ? 22.578 -1.376 0.737 1 94.56 68 LEU B C 1
ATOM 2843 O O . LEU B 1 68 ? 23.109 -1.39 1.85 1 94.56 68 LEU B O 1
ATOM 2847 N N . GLY B 1 69 ? 22.062 -2.469 0.138 1 93.94 69 GLY B N 1
ATOM 2848 C CA . GLY B 1 69 ? 22.328 -3.764 0.744 1 93.94 69 GLY B CA 1
ATOM 2849 C C . GLY B 1 69 ? 21.094 -4.406 1.342 1 93.94 69 GLY B C 1
ATOM 2850 O O . GLY B 1 69 ? 19.984 -4.211 0.844 1 93.94 69 GLY B O 1
ATOM 2851 N N . LEU B 1 70 ? 21.406 -5.355 2.266 1 95.12 70 LEU B N 1
ATOM 2852 C CA . LEU B 1 70 ? 20.359 -6.18 2.861 1 95.12 70 LEU B CA 1
ATOM 2853 C C . LEU B 1 70 ? 20.266 -5.938 4.363 1 95.12 70 LEU B C 1
ATOM 2855 O O . LEU B 1 70 ? 21.297 -5.855 5.051 1 95.12 70 LEU B O 1
ATOM 2859 N N . GLU B 1 71 ? 19.031 -5.699 4.828 1 96.62 71 GLU B N 1
ATOM 2860 C CA . GLU B 1 71 ? 18.766 -5.621 6.258 1 96.62 71 GLU B CA 1
ATOM 2861 C C . GLU B 1 71 ? 17.703 -6.633 6.672 1 96.62 71 GLU B C 1
ATOM 2863 O O . GLU B 1 71 ? 16.609 -6.66 6.102 1 96.62 71 GLU B O 1
ATOM 2868 N N . ILE B 1 72 ? 18 -7.445 7.617 1 96.88 72 ILE B N 1
ATOM 2869 C CA . ILE B 1 72 ? 17.062 -8.43 8.141 1 96.88 72 ILE B CA 1
ATOM 2870 C C . ILE B 1 72 ? 16.656 -8.055 9.562 1 96.88 72 ILE B C 1
ATOM 2872 O O . ILE B 1 72 ? 17.516 -7.742 10.398 1 96.88 72 ILE B O 1
ATOM 2876 N N . THR B 1 73 ? 15.414 -8.117 9.781 1 95.88 73 THR B N 1
ATOM 2877 C CA . THR B 1 73 ? 14.883 -7.68 11.07 1 95.88 73 THR B CA 1
ATOM 2878 C C . THR B 1 73 ? 14.891 -8.828 12.078 1 95.88 73 THR B C 1
ATOM 2880 O O . THR B 1 73 ? 14.594 -9.969 11.719 1 95.88 73 THR B O 1
ATOM 2883 N N . ALA B 1 74 ? 15.266 -8.414 13.336 1 91.88 74 ALA B N 1
ATOM 2884 C CA . ALA B 1 74 ? 15.062 -9.398 14.398 1 91.88 74 ALA B CA 1
ATOM 2885 C C . ALA B 1 74 ? 13.578 -9.711 14.578 1 91.88 74 ALA B C 1
ATOM 2887 O O . ALA B 1 74 ? 12.734 -8.82 14.492 1 91.88 74 ALA B O 1
ATOM 2888 N N . PRO B 1 75 ? 13.219 -11 14.703 1 92.12 75 PRO B N 1
ATOM 2889 C CA . PRO B 1 75 ? 14.016 -12.172 15.086 1 92.12 75 PRO B CA 1
ATOM 2890 C C . PRO B 1 75 ? 14.391 -13.047 13.898 1 92.12 75 PRO B C 1
ATOM 2892 O O . PRO B 1 75 ? 14.68 -14.234 14.062 1 92.12 75 PRO B O 1
ATOM 2895 N N . TYR B 1 76 ? 14.289 -12.562 12.789 1 94.94 76 TYR B N 1
ATOM 2896 C CA . TYR B 1 76 ? 14.508 -13.375 11.602 1 94.94 76 TYR B CA 1
ATOM 2897 C C . TYR B 1 76 ? 15.992 -13.453 11.258 1 94.94 76 TYR B C 1
ATOM 2899 O O . TYR B 1 76 ? 16.391 -14.164 10.336 1 94.94 76 TYR B O 1
ATOM 2907 N N . THR B 1 77 ? 16.672 -12.773 12.109 1 92.94 77 THR B N 1
ATOM 2908 C CA . THR B 1 77 ? 18.125 -12.773 11.875 1 92.94 77 THR B CA 1
ATOM 2909 C C . THR B 1 77 ? 18.672 -14.188 11.906 1 92.94 77 THR B C 1
ATOM 2911 O O . THR B 1 77 ? 18.375 -14.953 12.828 1 92.94 77 THR B O 1
ATOM 2914 N N . ASN B 1 78 ? 19.312 -14.695 10.961 1 91.69 78 ASN B N 1
ATOM 2915 C CA . ASN B 1 78 ? 19.938 -16 10.82 1 91.69 78 ASN B CA 1
ATOM 2916 C C . ASN B 1 78 ? 18.906 -17.078 10.461 1 91.69 78 ASN B C 1
ATOM 2918 O O . ASN B 1 78 ? 19.219 -18.266 10.453 1 91.69 78 ASN B O 1
ATOM 2922 N N . ARG B 1 79 ? 17.766 -16.703 10.391 1 94.75 79 ARG B N 1
ATOM 2923 C CA . ARG B 1 79 ? 16.703 -17.641 10.047 1 94.75 79 ARG B CA 1
ATOM 2924 C C . ARG B 1 79 ? 16.344 -17.562 8.57 1 94.75 79 ARG B C 1
ATOM 2926 O O . ARG B 1 79 ? 15.758 -18.484 8.008 1 94.75 79 ARG B O 1
ATOM 2933 N N . VAL B 1 80 ? 16.625 -16.391 8.055 1 95.94 80 VAL B N 1
ATOM 2934 C CA . VAL B 1 80 ? 16.234 -16.219 6.66 1 95.94 80 VAL B CA 1
ATOM 2935 C C . VAL B 1 80 ? 17.438 -15.727 5.844 1 95.94 80 VAL B C 1
ATOM 2937 O O . VAL B 1 80 ? 18.406 -15.219 6.406 1 95.94 80 VAL B O 1
ATOM 2940 N N . SER B 1 81 ? 17.391 -15.984 4.559 1 93.94 81 SER B N 1
ATOM 2941 C CA . SER B 1 81 ? 18.359 -15.461 3.59 1 93.94 81 SER B CA 1
ATOM 2942 C C . SER B 1 81 ? 17.656 -15.039 2.299 1 93.94 81 SER B C 1
ATOM 2944 O O . SER B 1 81 ? 16.578 -15.531 1.985 1 93.94 81 SER B O 1
ATOM 2946 N N . ILE B 1 82 ? 18.203 -14.086 1.684 1 91.62 82 ILE B N 1
ATOM 2947 C CA . ILE B 1 82 ? 17.656 -13.617 0.413 1 91.62 82 ILE B CA 1
ATOM 2948 C C . ILE B 1 82 ? 18.625 -13.961 -0.718 1 91.62 82 ILE B C 1
ATOM 2950 O O . ILE B 1 82 ? 19.828 -13.75 -0.597 1 91.62 82 ILE B O 1
ATOM 2954 N N . LYS B 1 83 ? 18.109 -14.594 -1.636 1 83.62 83 LYS B N 1
ATOM 2955 C CA . LYS B 1 83 ? 18.922 -14.953 -2.799 1 83.62 83 LYS B CA 1
ATOM 2956 C C . LYS B 1 83 ? 18.281 -14.43 -4.086 1 83.62 83 LYS B C 1
ATOM 2958 O O . LYS B 1 83 ? 17.062 -14.43 -4.227 1 83.62 83 LYS B O 1
ATOM 2963 N N . ASN B 1 84 ? 19.031 -13.562 -4.68 1 71.5 84 ASN B N 1
ATOM 2964 C CA . ASN B 1 84 ? 18.609 -13.25 -6.039 1 71.5 84 ASN B CA 1
ATOM 2965 C C . ASN B 1 84 ? 19.062 -14.32 -7.031 1 71.5 84 ASN B C 1
ATOM 2967 O O . ASN B 1 84 ? 20.188 -14.82 -6.941 1 71.5 84 ASN B O 1
ATOM 2971 N N . SER B 1 85 ? 18.109 -15.062 -7.422 1 58.56 85 SER B N 1
ATOM 2972 C CA . SER B 1 85 ? 18.578 -16.062 -8.375 1 58.56 85 SER B CA 1
ATOM 2973 C C . SER B 1 85 ? 19.672 -15.508 -9.273 1 58.56 85 SER B C 1
ATOM 2975 O O . SER B 1 85 ? 19.875 -14.289 -9.336 1 58.56 85 SER B O 1
ATOM 2977 N N . SER B 1 86 ? 20.375 -16.094 -10.219 1 50.38 86 SER B N 1
ATOM 2978 C CA . SER B 1 86 ? 21.516 -15.711 -11.047 1 50.38 86 SER B CA 1
ATOM 2979 C C . SER B 1 86 ? 21.422 -14.258 -11.492 1 50.38 86 SER B C 1
ATOM 2981 O O . SER B 1 86 ? 20.359 -13.648 -11.398 1 50.38 86 SER B O 1
ATOM 2983 N N . GLU B 1 87 ? 22.641 -13.414 -11.602 1 48.97 87 GLU B N 1
ATOM 2984 C CA . GLU B 1 87 ? 22.828 -12.062 -12.109 1 48.97 87 GLU B CA 1
ATOM 2985 C C . GLU B 1 87 ? 21.703 -11.664 -13.055 1 48.97 87 GLU B C 1
ATOM 2987 O O . GLU B 1 87 ? 21.328 -10.492 -13.125 1 48.97 87 GLU B O 1
ATOM 2992 N N . ALA B 1 88 ? 21.156 -12.656 -13.664 1 52.19 88 ALA B N 1
ATOM 2993 C CA . ALA B 1 88 ? 20.234 -12.383 -14.758 1 52.19 88 ALA B CA 1
ATOM 2994 C C . ALA B 1 88 ? 18.781 -12.547 -14.312 1 52.19 88 ALA B C 1
ATOM 2996 O O . ALA B 1 88 ? 17.859 -12.336 -15.094 1 52.19 88 ALA B O 1
ATOM 2997 N N . SER B 1 89 ? 18.594 -12.742 -12.852 1 70.44 89 SER B N 1
ATOM 2998 C CA . SER B 1 89 ? 17.25 -13.234 -12.555 1 70.44 89 SER B CA 1
ATOM 2999 C C . SER B 1 89 ? 16.391 -12.141 -11.938 1 70.44 89 SER B C 1
ATOM 3001 O O . SER B 1 89 ? 16.859 -11.375 -11.094 1 70.44 89 SER B O 1
ATOM 3003 N N . ASN B 1 90 ? 15.312 -11.922 -12.422 1 84.5 90 ASN B N 1
ATOM 3004 C CA . ASN B 1 90 ? 14.25 -11.023 -11.984 1 84.5 90 ASN B CA 1
ATOM 3005 C C . ASN B 1 90 ? 13.438 -11.625 -10.844 1 84.5 90 ASN B C 1
ATOM 3007 O O . ASN B 1 90 ? 12.43 -11.062 -10.422 1 84.5 90 ASN B O 1
ATOM 3011 N N . ILE B 1 91 ? 14.039 -12.781 -10.32 1 87.88 91 ILE B N 1
ATOM 3012 C CA . ILE B 1 91 ? 13.32 -13.453 -9.242 1 87.88 91 ILE B CA 1
ATOM 3013 C C . ILE B 1 91 ? 14.086 -13.297 -7.934 1 87.88 91 ILE B C 1
ATOM 3015 O O . ILE B 1 91 ? 15.273 -13.617 -7.859 1 87.88 91 ILE B O 1
ATOM 3019 N N . ILE B 1 92 ? 13.492 -12.812 -6.969 1 91.56 92 ILE B N 1
ATOM 3020 C CA . ILE B 1 92 ? 14.062 -12.68 -5.633 1 91.56 92 ILE B CA 1
ATOM 3021 C C . ILE B 1 92 ? 13.383 -13.664 -4.684 1 91.56 92 ILE B C 1
ATOM 3023 O O . ILE B 1 92 ? 12.156 -13.711 -4.609 1 91.56 92 ILE B O 1
ATOM 3027 N N . THR B 1 93 ? 14.234 -14.414 -3.982 1 92.88 93 THR B N 1
ATOM 3028 C CA . THR B 1 93 ? 13.695 -15.484 -3.148 1 92.88 93 THR B CA 1
ATOM 3029 C C . THR B 1 93 ? 14.055 -15.258 -1.682 1 92.88 93 THR B C 1
ATOM 3031 O O . THR B 1 93 ? 15.203 -14.961 -1.355 1 92.88 93 THR B O 1
ATOM 3034 N N . LEU B 1 94 ? 13.062 -15.328 -0.834 1 95.75 94 LEU B N 1
ATOM 3035 C CA . LEU B 1 94 ? 13.258 -15.391 0.609 1 95.75 94 LEU B CA 1
ATOM 3036 C C . LEU B 1 94 ? 13.281 -16.844 1.091 1 95.75 94 LEU B C 1
ATOM 3038 O O . LEU B 1 94 ? 12.273 -17.547 0.999 1 95.75 94 LEU B O 1
ATOM 3042 N N . ASN B 1 95 ? 14.438 -17.25 1.63 1 95.75 95 ASN B N 1
ATOM 3043 C CA . ASN B 1 95 ? 14.594 -18.625 2.08 1 95.75 95 ASN B CA 1
ATOM 3044 C C . ASN B 1 95 ? 14.586 -18.719 3.604 1 95.75 95 ASN B C 1
ATOM 3046 O O . ASN B 1 95 ? 15.312 -18 4.277 1 95.75 95 ASN B O 1
ATOM 3050 N N . PHE B 1 96 ? 13.742 -19.609 4.074 1 95.94 96 PHE B N 1
ATOM 3051 C CA . PHE B 1 96 ? 13.742 -19.891 5.504 1 95.94 96 PHE B CA 1
ATOM 3052 C C . PHE B 1 96 ? 14.617 -21.109 5.809 1 95.94 96 PHE B C 1
ATOM 3054 O O . PHE B 1 96 ? 14.523 -22.125 5.125 1 95.94 96 PHE B O 1
ATOM 3061 N N . ASN B 1 97 ? 15.398 -20.875 6.781 1 90.81 97 ASN B N 1
ATOM 3062 C CA . ASN B 1 97 ? 16.172 -22.016 7.277 1 90.81 97 ASN B CA 1
ATOM 3063 C C . ASN B 1 97 ? 15.43 -22.734 8.398 1 90.81 97 ASN B C 1
ATOM 3065 O O . ASN B 1 97 ? 15.273 -22.203 9.5 1 90.81 97 ASN B O 1
ATOM 3069 N N . ASN B 1 98 ? 14.992 -23.906 8.094 1 91.31 98 ASN B N 1
ATOM 3070 C CA . ASN B 1 98 ? 14.312 -24.719 9.086 1 91.31 98 ASN B CA 1
ATOM 3071 C C . ASN B 1 98 ? 12.992 -24.094 9.523 1 91.31 98 ASN B C 1
ATOM 3073 O O . ASN B 1 98 ? 12.797 -23.812 10.711 1 91.31 98 ASN B O 1
ATOM 3077 N N . ALA B 1 99 ? 12.102 -23.938 8.609 1 95 99 ALA B N 1
ATOM 3078 C CA . ALA B 1 99 ? 10.797 -23.344 8.867 1 95 99 ALA B CA 1
ATOM 3079 C C . ALA B 1 99 ? 9.969 -24.219 9.805 1 95 99 ALA B C 1
ATOM 3081 O O . ALA B 1 99 ? 10.133 -25.438 9.828 1 95 99 ALA B O 1
ATOM 3082 N N . SER B 1 100 ? 9.133 -23.625 10.633 1 94.06 100 SER B N 1
ATOM 3083 C CA . SER B 1 100 ? 8.258 -24.328 11.578 1 94.06 100 SER B CA 1
ATOM 3084 C C . SER B 1 100 ? 6.797 -23.938 11.359 1 94.06 100 SER B C 1
ATOM 3086 O O . SER B 1 100 ? 6.48 -23.141 10.469 1 94.06 100 SER B O 1
ATOM 3088 N N . ASP B 1 101 ? 5.98 -24.453 12.203 1 94.31 101 ASP B N 1
ATOM 3089 C CA . ASP B 1 101 ? 4.551 -24.188 12.117 1 94.31 101 ASP B CA 1
ATOM 3090 C C . ASP B 1 101 ? 4.246 -22.703 12.367 1 94.31 101 ASP B C 1
ATOM 3092 O O . ASP B 1 101 ? 3.238 -22.188 11.883 1 94.31 101 ASP B O 1
ATOM 3096 N N . MET B 1 102 ? 5.148 -22.109 13.047 1 92.56 102 MET B N 1
ATOM 3097 C CA . MET B 1 102 ? 4.961 -20.703 13.367 1 92.56 102 MET B CA 1
ATOM 3098 C C . MET B 1 102 ? 5.156 -19.828 12.133 1 92.56 102 MET B C 1
ATOM 3100 O O . MET B 1 102 ? 4.773 -18.656 12.125 1 92.56 102 MET B O 1
ATOM 3104 N N . ASP B 1 103 ? 5.695 -20.453 11.109 1 95.81 103 ASP B N 1
ATOM 3105 C CA . ASP B 1 103 ? 5.977 -19.688 9.898 1 95.81 103 ASP B CA 1
ATOM 3106 C C . ASP B 1 103 ? 4.809 -19.75 8.922 1 95.81 103 ASP B C 1
ATOM 3108 O O . ASP B 1 103 ? 4.844 -19.125 7.855 1 95.81 103 ASP B O 1
ATOM 3112 N N . ALA B 1 104 ? 3.783 -20.453 9.266 1 95.25 104 ALA B N 1
ATOM 3113 C CA . ALA B 1 104 ? 2.561 -20.422 8.469 1 95.25 104 ALA B CA 1
ATOM 3114 C C . ALA B 1 104 ? 1.879 -19.062 8.562 1 95.25 104 ALA B C 1
ATOM 3116 O O . ALA B 1 104 ? 1.978 -18.391 9.586 1 95.25 104 ALA B O 1
ATOM 3117 N N . GLY B 1 105 ? 1.252 -18.656 7.469 1 95 105 GLY B N 1
ATOM 3118 C CA . GLY B 1 105 ? 0.54 -17.375 7.484 1 95 105 GLY B CA 1
ATOM 3119 C C . GLY B 1 105 ? 0.628 -16.625 6.168 1 95 105 GLY B C 1
ATOM 3120 O O . GLY B 1 105 ? 0.977 -17.219 5.137 1 95 105 GLY B O 1
ATOM 3121 N N . LEU B 1 106 ? 0.261 -15.359 6.254 1 95.81 106 LEU B N 1
ATOM 3122 C CA . LEU B 1 106 ? 0.236 -14.516 5.066 1 95.81 106 LEU B CA 1
ATOM 3123 C C . LEU B 1 106 ? 1.483 -13.641 4.992 1 95.81 106 LEU B C 1
ATOM 3125 O O . LEU B 1 106 ? 1.882 -13.039 5.992 1 95.81 106 LEU B O 1
ATOM 3129 N N . TYR B 1 107 ? 2.062 -13.688 3.822 1 96.75 107 TYR B N 1
ATOM 3130 C CA . TYR B 1 107 ? 3.242 -12.875 3.549 1 96.75 107 TYR B CA 1
ATOM 3131 C C . TYR B 1 107 ? 2.984 -11.914 2.395 1 96.75 107 TYR B C 1
ATOM 3133 O O . TYR B 1 107 ? 2.158 -12.188 1.521 1 96.75 107 TYR B O 1
ATOM 3141 N N . THR B 1 108 ? 3.668 -10.789 2.447 1 96.06 108 THR B N 1
ATOM 3142 C CA . THR B 1 108 ? 3.637 -9.828 1.351 1 96.06 108 THR B CA 1
ATOM 3143 C C . THR B 1 108 ? 5.051 -9.469 0.909 1 96.06 108 THR B C 1
ATOM 3145 O O . THR B 1 108 ? 5.914 -9.188 1.743 1 96.06 108 THR B O 1
ATOM 3148 N N . CYS B 1 109 ? 5.293 -9.609 -0.338 1 95.56 109 CYS B N 1
ATOM 3149 C CA . CYS B 1 109 ? 6.504 -9.016 -0.902 1 95.56 109 CYS B CA 1
ATOM 3150 C C . CYS B 1 109 ? 6.184 -7.742 -1.672 1 95.56 109 CYS B C 1
ATOM 3152 O O . CYS B 1 109 ? 5.328 -7.746 -2.559 1 95.56 109 CYS B O 1
ATOM 3154 N N . ARG B 1 110 ? 6.793 -6.719 -1.337 1 95.44 110 ARG B N 1
ATOM 3155 C CA . ARG B 1 110 ? 6.613 -5.43 -1.989 1 95.44 110 ARG B CA 1
ATOM 3156 C C . ARG B 1 110 ? 7.832 -5.062 -2.828 1 95.44 110 ARG B C 1
ATOM 3158 O O . ARG B 1 110 ? 8.93 -4.879 -2.295 1 95.44 110 ARG B O 1
ATOM 3165 N N . LEU B 1 111 ? 7.621 -4.922 -4.113 1 94.75 111 LEU B N 1
ATOM 3166 C CA . LEU B 1 111 ? 8.68 -4.562 -5.051 1 94.75 111 LEU B CA 1
ATOM 3167 C C . LEU B 1 111 ? 8.562 -3.098 -5.465 1 94.75 111 LEU B C 1
ATOM 3169 O O . LEU B 1 111 ? 7.473 -2.615 -5.766 1 94.75 111 LEU B O 1
ATOM 3173 N N . ASN B 1 112 ? 9.641 -2.475 -5.367 1 95.94 112 ASN B N 1
ATOM 3174 C CA . ASN B 1 112 ? 9.734 -1.122 -5.906 1 95.94 112 ASN B CA 1
ATOM 3175 C C . ASN B 1 112 ? 10.648 -1.066 -7.121 1 95.94 112 ASN B C 1
ATOM 3177 O O . ASN B 1 112 ? 11.805 -1.494 -7.055 1 95.94 112 ASN B O 1
ATOM 3181 N N . MET B 1 113 ? 10.117 -0.625 -8.211 1 95.38 113 MET B N 1
ATOM 3182 C CA . MET B 1 113 ? 10.852 -0.533 -9.469 1 95.38 113 MET B CA 1
ATOM 3183 C C . MET B 1 113 ? 10.867 0.901 -9.984 1 95.38 113 MET B C 1
ATOM 3185 O O . MET B 1 113 ? 9.953 1.677 -9.703 1 95.38 113 MET B O 1
ATOM 3189 N N . PHE B 1 114 ? 11.891 1.248 -10.805 1 95.94 114 PHE B N 1
ATOM 3190 C CA . PHE B 1 114 ? 11.953 2.555 -11.445 1 95.94 114 PHE B CA 1
ATOM 3191 C C . PHE B 1 114 ? 12.016 2.41 -12.961 1 95.94 114 PHE B C 1
ATOM 3193 O O . PHE B 1 114 ? 12.859 1.686 -13.492 1 95.94 114 PHE B O 1
ATOM 3200 N N . PRO B 1 115 ? 11.172 3.018 -13.656 1 95.94 115 PRO B N 1
ATOM 3201 C CA . PRO B 1 115 ? 10.172 3.969 -13.156 1 95.94 115 PRO B CA 1
ATOM 3202 C C . PRO B 1 115 ? 8.781 3.359 -13.047 1 95.94 115 PRO B C 1
ATOM 3204 O O . PRO B 1 115 ? 7.781 4.082 -13.094 1 95.94 115 PRO B O 1
ATOM 3207 N N . ASP B 1 116 ? 8.703 2.1 -12.883 1 93.38 116 ASP B N 1
ATOM 3208 C CA . ASP B 1 116 ? 7.434 1.395 -13.023 1 93.38 116 ASP B CA 1
ATOM 3209 C C . ASP B 1 116 ? 6.641 1.422 -11.719 1 93.38 116 ASP B C 1
ATOM 3211 O O . ASP B 1 116 ? 5.484 0.989 -11.68 1 93.38 116 ASP B O 1
ATOM 3215 N N . GLY B 1 117 ? 7.23 1.891 -10.648 1 93.62 117 GLY B N 1
ATOM 3216 C CA . GLY B 1 117 ? 6.477 2.041 -9.414 1 93.62 117 GLY B CA 1
ATOM 3217 C C . GLY B 1 117 ? 6.516 0.806 -8.531 1 93.62 117 GLY B C 1
ATOM 3218 O O . GLY B 1 117 ? 7.457 0.013 -8.609 1 93.62 117 GLY B O 1
ATOM 3219 N N . SER B 1 118 ? 5.504 0.748 -7.672 1 91.75 118 SER B N 1
ATOM 3220 C CA . SER B 1 118 ? 5.496 -0.326 -6.684 1 91.75 118 SER B CA 1
ATOM 3221 C C . SER B 1 118 ? 4.508 -1.422 -7.066 1 91.75 118 SER B C 1
ATOM 3223 O O . SER B 1 118 ? 3.518 -1.159 -7.75 1 91.75 118 SER B O 1
ATOM 3225 N N . ALA B 1 119 ? 4.844 -2.645 -6.672 1 90.75 119 ALA B N 1
ATOM 3226 C CA . ALA B 1 119 ? 3.971 -3.807 -6.82 1 90.75 119 ALA B CA 1
ATOM 3227 C C . ALA B 1 119 ? 4.02 -4.691 -5.582 1 90.75 119 ALA B C 1
ATOM 3229 O O . ALA B 1 119 ? 5.031 -4.734 -4.879 1 90.75 119 ALA B O 1
ATOM 3230 N N . GLU B 1 120 ? 2.887 -5.355 -5.387 1 91.94 120 GLU B N 1
ATOM 3231 C CA . GLU B 1 120 ? 2.826 -6.23 -4.219 1 91.94 120 GLU B CA 1
ATOM 3232 C C . GLU B 1 120 ? 2.316 -7.617 -4.602 1 91.94 120 GLU B C 1
ATOM 3234 O O . GLU B 1 120 ? 1.434 -7.75 -5.449 1 91.94 120 GLU B O 1
ATOM 3239 N N . LYS B 1 121 ? 2.891 -8.578 -4.004 1 92.19 121 LYS B N 1
ATOM 3240 C CA . LYS B 1 121 ? 2.43 -9.961 -4.109 1 92.19 121 LYS B CA 1
ATOM 3241 C C . LYS B 1 121 ? 2.104 -10.539 -2.736 1 92.19 121 LYS B C 1
ATOM 3243 O O . LYS B 1 121 ? 2.893 -10.406 -1.798 1 92.19 121 LYS B O 1
ATOM 3248 N N . ILE B 1 122 ? 0.918 -11.172 -2.645 1 93.56 122 ILE B N 1
ATOM 3249 C CA . ILE B 1 122 ? 0.503 -11.789 -1.389 1 93.56 122 ILE B CA 1
ATOM 3250 C C . ILE B 1 122 ? 0.66 -13.305 -1.483 1 93.56 122 ILE B C 1
ATOM 3252 O O . ILE B 1 122 ? 0.171 -13.93 -2.428 1 93.56 122 ILE B O 1
ATOM 3256 N N . ILE B 1 123 ? 1.338 -13.867 -0.509 1 95.19 123 ILE B N 1
ATOM 3257 C CA . ILE B 1 123 ? 1.641 -15.297 -0.516 1 95.19 123 ILE B CA 1
ATOM 3258 C C . ILE B 1 123 ? 1.092 -15.945 0.752 1 95.19 123 ILE B C 1
ATOM 3260 O O . ILE B 1 123 ? 1.398 -15.508 1.864 1 95.19 123 ILE B O 1
ATOM 3264 N N . GLN B 1 124 ? 0.314 -16.969 0.595 1 94.69 124 GLN B N 1
ATOM 3265 C CA . GLN B 1 124 ? -0.162 -17.766 1.727 1 94.69 124 GLN B CA 1
ATOM 3266 C C . GLN B 1 124 ? 0.715 -18.984 1.949 1 94.69 124 GLN B C 1
ATOM 3268 O O . GLN B 1 124 ? 0.883 -19.812 1.046 1 94.69 124 GLN B O 1
ATOM 3273 N N . VAL B 1 125 ? 1.247 -19.047 3.062 1 96.06 125 VAL B N 1
ATOM 3274 C CA . VAL B 1 125 ? 1.971 -20.25 3.455 1 96.06 125 VAL B CA 1
ATOM 3275 C C . VAL B 1 125 ? 1.077 -21.125 4.328 1 96.06 125 VAL B C 1
ATOM 3277 O O . VAL B 1 125 ? 0.626 -20.703 5.395 1 96.06 125 VAL B O 1
ATOM 3280 N N . ALA B 1 126 ? 0.83 -22.312 3.879 1 92.31 126 ALA B N 1
ATOM 3281 C CA . ALA B 1 126 ? -0.106 -23.156 4.613 1 92.31 126 ALA B CA 1
ATOM 3282 C C . ALA B 1 126 ? 0.263 -24.625 4.477 1 92.31 126 ALA B C 1
ATOM 3284 O O . ALA B 1 126 ? 0.934 -25.016 3.52 1 92.31 126 ALA B O 1
ATOM 3285 N N . LYS B 1 127 ? -0.2 -25.328 5.547 1 84.69 127 LYS B N 1
ATOM 3286 C CA . LYS B 1 127 ? -0.192 -26.781 5.461 1 84.69 127 LYS B CA 1
ATOM 3287 C C . LYS B 1 127 ? -1.464 -27.297 4.797 1 84.69 127 LYS B C 1
ATOM 3289 O O . LYS B 1 127 ? -2.568 -27.062 5.293 1 84.69 127 LYS B O 1
ATOM 3294 N N . THR B 1 128 ? -1.522 -27.188 3.494 1 74.12 128 THR B N 1
ATOM 3295 C CA . THR B 1 128 ? -2.791 -27.562 2.881 1 74.12 128 THR B CA 1
ATOM 3296 C C . THR B 1 128 ? -2.713 -28.969 2.307 1 74.12 128 THR B C 1
ATOM 3298 O O . THR B 1 128 ? -1.653 -29.406 1.846 1 74.12 128 THR B O 1
ATOM 3301 N N . ASP B 1 129 ? -3.822 -29.703 2.451 1 77.75 129 ASP B N 1
ATOM 3302 C CA . ASP B 1 129 ? -3.996 -31.031 1.866 1 77.75 129 ASP B CA 1
ATOM 3303 C C . ASP B 1 129 ? -4.184 -30.938 0.353 1 77.75 129 ASP B C 1
ATOM 3305 O O . ASP B 1 129 ? -4.141 -31.953 -0.342 1 77.75 129 ASP B O 1
ATOM 3309 N N . LYS B 1 130 ? -4.363 -29.75 -0.084 1 76.06 130 LYS B N 1
ATOM 3310 C CA . LYS B 1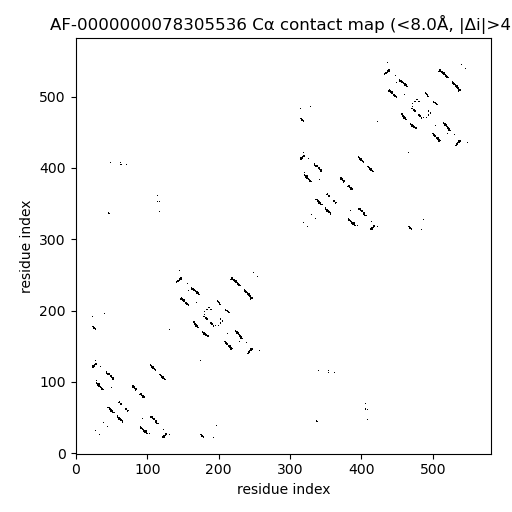 130 ? -4.586 -29.578 -1.516 1 76.06 130 LYS B CA 1
ATOM 3311 C C . LYS B 1 130 ? -3.42 -30.125 -2.326 1 76.06 130 LYS B C 1
ATOM 3313 O O . LYS B 1 130 ? -3.625 -30.75 -3.375 1 76.06 130 LYS B O 1
ATOM 3318 N N . PHE B 1 131 ? -2.311 -30 -1.813 1 79 131 PHE B N 1
ATOM 3319 C CA . PHE B 1 131 ? -1.121 -30.484 -2.51 1 79 131 PHE B CA 1
ATOM 3320 C C . PHE B 1 131 ? -1.104 -32 -2.57 1 79 131 PHE B C 1
ATOM 3322 O O . PHE B 1 131 ? -0.777 -32.594 -3.605 1 79 131 PHE B O 1
ATOM 3329 N N . GLU B 1 132 ? -1.549 -32.5 -1.496 1 78.25 132 GLU B N 1
ATOM 3330 C CA . GLU B 1 132 ? -1.591 -33.969 -1.438 1 78.25 132 GLU B CA 1
ATOM 3331 C C . GLU B 1 132 ? -2.719 -34.531 -2.301 1 78.25 132 GLU B C 1
ATOM 3333 O O . GLU B 1 132 ? -2.555 -35.562 -2.965 1 78.25 132 GLU B O 1
ATOM 3338 N N . SER B 1 133 ? -3.762 -33.875 -2.271 1 77.94 133 SER B N 1
ATOM 3339 C CA . SER B 1 133 ? -4.898 -34.312 -3.07 1 77.94 133 SER B CA 1
ATOM 3340 C C . SER B 1 133 ? -4.562 -34.312 -4.559 1 77.94 133 SER B C 1
ATOM 3342 O O . SER B 1 133 ? -4.941 -35.219 -5.289 1 77.94 133 SER B O 1
ATOM 3344 N N . ILE B 1 134 ? -3.939 -33.375 -4.949 1 78.12 134 ILE B N 1
ATOM 3345 C CA . ILE B 1 134 ? -3.568 -33.25 -6.355 1 78.12 134 ILE B CA 1
ATOM 3346 C C . ILE B 1 134 ? -2.545 -34.344 -6.699 1 78.12 134 ILE B C 1
ATOM 3348 O O . ILE B 1 134 ? -2.598 -34.938 -7.777 1 78.12 134 ILE B O 1
ATOM 3352 N N . ALA B 1 135 ? -1.681 -34.594 -5.812 1 73.94 135 ALA B N 1
ATOM 3353 C CA . ALA B 1 135 ? -0.691 -35.625 -6.02 1 73.94 135 ALA B CA 1
ATOM 3354 C C . ALA B 1 135 ? -1.365 -37 -6.215 1 73.94 135 ALA B C 1
ATOM 3356 O O . ALA B 1 135 ? -0.907 -37.812 -7.016 1 73.94 135 ALA B O 1
ATOM 3357 N N . LEU B 1 136 ? -2.432 -37.156 -5.508 1 75 136 LEU B N 1
ATOM 3358 C CA . LEU B 1 136 ? -3.152 -38.438 -5.59 1 75 136 LEU B CA 1
ATOM 3359 C C . LEU B 1 136 ? -3.865 -38.562 -6.93 1 75 136 LEU B C 1
ATOM 3361 O O . LEU B 1 136 ? -4.039 -39.656 -7.441 1 75 136 LEU B O 1
ATOM 3365 N N . LEU B 1 137 ? -4.25 -37.406 -7.465 1 76.5 137 LEU B N 1
ATOM 3366 C CA . LEU B 1 137 ? -4.984 -37.438 -8.727 1 76.5 137 LEU B CA 1
ATOM 3367 C C . LEU B 1 137 ? -4.035 -37.312 -9.914 1 76.5 137 LEU B C 1
ATOM 3369 O O . LEU B 1 137 ? -4.469 -37.375 -11.07 1 76.5 137 LEU B O 1
ATOM 3373 N N . ASN B 1 138 ? -2.783 -37.344 -9.656 1 76 138 ASN B N 1
ATOM 3374 C CA . ASN B 1 138 ? -1.763 -37 -10.648 1 76 138 ASN B CA 1
ATOM 3375 C C . ASN B 1 138 ? -1.816 -37.938 -11.844 1 76 138 ASN B C 1
ATOM 3377 O O . ASN B 1 138 ? -1.67 -37.531 -12.984 1 76 138 ASN B O 1
ATOM 3381 N N . GLU B 1 139 ? -2.154 -39.125 -11.547 1 79.38 139 GLU B N 1
ATOM 3382 C CA . GLU B 1 139 ? -2.131 -40.094 -12.633 1 79.38 139 GLU B CA 1
ATOM 3383 C C . GLU B 1 139 ? -3.383 -40 -13.492 1 79.38 139 GLU B C 1
ATOM 3385 O O . GLU B 1 139 ? -3.395 -40.469 -14.641 1 79.38 139 GLU B O 1
ATOM 3390 N N . THR B 1 140 ? -4.391 -39.344 -12.992 1 84.69 140 THR B N 1
ATOM 3391 C CA . THR B 1 140 ? -5.656 -39.281 -13.711 1 84.69 140 THR B CA 1
ATOM 3392 C C . THR B 1 140 ? -5.797 -37.969 -14.461 1 84.69 140 THR B C 1
ATOM 3394 O O . THR B 1 140 ? -6.703 -37.812 -15.281 1 84.69 140 THR B O 1
ATOM 3397 N N . ILE B 1 141 ? -4.84 -37.094 -14.281 1 87.31 141 ILE B N 1
ATOM 3398 C CA . ILE B 1 141 ? -4.93 -35.781 -14.914 1 87.31 141 ILE B CA 1
ATOM 3399 C C . ILE B 1 141 ? -4.492 -35.906 -16.375 1 87.31 141 ILE B C 1
ATOM 3401 O O . ILE B 1 141 ? -3.406 -36.406 -16.672 1 87.31 141 ILE B O 1
ATOM 3405 N N . PRO B 1 142 ? -5.41 -35.5 -17.297 1 90.81 142 PRO B N 1
ATOM 3406 C CA . PRO B 1 142 ? -5.004 -35.5 -18.703 1 90.81 142 PRO B CA 1
ATOM 3407 C C . PRO B 1 142 ? -3.736 -34.688 -18.969 1 90.81 142 PRO B C 1
ATOM 3409 O O . PRO B 1 142 ? -3.492 -33.688 -18.281 1 90.81 142 PRO B O 1
ATOM 3412 N N . GLU B 1 143 ? -2.959 -35.219 -19.984 1 91.44 143 GLU B N 1
ATOM 3413 C CA . GLU B 1 143 ? -1.693 -34.562 -20.266 1 91.44 143 GLU B CA 1
ATOM 3414 C C . GLU B 1 143 ? -1.728 -33.875 -21.641 1 91.44 143 GLU B C 1
ATOM 3416 O O . GLU B 1 143 ? -2.305 -34.406 -22.594 1 91.44 143 GLU B O 1
ATOM 3421 N N . LEU B 1 144 ? -1.232 -32.688 -21.688 1 92.38 144 LEU B N 1
ATOM 3422 C CA . LEU B 1 144 ? -0.983 -31.938 -22.906 1 92.38 144 LEU B CA 1
ATOM 3423 C C . LEU B 1 144 ? 0.512 -31.734 -23.125 1 92.38 144 LEU B C 1
ATOM 3425 O O . LEU B 1 144 ? 1.177 -31.109 -22.297 1 92.38 144 LEU B O 1
ATOM 3429 N N . VAL B 1 145 ? 1.079 -32.281 -24.203 1 92.56 145 VAL B N 1
ATOM 3430 C CA . VAL B 1 145 ? 2.514 -32.219 -24.469 1 92.56 145 VAL B CA 1
ATOM 3431 C C . VAL B 1 145 ? 2.791 -31.234 -25.594 1 92.56 145 VAL B C 1
ATOM 3433 O O . VAL B 1 145 ? 2.125 -31.266 -26.625 1 92.56 145 VAL B O 1
ATOM 3436 N N . THR B 1 146 ? 3.688 -30.312 -25.344 1 92.31 146 THR B N 1
ATOM 3437 C CA . THR B 1 146 ? 4.031 -29.328 -26.375 1 92.31 146 THR B CA 1
ATOM 3438 C C . THR B 1 146 ? 5.527 -29.031 -26.344 1 92.31 146 THR B C 1
ATOM 3440 O O . THR B 1 146 ? 6.238 -29.453 -25.438 1 92.31 146 THR B O 1
ATOM 3443 N N . GLU B 1 147 ? 6.008 -28.406 -27.438 1 91.88 147 GLU B N 1
ATOM 3444 C CA . GLU B 1 147 ? 7.402 -27.969 -27.516 1 91.88 147 GLU B CA 1
ATOM 3445 C C . GLU B 1 147 ? 7.555 -26.516 -27.094 1 91.88 147 GLU B C 1
ATOM 3447 O O . GLU B 1 147 ? 6.629 -25.719 -27.25 1 91.88 147 GLU B O 1
ATOM 3452 N N . SER B 1 148 ? 8.805 -26.219 -26.656 1 92 148 SER B N 1
ATOM 3453 C CA . SER B 1 148 ? 9.094 -24.828 -26.266 1 92 148 SER B CA 1
ATOM 3454 C C . SER B 1 148 ? 8.898 -23.875 -27.453 1 92 148 SER B C 1
ATOM 3456 O O . SER B 1 148 ? 9.211 -24.219 -28.594 1 92 148 SER B O 1
ATOM 3458 N N . GLY B 1 149 ? 8.422 -22.656 -27.156 1 90.38 149 GLY B N 1
ATOM 3459 C CA . GLY B 1 149 ? 8.242 -21.641 -28.188 1 90.38 149 GLY B CA 1
ATOM 3460 C C . GLY B 1 149 ? 6.828 -21.594 -28.734 1 90.38 149 GLY B C 1
ATOM 3461 O O . GLY B 1 149 ? 6.465 -20.641 -29.438 1 90.38 149 GLY B O 1
ATOM 3462 N N . GLN B 1 150 ? 6.035 -22.547 -28.422 1 90.19 150 GLN B N 1
ATOM 3463 C CA . GLN B 1 150 ? 4.676 -22.594 -28.953 1 90.19 150 GLN B CA 1
ATOM 3464 C C . GLN B 1 150 ? 3.729 -21.734 -28.109 1 90.19 150 GLN B C 1
ATOM 3466 O O . GLN B 1 150 ? 4.035 -21.406 -26.969 1 90.19 150 GLN B O 1
ATOM 3471 N N . ASN B 1 151 ? 2.637 -21.328 -28.734 1 90.75 151 ASN B N 1
ATOM 3472 C CA . ASN B 1 151 ? 1.529 -20.672 -28.062 1 90.75 151 ASN B CA 1
ATOM 3473 C C . ASN B 1 151 ? 0.422 -21.656 -27.703 1 90.75 151 ASN B C 1
ATOM 3475 O O . ASN B 1 151 ? -0.097 -22.359 -28.578 1 90.75 151 ASN B O 1
ATOM 3479 N N . ILE B 1 152 ? 0.123 -21.688 -26.406 1 91.75 152 ILE B N 1
ATOM 3480 C CA . ILE B 1 152 ? -0.836 -22.672 -25.938 1 91.75 152 ILE B CA 1
ATOM 3481 C C . ILE B 1 152 ? -2.135 -21.984 -25.531 1 91.75 152 ILE B C 1
ATOM 3483 O O . ILE B 1 152 ? -2.109 -20.891 -24.969 1 91.75 152 ILE B O 1
ATOM 3487 N N . THR B 1 153 ? -3.188 -22.609 -25.891 1 92.5 153 THR B N 1
ATOM 3488 C CA . THR B 1 153 ? -4.508 -22.172 -25.453 1 92.5 153 THR B CA 1
ATOM 3489 C C . THR B 1 153 ? -5.238 -23.281 -24.719 1 92.5 153 THR B C 1
ATOM 3491 O O . THR B 1 153 ? -5.355 -24.406 -25.219 1 92.5 153 THR B O 1
ATOM 3494 N N . LEU B 1 154 ? -5.648 -22.969 -23.531 1 92.75 154 LEU B N 1
ATOM 3495 C CA . LEU B 1 154 ? -6.457 -23.922 -22.766 1 92.75 154 LEU B CA 1
ATOM 3496 C C . LEU B 1 154 ? -7.91 -23.469 -22.703 1 92.75 154 LEU B C 1
ATOM 3498 O O . LEU B 1 154 ? -8.203 -22.344 -22.266 1 92.75 154 LEU B O 1
ATOM 3502 N N . ASN B 1 155 ? -8.781 -24.312 -23.141 1 92 155 ASN B N 1
ATOM 3503 C CA . ASN B 1 155 ? -10.211 -24 -23.188 1 92 155 ASN B CA 1
ATOM 3504 C C . ASN B 1 155 ? -11.023 -24.922 -22.281 1 92 155 ASN B C 1
ATOM 3506 O O . ASN B 1 155 ? -10.859 -26.141 -22.312 1 92 155 ASN B O 1
ATOM 3510 N N . TYR B 1 156 ? -11.844 -24.312 -21.5 1 91.5 156 TYR B N 1
ATOM 3511 C CA . TYR B 1 156 ? -12.734 -25.078 -20.641 1 91.5 156 TYR B CA 1
ATOM 3512 C C . TYR B 1 156 ? -14.18 -24.625 -20.797 1 91.5 156 TYR B C 1
ATOM 3514 O O . TYR B 1 156 ? -14.5 -23.469 -20.5 1 91.5 156 TYR B O 1
ATOM 3522 N N . GLN B 1 157 ? -15.031 -25.562 -21.234 1 92.62 157 GLN B N 1
ATOM 3523 C CA . GLN B 1 157 ? -16.469 -25.328 -21.312 1 92.62 157 GLN B CA 1
ATOM 3524 C C . GLN B 1 157 ? -17.156 -25.719 -20 1 92.62 157 GLN B C 1
ATOM 3526 O O . GLN B 1 157 ? -17.062 -26.875 -19.562 1 92.62 157 GLN B O 1
ATOM 3531 N N . PHE B 1 158 ? -17.844 -24.766 -19.484 1 91.38 158 PHE B N 1
ATOM 3532 C CA . PHE B 1 158 ? -18.484 -25.016 -18.188 1 91.38 158 PHE B CA 1
ATOM 3533 C C . PHE B 1 158 ? -19.594 -26.047 -18.328 1 91.38 158 PHE B C 1
ATOM 3535 O O . PHE B 1 158 ? -20.359 -26.016 -19.281 1 91.38 158 PHE B O 1
ATOM 3542 N N . GLN B 1 159 ? -19.641 -26.922 -17.359 1 90.62 159 GLN B N 1
ATOM 3543 C CA . GLN B 1 159 ? -20.656 -27.969 -17.375 1 90.62 159 GLN B CA 1
ATOM 3544 C C . GLN B 1 159 ? -21.875 -27.562 -16.547 1 90.62 159 GLN B C 1
ATOM 3546 O O . GLN B 1 159 ? -23 -28 -16.844 1 90.62 159 GLN B O 1
ATOM 3551 N N . MET B 1 160 ? -21.609 -26.75 -15.648 1 88.38 160 MET B N 1
ATOM 3552 C CA . MET B 1 160 ? -22.719 -26.344 -14.797 1 88.38 160 MET B CA 1
ATOM 3553 C C . MET B 1 160 ? -23.766 -25.562 -15.594 1 88.38 160 MET B C 1
ATOM 3555 O O . MET B 1 160 ? -23.422 -24.875 -16.547 1 88.38 160 MET B O 1
ATOM 3559 N N . LYS B 1 161 ? -25.047 -25.562 -15.195 1 85.94 161 LYS B N 1
ATOM 3560 C CA . LYS B 1 161 ? -26.141 -24.953 -15.953 1 85.94 161 LYS B CA 1
ATOM 3561 C C . LYS B 1 161 ? -26.438 -23.547 -15.469 1 85.94 161 LYS B C 1
ATOM 3563 O O . LYS B 1 161 ? -26.828 -22.672 -16.25 1 85.94 161 LYS B O 1
ATOM 3568 N N . GLY B 1 162 ? -26.219 -23.266 -14.297 1 83.81 162 GLY B N 1
ATOM 3569 C CA . GLY B 1 162 ? -26.562 -21.953 -13.766 1 83.81 162 GLY B CA 1
ATOM 3570 C C . GLY B 1 162 ? -25.531 -20.891 -14.078 1 83.81 162 GLY B C 1
ATOM 3571 O O . GLY B 1 162 ? -24.484 -21.172 -14.664 1 83.81 162 GLY B O 1
ATOM 3572 N N . PRO B 1 163 ? -26 -19.656 -13.852 1 89.12 163 PRO B N 1
ATOM 3573 C CA . PRO B 1 163 ? -25.062 -18.562 -14.109 1 89.12 163 PRO B CA 1
ATOM 3574 C C . PRO B 1 163 ? -23.766 -18.688 -13.305 1 89.12 163 PRO B C 1
ATOM 3576 O O . PRO B 1 163 ? -23.797 -19.047 -12.125 1 89.12 163 PRO B O 1
ATOM 3579 N N . VAL B 1 164 ? -22.703 -18.453 -14 1 90.19 164 VAL B N 1
ATOM 3580 C CA . VAL B 1 164 ? -21.375 -18.531 -13.391 1 90.19 164 VAL B CA 1
ATOM 3581 C C . VAL B 1 164 ? -20.984 -17.172 -12.828 1 90.19 164 VAL B C 1
ATOM 3583 O O . VAL B 1 164 ? -21.156 -16.141 -13.484 1 90.19 164 VAL B O 1
ATOM 3586 N N . LYS B 1 165 ? -20.469 -17.172 -11.641 1 90.31 165 LYS B N 1
ATOM 3587 C CA . LYS B 1 165 ? -20.062 -15.945 -10.961 1 90.31 165 LYS B CA 1
ATOM 3588 C C . LYS B 1 165 ? -18.578 -15.664 -11.156 1 90.31 165 LYS B C 1
ATOM 3590 O O . LYS B 1 165 ? -18.203 -14.578 -11.594 1 90.31 165 LYS B O 1
ATOM 3595 N N . THR B 1 166 ? -17.75 -16.688 -10.867 1 91.62 166 THR B N 1
ATOM 3596 C CA . THR B 1 166 ? -16.312 -16.438 -10.898 1 91.62 166 THR B CA 1
ATOM 3597 C C . THR B 1 166 ? -15.586 -17.562 -11.617 1 91.62 166 THR B C 1
ATOM 3599 O O . THR B 1 166 ? -15.977 -18.734 -11.5 1 91.62 166 THR B O 1
ATOM 3602 N N . VAL B 1 167 ? -14.555 -17.203 -12.344 1 91.69 167 VAL B N 1
ATOM 3603 C CA . VAL B 1 167 ? -13.648 -18.156 -12.977 1 91.69 167 VAL B CA 1
ATOM 3604 C C . VAL B 1 167 ? -12.211 -17.828 -12.586 1 91.69 167 VAL B C 1
ATOM 3606 O O . VAL B 1 167 ? -11.766 -16.688 -12.688 1 91.69 167 VAL B O 1
ATOM 3609 N N . ILE B 1 168 ? -11.484 -18.875 -12.133 1 92.06 168 ILE B N 1
ATOM 3610 C CA . ILE B 1 168 ? -10.102 -18.688 -11.711 1 92.06 168 ILE B CA 1
ATOM 3611 C C . ILE B 1 168 ? -9.203 -19.719 -12.391 1 92.06 168 ILE B C 1
ATOM 3613 O O . ILE B 1 168 ? -9.523 -20.906 -12.406 1 92.06 168 ILE B O 1
ATOM 3617 N N . TRP B 1 169 ? -8.156 -19.266 -13.008 1 91.94 169 TRP B N 1
ATOM 3618 C CA . TRP B 1 169 ? -7.121 -20.156 -13.523 1 91.94 169 TRP B CA 1
ATOM 3619 C C . TRP B 1 169 ? -5.918 -20.188 -12.586 1 91.94 169 TRP B C 1
ATOM 3621 O O . TRP B 1 169 ? -5.402 -19.141 -12.18 1 91.94 169 TRP B O 1
ATOM 3631 N N . GLU B 1 170 ? -5.516 -21.438 -12.32 1 92.38 170 GLU B N 1
ATOM 3632 C CA . GLU B 1 170 ? -4.383 -21.625 -11.422 1 92.38 170 GLU B CA 1
ATOM 3633 C C . GLU B 1 170 ? -3.295 -22.469 -12.078 1 92.38 170 GLU B C 1
ATOM 3635 O O . GLU B 1 170 ? -3.59 -23.359 -12.891 1 92.38 170 GLU B O 1
ATOM 3640 N N . LYS B 1 171 ? -2.1 -22.156 -11.758 1 91.81 171 LYS B N 1
ATOM 3641 C CA . LYS B 1 171 ? -0.948 -23 -12.039 1 91.81 171 LYS B CA 1
ATOM 3642 C C . LYS B 1 171 ? -0.504 -23.766 -10.789 1 91.81 171 LYS B C 1
ATOM 3644 O O . LYS B 1 171 ? -0.103 -23.156 -9.797 1 91.81 171 LYS B O 1
ATOM 3649 N N . ILE B 1 172 ? -0.521 -25.016 -10.906 1 91.19 172 ILE B N 1
ATOM 3650 C CA . ILE B 1 172 ? -0.297 -25.844 -9.727 1 91.19 172 ILE B CA 1
ATOM 3651 C C . ILE B 1 172 ? 1.021 -26.609 -9.867 1 91.19 172 ILE B C 1
ATOM 3653 O O . ILE B 1 172 ? 1.205 -27.359 -10.828 1 91.19 172 ILE B O 1
ATOM 3657 N N . GLN B 1 173 ? 1.89 -26.344 -8.984 1 89.69 173 GLN B N 1
ATOM 3658 C CA . GLN B 1 173 ? 3.137 -27.078 -8.812 1 89.69 173 GLN B CA 1
ATOM 3659 C C . GLN B 1 173 ? 3.168 -27.812 -7.469 1 89.69 173 GLN B C 1
ATOM 3661 O O . GLN B 1 173 ? 2.314 -27.578 -6.609 1 89.69 173 GLN B O 1
ATOM 3666 N N . PRO B 1 174 ? 4.07 -28.781 -7.305 1 86.38 174 PRO B N 1
ATOM 3667 C CA . PRO B 1 174 ? 4.07 -29.594 -6.09 1 86.38 174 PRO B CA 1
ATOM 3668 C C . PRO B 1 174 ? 4.129 -28.766 -4.812 1 86.38 174 PRO B C 1
ATOM 3670 O O . PRO B 1 174 ? 3.549 -29.156 -3.795 1 86.38 174 PRO B O 1
ATOM 3673 N N . HIS B 1 175 ? 4.773 -27.641 -4.887 1 89.75 175 HIS B N 1
ATOM 3674 C CA . HIS B 1 175 ? 4.934 -26.922 -3.633 1 89.75 175 HIS B CA 1
ATOM 3675 C C . HIS B 1 175 ? 4.355 -25.516 -3.734 1 89.75 175 HIS B C 1
ATOM 3677 O O . HIS B 1 175 ? 4.484 -24.719 -2.803 1 89.75 175 HIS B O 1
ATOM 3683 N N . GLN B 1 176 ? 3.721 -25.266 -4.82 1 91.75 176 GLN B N 1
ATOM 3684 C CA . GLN B 1 176 ? 3.236 -23.891 -5.008 1 91.75 176 GLN B CA 1
ATOM 3685 C C . GLN B 1 176 ? 2.041 -23.859 -5.957 1 91.75 176 GLN B C 1
ATOM 3687 O O . GLN B 1 176 ? 2.021 -24.562 -6.965 1 91.75 176 GLN B O 1
ATOM 3692 N N . ILE B 1 177 ? 1.093 -23.078 -5.598 1 91.12 177 ILE B N 1
ATOM 3693 C CA . ILE B 1 177 ? -0.057 -22.812 -6.449 1 91.12 177 ILE B CA 1
ATOM 3694 C C . ILE B 1 177 ? -0.134 -21.312 -6.746 1 91.12 177 ILE B C 1
ATOM 3696 O O . ILE B 1 177 ? -0.162 -20.484 -5.824 1 91.12 177 ILE B O 1
ATOM 3700 N N . ASP B 1 178 ? -0.185 -20.953 -7.992 1 90.88 178 ASP B N 1
ATOM 3701 C CA . ASP B 1 178 ? -0.271 -19.547 -8.391 1 90.88 178 ASP B CA 1
ATOM 3702 C C . ASP B 1 178 ? -1.607 -19.25 -9.07 1 90.88 178 ASP B C 1
ATOM 3704 O O . ASP B 1 178 ? -2.045 -20 -9.945 1 90.88 178 ASP B O 1
ATOM 3708 N N . ILE B 1 179 ? -2.232 -18.219 -8.664 1 90.69 179 ILE B N 1
ATOM 3709 C CA . ILE B 1 179 ? -3.391 -17.734 -9.406 1 90.69 179 ILE B CA 1
ATOM 3710 C C . ILE B 1 179 ? -2.928 -16.953 -10.633 1 90.69 179 ILE B C 1
ATOM 3712 O O . ILE B 1 179 ? -2.178 -15.977 -10.516 1 90.69 179 ILE B O 1
ATOM 3716 N N . LEU B 1 180 ? -3.355 -17.359 -11.734 1 90.94 180 LEU B N 1
ATOM 3717 C CA . LEU B 1 180 ? -2.93 -16.719 -12.977 1 90.94 180 LEU B CA 1
ATOM 3718 C C . LEU B 1 180 ? -3.912 -15.625 -13.383 1 90.94 180 LEU B C 1
ATOM 3720 O O . LEU B 1 180 ? -3.508 -14.492 -13.664 1 90.94 180 LEU B O 1
ATOM 3724 N N . THR B 1 181 ? -5.141 -15.961 -13.453 1 90.62 181 THR B N 1
ATOM 3725 C CA . THR B 1 181 ? -6.191 -15.031 -13.836 1 90.62 181 THR B CA 1
ATOM 3726 C C . THR B 1 181 ? -7.465 -15.289 -13.031 1 90.62 181 THR B C 1
ATOM 3728 O O . THR B 1 181 ? -7.672 -16.406 -12.531 1 90.62 181 THR B O 1
ATOM 3731 N N . SER B 1 182 ? -8.227 -14.281 -12.836 1 90.5 182 SER B N 1
ATOM 3732 C CA . SER B 1 182 ? -9.555 -14.367 -12.25 1 90.5 182 SER B CA 1
ATOM 3733 C C . SER B 1 182 ? -10.539 -13.445 -12.969 1 90.5 182 SER B C 1
ATOM 3735 O O . SER B 1 182 ? -10.156 -12.391 -13.469 1 90.5 182 SER B O 1
ATOM 3737 N N . CYS B 1 183 ? -11.766 -13.961 -13.023 1 89.5 183 CYS B N 1
ATOM 3738 C CA . CYS B 1 183 ? -12.781 -13.18 -13.727 1 89.5 183 CYS B CA 1
ATOM 3739 C C . CYS B 1 183 ? -14.109 -13.227 -12.992 1 89.5 183 CYS B C 1
ATOM 3741 O O . CYS B 1 183 ? -14.617 -14.305 -12.672 1 89.5 183 CYS B O 1
ATOM 3743 N N . ASP B 1 184 ? -14.594 -12.055 -12.68 1 87.31 184 ASP B N 1
ATOM 3744 C CA . ASP B 1 184 ? -15.992 -11.961 -12.266 1 87.31 184 ASP B CA 1
ATOM 3745 C C . ASP B 1 184 ? -16.922 -11.875 -13.477 1 87.31 184 ASP B C 1
ATOM 3747 O O . ASP B 1 184 ? -17.016 -10.828 -14.125 1 87.31 184 ASP B O 1
ATOM 3751 N N . LEU B 1 185 ? -17.578 -12.875 -13.672 1 85.12 185 LEU B N 1
ATOM 3752 C CA . LEU B 1 185 ? -18.375 -12.953 -14.891 1 85.12 185 LEU B CA 1
ATOM 3753 C C . LEU B 1 185 ? -19.688 -12.195 -14.742 1 85.12 185 LEU B C 1
ATOM 3755 O O . LEU B 1 185 ? -20.375 -11.922 -15.727 1 85.12 185 LEU B O 1
ATOM 3759 N N . LEU B 1 186 ? -20 -11.859 -13.562 1 82 186 LEU B N 1
ATOM 3760 C CA . LEU B 1 186 ? -21.203 -11.039 -13.375 1 82 186 LEU B CA 1
ATOM 3761 C C . LEU B 1 186 ? -20.938 -9.586 -13.75 1 82 186 LEU B C 1
ATOM 3763 O O . LEU B 1 186 ? -21.781 -8.938 -14.375 1 82 186 LEU B O 1
ATOM 3767 N N . GLU B 1 187 ? -19.797 -9.117 -13.375 1 79.31 187 GLU B N 1
ATOM 3768 C CA . GLU B 1 187 ? -19.438 -7.727 -13.641 1 79.31 187 GLU B CA 1
ATOM 3769 C C . GLU B 1 187 ? -18.531 -7.617 -14.867 1 79.31 187 GLU B C 1
ATOM 3771 O O . GLU B 1 187 ? -18.391 -6.539 -15.453 1 79.31 187 GLU B O 1
ATOM 3776 N N . GLY B 1 188 ? -17.969 -8.695 -15.219 1 75.25 188 GLY B N 1
ATOM 3777 C CA . GLY B 1 188 ? -17.031 -8.711 -16.328 1 75.25 188 GLY B CA 1
ATOM 3778 C C . GLY B 1 188 ? -15.703 -8.062 -15.992 1 75.25 188 GLY B C 1
ATOM 3779 O O . GLY B 1 188 ? -15.086 -7.426 -16.844 1 75.25 188 GLY B O 1
ATOM 3780 N N . SER B 1 189 ? -15.297 -8.172 -14.758 1 80 189 SER B N 1
ATOM 3781 C CA . SER B 1 189 ? -14.055 -7.559 -14.305 1 80 189 SER B CA 1
ATOM 3782 C C . SER B 1 189 ? -12.922 -8.578 -14.258 1 80 189 SER B C 1
ATOM 3784 O O . SER B 1 189 ? -13.008 -9.578 -13.539 1 80 189 SER B O 1
ATOM 3786 N N . PRO B 1 190 ? -11.922 -8.305 -15.062 1 79.56 190 PRO B N 1
ATOM 3787 C CA . PRO B 1 190 ? -10.805 -9.258 -15.086 1 79.56 190 PRO B CA 1
ATOM 3788 C C . PRO B 1 190 ? -9.703 -8.906 -14.086 1 79.56 190 PRO B C 1
ATOM 3790 O O . PRO B 1 190 ? -9.555 -7.738 -13.711 1 79.56 190 PRO B O 1
ATOM 3793 N N . TYR B 1 191 ? -9.055 -9.898 -13.703 1 82 191 TYR B N 1
ATOM 3794 C CA . TYR B 1 191 ? -7.805 -9.781 -12.961 1 82 191 TYR B CA 1
ATOM 3795 C C . TYR B 1 191 ? -6.73 -10.688 -13.555 1 82 191 TYR B C 1
ATOM 3797 O O . TYR B 1 191 ? -7 -11.836 -13.891 1 82 191 TYR B O 1
ATOM 3805 N N . THR B 1 192 ? -5.547 -10.148 -13.727 1 77.44 192 THR B N 1
ATOM 3806 C CA . THR B 1 192 ? -4.395 -10.93 -14.172 1 77.44 192 THR B CA 1
ATOM 3807 C C . THR B 1 192 ? -3.201 -10.695 -13.25 1 77.44 192 THR B C 1
ATOM 3809 O O . THR B 1 192 ? -2.93 -9.562 -12.852 1 77.44 192 THR B O 1
ATOM 3812 N N . SER B 1 193 ? -2.596 -11.758 -12.906 1 78.88 193 SER B N 1
ATOM 3813 C CA . SER B 1 193 ? -1.427 -11.664 -12.039 1 78.88 193 SER B CA 1
ATOM 3814 C C . SER B 1 193 ? -0.319 -10.844 -12.688 1 78.88 193 SER B C 1
ATOM 3816 O O . SER B 1 193 ? -0.04 -10.992 -13.875 1 78.88 193 SER B O 1
ATOM 3818 N N . LYS B 1 194 ? 0.3 -9.945 -11.938 1 68.38 194 LYS B N 1
ATOM 3819 C CA . LYS B 1 194 ? 1.354 -9.07 -12.438 1 68.38 194 LYS B CA 1
ATOM 3820 C C . LYS B 1 194 ? 2.703 -9.781 -12.445 1 68.38 194 LYS B C 1
ATOM 3822 O O . LYS B 1 194 ? 3.656 -9.305 -13.07 1 68.38 194 LYS B O 1
ATOM 3827 N N . TYR B 1 195 ? 2.777 -10.906 -11.867 1 66.44 195 TYR B N 1
ATOM 3828 C CA . TYR B 1 195 ? 4.074 -11.508 -11.57 1 66.44 195 TYR B CA 1
ATOM 3829 C C . TYR B 1 195 ? 4.359 -12.672 -12.508 1 66.44 195 TYR B C 1
ATOM 3831 O O . TYR B 1 195 ? 5.43 -13.289 -12.438 1 66.44 195 TYR B O 1
ATOM 3839 N N . GLN B 1 196 ? 3.393 -12.992 -13.188 1 61.53 196 GLN B N 1
ATOM 3840 C CA . GLN B 1 196 ? 3.576 -14.125 -14.078 1 61.53 196 GLN B CA 1
ATOM 3841 C C . GLN B 1 196 ? 3.707 -13.672 -15.531 1 61.53 196 GLN B C 1
ATOM 3843 O O . GLN B 1 196 ? 3.27 -12.57 -15.883 1 61.53 196 GLN B O 1
ATOM 3848 N N . ASN B 1 197 ? 4.414 -14.594 -16.281 1 63.34 197 ASN B N 1
ATOM 3849 C CA . ASN B 1 197 ? 4.527 -14.406 -17.734 1 63.34 197 ASN B CA 1
ATOM 3850 C C . ASN B 1 197 ? 3.219 -13.906 -18.344 1 63.34 197 ASN B C 1
ATOM 3852 O O . ASN B 1 197 ? 2.178 -13.93 -17.688 1 63.34 197 ASN B O 1
ATOM 3856 N N . LYS B 1 198 ? 3.273 -13.266 -19.406 1 74.31 198 LYS B N 1
ATOM 3857 C CA . LYS B 1 198 ? 2.193 -12.633 -20.156 1 74.31 198 LYS B CA 1
ATOM 3858 C C . LYS B 1 198 ? 1.029 -13.594 -20.359 1 74.31 198 LYS B C 1
ATOM 3860 O O . LYS B 1 198 ? 1.044 -14.398 -21.297 1 74.31 198 LYS B O 1
ATOM 3865 N N . VAL B 1 199 ? 0.427 -14.148 -19.312 1 86.81 199 VAL B N 1
ATOM 3866 C CA . VAL B 1 199 ? -0.756 -14.984 -19.453 1 86.81 199 VAL B CA 1
ATOM 3867 C C . VAL B 1 199 ? -2.016 -14.133 -19.359 1 86.81 199 VAL B C 1
ATOM 3869 O O . VAL B 1 199 ? -2.033 -13.117 -18.656 1 86.81 199 VAL B O 1
ATOM 3872 N N . TRP B 1 200 ? -2.955 -14.469 -20.203 1 89 200 TRP B N 1
ATOM 3873 C CA . TRP B 1 200 ? -4.227 -13.766 -20.078 1 89 200 TRP B CA 1
ATOM 3874 C C . TRP B 1 200 ? -5.395 -14.688 -20.406 1 89 200 TRP B C 1
ATOM 3876 O O . TRP B 1 200 ? -5.215 -15.734 -21.047 1 89 200 TRP B O 1
ATOM 3886 N N . ALA B 1 201 ? -6.508 -14.367 -19.859 1 90.25 201 ALA B N 1
ATOM 3887 C CA . ALA B 1 201 ? -7.719 -15.156 -20.078 1 90.25 201 ALA B CA 1
ATOM 3888 C C . ALA B 1 201 ? -8.883 -14.273 -20.5 1 90.25 201 ALA B C 1
ATOM 3890 O O . ALA B 1 201 ? -8.891 -13.07 -20.234 1 90.25 201 ALA B O 1
ATOM 3891 N N . THR B 1 202 ? -9.766 -14.93 -21.234 1 87.19 202 THR B N 1
ATOM 3892 C CA . THR B 1 202 ? -10.969 -14.211 -21.625 1 87.19 202 THR B CA 1
ATOM 3893 C C . THR B 1 202 ? -11.867 -13.938 -20.422 1 87.19 202 THR B C 1
ATOM 3895 O O . THR B 1 202 ? -11.922 -14.742 -19.5 1 87.19 202 THR B O 1
ATOM 3898 N N . CYS B 1 203 ? -12.5 -12.789 -20.438 1 89.75 203 CYS B N 1
ATOM 3899 C CA . CYS B 1 203 ? -13.445 -12.398 -19.391 1 89.75 203 CYS B CA 1
ATOM 3900 C C . CYS B 1 203 ? -14.633 -11.648 -19.984 1 89.75 203 CYS B C 1
ATOM 3902 O O . CYS B 1 203 ? -14.539 -10.445 -20.25 1 89.75 203 CYS B O 1
ATOM 3904 N N . ARG B 1 204 ? -15.672 -12.328 -20.312 1 85.81 204 ARG B N 1
ATOM 3905 C CA . ARG B 1 204 ? -16.875 -11.75 -20.891 1 85.81 204 ARG B CA 1
ATOM 3906 C C . ARG B 1 204 ? -18.109 -12.148 -20.094 1 85.81 204 ARG B C 1
ATOM 3908 O O . ARG B 1 204 ? -18.281 -13.328 -19.75 1 85.81 204 ARG B O 1
ATOM 3915 N N . GLN B 1 205 ? -18.875 -11.234 -19.953 1 87.56 205 GLN B N 1
ATOM 3916 C CA . GLN B 1 205 ? -20.094 -11.477 -19.188 1 87.56 205 GLN B CA 1
ATOM 3917 C C . GLN B 1 205 ? -20.938 -12.57 -19.828 1 87.56 205 GLN B C 1
ATOM 3919 O O . GLN B 1 205 ? -21.141 -12.578 -21.047 1 87.56 205 GLN B O 1
ATOM 3924 N N . GLY B 1 206 ? -21.328 -13.461 -19.078 1 84.62 206 GLY B N 1
ATOM 3925 C CA . GLY B 1 206 ? -22.25 -14.492 -19.516 1 84.62 206 GLY B CA 1
ATOM 3926 C C . GLY B 1 206 ? -21.594 -15.609 -20.297 1 84.62 206 GLY B C 1
ATOM 3927 O O . GLY B 1 206 ? -22.25 -16.531 -20.766 1 84.62 206 GLY B O 1
ATOM 3928 N N . SER B 1 207 ? -20.344 -15.547 -20.438 1 88.62 207 SER B N 1
ATOM 3929 C CA . SER B 1 207 ? -19.641 -16.578 -21.172 1 88.62 207 SER B CA 1
ATOM 3930 C C . SER B 1 207 ? -19.797 -17.938 -20.5 1 88.62 207 SER B C 1
ATOM 3932 O O . SER B 1 207 ? -19.875 -18.031 -19.266 1 88.62 207 SER B O 1
ATOM 3934 N N . ARG B 1 208 ? -19.812 -18.953 -21.344 1 90.38 208 ARG B N 1
ATOM 3935 C CA . ARG B 1 208 ? -19.891 -20.312 -20.828 1 90.38 208 ARG B CA 1
ATOM 3936 C C . ARG B 1 208 ? -18.578 -21.062 -21.062 1 90.38 208 ARG B C 1
ATOM 3938 O O . ARG B 1 208 ? -18.531 -22.297 -20.938 1 90.38 208 ARG B O 1
ATOM 3945 N N . VAL B 1 209 ? -17.625 -20.344 -21.531 1 91 209 VAL B N 1
ATOM 3946 C CA . VAL B 1 209 ? -16.297 -20.891 -21.797 1 91 209 VAL B CA 1
ATOM 3947 C C . VAL B 1 209 ? -15.227 -19.969 -21.25 1 91 209 VAL B C 1
ATOM 3949 O O . VAL B 1 209 ? -15.406 -18.75 -21.219 1 91 209 VAL B O 1
ATOM 3952 N N . SER B 1 210 ? -14.203 -20.531 -20.703 1 92.12 210 SER B N 1
ATOM 3953 C CA . SER B 1 210 ? -13.031 -19.734 -20.328 1 92.12 210 SER B CA 1
ATOM 3954 C C . SER B 1 210 ? -11.789 -20.203 -21.078 1 92.12 210 SER B C 1
ATOM 3956 O O . SER B 1 210 ? -11.508 -21.406 -21.141 1 92.12 210 SER B O 1
ATOM 3958 N N . ILE B 1 211 ? -11.141 -19.25 -21.672 1 92.44 211 ILE B N 1
ATOM 3959 C CA . ILE B 1 211 ? -9.961 -19.562 -22.469 1 92.44 211 ILE B CA 1
ATOM 3960 C C . ILE B 1 211 ? -8.727 -18.906 -21.859 1 92.44 211 ILE B C 1
ATOM 3962 O O . ILE B 1 211 ? -8.688 -17.688 -21.672 1 92.44 211 ILE B O 1
ATOM 3966 N N . LEU B 1 212 ? -7.734 -19.672 -21.516 1 93.62 212 LEU B N 1
ATOM 3967 C CA . LEU B 1 212 ? -6.453 -19.188 -21.031 1 93.62 212 LEU B CA 1
ATOM 3968 C C . LEU B 1 212 ? -5.402 -19.219 -22.125 1 93.62 212 LEU B C 1
ATOM 3970 O O . LEU B 1 212 ? -5.203 -20.234 -22.781 1 93.62 212 LEU B O 1
ATOM 3974 N N . PHE B 1 213 ? -4.766 -18.078 -22.281 1 91.88 213 PHE B N 1
ATOM 3975 C CA . PHE B 1 213 ? -3.719 -17.984 -23.297 1 91.88 213 PHE B CA 1
ATOM 3976 C C . PHE B 1 213 ? -2.34 -17.938 -22.641 1 91.88 213 PHE B C 1
ATOM 3978 O O . PHE B 1 213 ? -2.08 -17.078 -21.781 1 91.88 213 PHE B O 1
ATOM 3985 N N . ILE B 1 214 ? -1.448 -18.812 -23.047 1 91.19 214 ILE B N 1
ATOM 3986 C CA . ILE B 1 214 ? -0.063 -18.859 -22.594 1 91.19 214 ILE B CA 1
ATOM 3987 C C . ILE B 1 214 ? 0.877 -18.734 -23.797 1 91.19 214 ILE B C 1
ATOM 3989 O O . ILE B 1 214 ? 1.181 -19.734 -24.453 1 91.19 214 ILE B O 1
ATOM 3993 N N . PRO B 1 215 ? 1.397 -17.562 -23.953 1 90.5 215 PRO B N 1
ATOM 3994 C CA . PRO B 1 215 ? 2.219 -17.359 -25.141 1 90.5 215 PRO B CA 1
ATOM 3995 C C . PRO B 1 215 ? 3.66 -17.812 -24.953 1 90.5 215 PRO B C 1
ATOM 3997 O O . PRO B 1 215 ? 4.203 -17.719 -23.859 1 90.5 215 PRO B O 1
ATOM 4000 N N . ASN B 1 216 ? 4.273 -18.391 -26.031 1 88.62 216 ASN B N 1
ATOM 4001 C CA . ASN B 1 216 ? 5.695 -18.719 -26.078 1 88.62 216 ASN B CA 1
ATOM 4002 C C . ASN B 1 216 ? 6.133 -19.516 -24.859 1 88.62 216 ASN B C 1
ATOM 4004 O O . ASN B 1 216 ? 7.039 -19.094 -24.125 1 88.62 216 ASN B O 1
ATOM 4008 N N . VAL B 1 217 ? 5.574 -20.688 -24.766 1 89.81 217 VAL B N 1
ATOM 4009 C CA . VAL B 1 217 ? 5.762 -21.484 -23.562 1 89.81 217 VAL B CA 1
ATOM 4010 C C . VAL B 1 217 ? 7.207 -21.984 -23.484 1 89.81 217 VAL B C 1
ATOM 4012 O O . VAL B 1 217 ? 7.84 -22.219 -24.516 1 89.81 217 VAL B O 1
ATOM 4015 N N . THR B 1 218 ? 7.742 -22.078 -22.281 1 88.94 218 THR B N 1
ATOM 4016 C CA . THR B 1 218 ? 9.023 -22.703 -21.969 1 88.94 218 THR B CA 1
ATOM 4017 C C . THR B 1 218 ? 8.852 -23.828 -20.953 1 88.94 218 THR B C 1
ATOM 4019 O O . THR B 1 218 ? 7.734 -24.078 -20.484 1 88.94 218 THR B O 1
ATOM 4022 N N . VAL B 1 219 ? 9.945 -24.5 -20.625 1 90.12 219 VAL B N 1
ATOM 4023 C CA . VAL B 1 219 ? 9.922 -25.625 -19.703 1 90.12 219 VAL B CA 1
ATOM 4024 C C . VAL B 1 219 ? 9.383 -25.172 -18.344 1 90.12 219 VAL B C 1
ATOM 4026 O O . VAL B 1 219 ? 8.766 -25.953 -17.625 1 90.12 219 VAL B O 1
ATOM 4029 N N . SER B 1 220 ? 9.516 -23.891 -18.062 1 86.12 220 SER B N 1
ATOM 4030 C CA . SER B 1 220 ? 9.07 -23.359 -16.781 1 86.12 220 SER B CA 1
ATOM 4031 C C . SER B 1 220 ? 7.551 -23.328 -16.688 1 86.12 220 SER B C 1
ATOM 4033 O O . SER B 1 220 ? 6.992 -23.219 -15.602 1 86.12 220 SER B O 1
ATOM 4035 N N . GLU B 1 221 ? 6.918 -23.5 -17.875 1 90.88 221 GLU B N 1
ATOM 4036 C CA . GLU B 1 221 ? 5.461 -23.469 -17.875 1 90.88 221 GLU B CA 1
ATOM 4037 C C . GLU B 1 221 ? 4.879 -24.859 -17.672 1 90.88 221 GLU B C 1
ATOM 4039 O O . GLU B 1 221 ? 3.66 -25.016 -17.562 1 90.88 221 GLU B O 1
ATOM 4044 N N . SER B 1 222 ? 5.766 -25.844 -17.609 1 92.69 222 SER B N 1
ATOM 4045 C CA . SER B 1 222 ? 5.281 -27.188 -17.312 1 92.69 222 SER B CA 1
ATOM 4046 C C . SER B 1 222 ? 4.676 -27.266 -15.922 1 92.69 222 SER B C 1
ATOM 4048 O O . SER B 1 222 ? 5.367 -27.031 -14.93 1 92.69 222 SER B O 1
ATOM 4050 N N . ALA B 1 223 ? 3.398 -27.609 -15.891 1 92.75 223 ALA B N 1
ATOM 4051 C CA . ALA B 1 223 ? 2.66 -27.656 -14.625 1 92.75 223 ALA B CA 1
ATOM 4052 C C . ALA B 1 223 ? 1.239 -28.172 -14.852 1 92.75 223 ALA B C 1
ATOM 4054 O O . ALA B 1 223 ? 0.859 -28.5 -15.977 1 92.75 223 ALA B O 1
ATOM 4055 N N . ILE B 1 224 ? 0.6 -28.312 -13.727 1 92.31 224 ILE B N 1
ATOM 4056 C CA . ILE B 1 224 ? -0.831 -28.578 -13.805 1 92.31 224 ILE B CA 1
ATOM 4057 C C . ILE B 1 224 ? -1.61 -27.266 -13.805 1 92.31 224 ILE B C 1
ATOM 4059 O O . ILE B 1 224 ? -1.369 -26.406 -12.961 1 92.31 224 ILE B O 1
ATOM 4063 N N . TYR B 1 225 ? -2.393 -27.156 -14.797 1 92.12 225 TYR B N 1
ATOM 4064 C CA . TYR B 1 225 ? -3.277 -25.984 -14.852 1 92.12 225 TYR B CA 1
ATOM 4065 C C . TYR B 1 225 ? -4.699 -26.375 -14.461 1 92.12 225 TYR B C 1
ATOM 4067 O O . TYR B 1 225 ? -5.207 -27.422 -14.867 1 92.12 225 TYR B O 1
ATOM 4075 N N . CYS B 1 226 ? -5.281 -25.516 -13.656 1 92.56 226 CYS B N 1
ATOM 4076 C CA . CYS B 1 226 ? -6.609 -25.797 -13.125 1 92.56 226 CYS B CA 1
ATOM 4077 C C . CYS B 1 226 ? -7.547 -24.609 -13.336 1 92.56 226 CYS B C 1
ATOM 4079 O O . CYS B 1 226 ? -7.199 -23.469 -13.016 1 92.56 226 CYS B O 1
ATOM 4081 N N . CYS B 1 227 ? -8.672 -24.922 -13.875 1 92.25 227 CYS B N 1
ATOM 4082 C CA . CYS B 1 227 ? -9.734 -23.922 -13.992 1 92.25 227 CYS B CA 1
ATOM 4083 C C . CYS B 1 227 ? -10.828 -24.172 -12.961 1 92.25 227 CYS B C 1
ATOM 4085 O O . CYS B 1 227 ? -11.422 -25.25 -12.922 1 92.25 227 CYS B O 1
ATOM 4087 N N . LEU B 1 228 ? -10.984 -23.172 -12.125 1 92 228 LEU B N 1
ATOM 4088 C CA . LEU B 1 228 ? -12.016 -23.25 -11.102 1 92 228 LEU B CA 1
ATOM 4089 C C . LEU B 1 228 ? -13.18 -22.312 -11.422 1 92 228 LEU B C 1
ATOM 4091 O O . LEU B 1 228 ? -12.977 -21.125 -11.648 1 92 228 LEU B O 1
ATOM 4095 N N . VAL B 1 229 ? -14.391 -22.875 -11.414 1 91.12 229 VAL B N 1
ATOM 4096 C CA . VAL B 1 229 ? -15.586 -22.109 -11.734 1 91.12 229 VAL B CA 1
ATOM 4097 C C . VAL B 1 229 ? -16.578 -22.172 -10.57 1 91.12 229 VAL B C 1
ATOM 4099 O O . VAL B 1 229 ? -16.781 -23.234 -9.984 1 91.12 229 VAL B O 1
ATOM 4102 N N . GLU B 1 230 ? -17.062 -21.031 -10.25 1 91.94 230 GLU B N 1
ATOM 4103 C CA . GLU B 1 230 ? -18.047 -20.953 -9.188 1 91.94 230 GLU B CA 1
ATOM 4104 C C . GLU B 1 230 ? -19.344 -20.297 -9.672 1 91.94 230 GLU B C 1
ATOM 4106 O O . GLU B 1 230 ? -19.297 -19.203 -10.242 1 91.94 230 GLU B O 1
ATOM 4111 N N . ALA B 1 231 ? -20.422 -20.906 -9.367 1 90.62 231 ALA B N 1
ATOM 4112 C CA . ALA B 1 231 ? -21.734 -20.375 -9.742 1 90.62 231 ALA B CA 1
ATOM 4113 C C . ALA B 1 231 ? -22.234 -19.391 -8.695 1 90.62 231 ALA B C 1
ATOM 4115 O O . ALA B 1 231 ? -21.688 -19.297 -7.598 1 90.62 231 ALA B O 1
ATOM 4116 N N . THR B 1 232 ? -23.266 -18.625 -9.086 1 88.38 232 THR B N 1
ATOM 4117 C CA . THR B 1 232 ? -23.891 -17.703 -8.156 1 88.38 232 THR B CA 1
ATOM 4118 C C . THR B 1 232 ? -24.516 -18.453 -6.984 1 88.38 232 THR B C 1
ATOM 4120 O O . THR B 1 232 ? -24.641 -17.922 -5.887 1 88.38 232 THR B O 1
ATOM 4123 N N . THR B 1 233 ? -24.844 -19.703 -7.168 1 89.38 233 THR B N 1
ATOM 4124 C CA . THR B 1 233 ? -25.484 -20.531 -6.148 1 89.38 233 THR B CA 1
ATOM 4125 C C . THR B 1 233 ? -24.438 -21.062 -5.16 1 89.38 233 THR B C 1
ATOM 4127 O O . THR B 1 233 ? -24.797 -21.562 -4.094 1 89.38 233 THR B O 1
ATOM 4130 N N . GLY B 1 234 ? -23.25 -20.984 -5.562 1 88.56 234 GLY B N 1
ATOM 4131 C CA . GLY B 1 234 ? -22.203 -21.531 -4.719 1 88.56 234 GLY B CA 1
ATOM 4132 C C . GLY B 1 234 ? -21.656 -22.844 -5.234 1 88.56 234 GLY B C 1
ATOM 4133 O O . GLY B 1 234 ? -20.656 -23.359 -4.715 1 88.56 234 GLY B O 1
ATOM 4134 N N . GLU B 1 235 ? -22.328 -23.391 -6.293 1 89.62 235 GLU B N 1
ATOM 4135 C CA . GLU B 1 235 ? -21.828 -24.609 -6.914 1 89.62 235 GLU B CA 1
ATOM 4136 C C . GLU B 1 235 ? -20.453 -24.391 -7.539 1 89.62 235 GLU B C 1
ATOM 4138 O O . GLU B 1 235 ? -20.203 -23.359 -8.156 1 89.62 235 GLU B O 1
ATOM 4143 N N . LYS B 1 236 ? -19.578 -25.438 -7.316 1 89.94 236 LYS B N 1
ATOM 4144 C CA . LYS B 1 236 ? -18.234 -25.297 -7.844 1 89.94 236 LYS B CA 1
ATOM 4145 C C . LYS B 1 236 ? -17.891 -26.453 -8.789 1 89.94 236 LYS B C 1
ATOM 4147 O O . LYS B 1 236 ? -18.391 -27.562 -8.625 1 89.94 236 LYS B O 1
ATOM 4152 N N . GLU B 1 237 ? -17.156 -26.156 -9.828 1 90.62 237 GLU B N 1
ATOM 4153 C CA . GLU B 1 237 ? -16.609 -27.156 -10.758 1 90.62 237 GLU B CA 1
ATOM 4154 C C . GLU B 1 237 ? -15.164 -26.828 -11.133 1 90.62 237 GLU B C 1
ATOM 4156 O O . GLU B 1 237 ? -14.75 -25.656 -11.07 1 90.62 237 GLU B O 1
ATOM 4161 N N . SER B 1 238 ? -14.406 -27.906 -11.336 1 88.75 238 SER B N 1
ATOM 4162 C CA . SER B 1 238 ? -13.008 -27.672 -11.672 1 88.75 238 SER B CA 1
ATOM 4163 C C . SER B 1 238 ? -12.57 -28.531 -12.852 1 88.75 238 SER B C 1
ATOM 4165 O O . SER B 1 238 ? -13.18 -29.562 -13.133 1 88.75 238 SER B O 1
ATOM 4167 N N . TYR B 1 239 ? -11.656 -28.031 -13.578 1 89.19 239 TYR B N 1
ATOM 4168 C CA . TYR B 1 239 ? -10.984 -28.703 -14.688 1 89.19 239 TYR B CA 1
ATOM 4169 C C . TYR B 1 239 ? -9.469 -28.625 -14.523 1 89.19 239 TYR B C 1
ATOM 4171 O O . TYR B 1 239 ? -8.922 -27.594 -14.148 1 89.19 239 TYR B O 1
ATOM 4179 N N . MET B 1 240 ? -8.805 -29.875 -14.805 1 91.31 240 MET B N 1
ATOM 4180 C CA . MET B 1 240 ? -7.352 -29.875 -14.664 1 91.31 240 MET B CA 1
ATOM 4181 C C . MET B 1 240 ? -6.688 -30.5 -15.891 1 91.31 240 MET B C 1
ATOM 4183 O O . MET B 1 240 ? -7.211 -31.453 -16.469 1 91.31 240 MET B O 1
ATOM 4187 N N . VAL B 1 241 ? -5.578 -29.953 -16.266 1 92.88 241 VAL B N 1
ATOM 4188 C CA . VAL B 1 241 ? -4.77 -30.5 -17.344 1 92.88 241 VAL B CA 1
ATOM 4189 C C . VAL B 1 241 ? -3.287 -30.312 -17.031 1 92.88 241 VAL B C 1
ATOM 4191 O O . VAL B 1 241 ? -2.887 -29.266 -16.5 1 92.88 241 VAL B O 1
ATOM 4194 N N . ARG B 1 242 ? -2.506 -31.312 -17.312 1 93.25 242 ARG B N 1
ATOM 4195 C CA . ARG B 1 242 ? -1.06 -31.203 -17.141 1 93.25 242 ARG B CA 1
ATOM 4196 C C . ARG B 1 242 ? -0.381 -30.797 -18.438 1 93.25 242 ARG B C 1
ATOM 4198 O O . ARG B 1 242 ? -0.517 -31.469 -19.453 1 93.25 242 ARG B O 1
ATOM 4205 N N . LEU B 1 243 ? 0.278 -29.688 -18.375 1 94.25 243 LEU B N 1
ATOM 4206 C CA . LEU B 1 243 ? 1.056 -29.234 -19.516 1 94.25 243 LEU B CA 1
ATOM 4207 C C . LEU B 1 243 ? 2.51 -29.672 -19.391 1 94.25 243 LEU B C 1
ATOM 4209 O O . LEU B 1 243 ? 3.174 -29.375 -18.391 1 94.25 243 LEU B O 1
ATOM 4213 N N . ILE B 1 244 ? 2.977 -30.406 -20.391 1 93.31 244 ILE B N 1
ATOM 4214 C CA . ILE B 1 244 ? 4.367 -30.844 -20.438 1 93.31 244 ILE B CA 1
ATOM 4215 C C . ILE B 1 244 ? 5.078 -30.156 -21.609 1 93.31 244 ILE B C 1
ATOM 4217 O O . ILE B 1 244 ? 4.688 -30.328 -22.766 1 93.31 244 ILE B O 1
ATOM 4221 N N . VAL B 1 245 ? 6.066 -29.375 -21.281 1 93.56 245 VAL B N 1
ATOM 4222 C CA . VAL B 1 245 ? 6.805 -28.641 -22.297 1 93.56 245 VAL B CA 1
ATOM 4223 C C . VAL B 1 245 ? 8.219 -29.219 -22.438 1 93.56 245 VAL B C 1
ATOM 4225 O O . VAL B 1 245 ? 8.945 -29.328 -21.438 1 93.56 245 VAL B O 1
ATOM 4228 N N . TYR B 1 246 ? 8.68 -29.641 -23.594 1 90.62 246 TYR B N 1
ATOM 4229 C CA . TYR B 1 246 ? 10.031 -30.156 -23.797 1 90.62 246 TYR B CA 1
ATOM 4230 C C . TYR B 1 246 ? 10.906 -29.109 -24.5 1 90.62 246 TYR B C 1
ATOM 4232 O O . TYR B 1 246 ? 10.414 -28.328 -25.312 1 90.62 246 TYR B O 1
ATOM 4240 N N . GLY B 1 247 ? 12.125 -28.812 -24.062 1 79.88 247 GLY B N 1
ATOM 4241 C CA . GLY B 1 247 ? 13.086 -27.875 -24.641 1 79.88 247 GLY B CA 1
ATOM 4242 C C . GLY B 1 247 ? 13.367 -28.141 -26.109 1 79.88 247 GLY B C 1
ATOM 4243 O O . GLY B 1 247 ? 12.93 -29.141 -26.656 1 79.88 247 GLY B O 1
ATOM 4244 N N . PRO B 1 248 ? 13.883 -27.109 -26.969 1 67.25 248 PRO B N 1
ATOM 4245 C CA . PRO B 1 248 ? 14.203 -27.297 -28.375 1 67.25 248 PRO B CA 1
ATOM 4246 C C . PRO B 1 248 ? 15.031 -28.562 -28.625 1 67.25 248 PRO B C 1
ATOM 4248 O O . PRO B 1 248 ? 15.969 -28.844 -27.875 1 67.25 248 PRO B O 1
ATOM 4251 N N . LYS B 1 249 ? 14.414 -29.688 -29.031 1 53.12 249 LYS B N 1
ATOM 4252 C CA . LYS B 1 249 ? 15.234 -30.828 -29.438 1 53.12 249 LYS B CA 1
ATOM 4253 C C . LYS B 1 249 ? 16.438 -30.375 -30.266 1 53.12 249 LYS B C 1
ATOM 4255 O O . LYS B 1 249 ? 16.312 -29.469 -31.109 1 53.12 249 LYS B O 1
ATOM 4260 N N . GLN B 1 250 ? 17.656 -30.625 -30.125 1 43.88 250 GLN B N 1
ATOM 4261 C CA . GLN B 1 250 ? 18.547 -30.766 -31.266 1 43.88 250 GLN B CA 1
ATOM 4262 C C . GLN B 1 250 ? 17.875 -31.531 -32.406 1 43.88 250 GLN B C 1
ATOM 4264 O O . GLN B 1 250 ? 17.641 -30.984 -33.469 1 43.88 250 GLN B O 1
ATOM 4269 N N . GLY B 1 251 ? 18.266 -32.812 -33.031 1 36.94 251 GLY B N 1
ATOM 4270 C CA . GLY B 1 251 ? 17.953 -33.594 -34.219 1 36.94 251 GLY B CA 1
ATOM 4271 C C . GLY B 1 251 ? 16.5 -34.062 -34.281 1 36.94 251 GLY B C 1
ATOM 4272 O O . GLY B 1 251 ? 15.82 -33.875 -35.281 1 36.94 251 GLY B O 1
ATOM 4273 N N . GLY B 1 252 ? 16.219 -35.406 -33.781 1 31.47 252 GLY B N 1
ATOM 4274 C CA . GLY B 1 252 ? 15.305 -36.344 -34.406 1 31.47 252 GLY B CA 1
ATOM 4275 C C . GLY B 1 252 ? 13.844 -35.938 -34.281 1 31.47 252 GLY B C 1
ATOM 4276 O O . GLY B 1 252 ? 13.531 -34.938 -33.656 1 31.47 252 GLY B O 1
ATOM 4277 N N . ASN B 1 253 ? 12.828 -37.031 -34.5 1 29.59 253 ASN B N 1
ATOM 4278 C CA . ASN B 1 253 ? 11.453 -37.25 -34.938 1 29.59 253 ASN B CA 1
ATOM 4279 C C . ASN B 1 253 ? 10.461 -36.719 -33.906 1 29.59 253 ASN B C 1
ATOM 4281 O O . ASN B 1 253 ? 10.305 -37.312 -32.812 1 29.59 253 ASN B O 1
ATOM 4285 N N . ILE B 1 254 ? 10.438 -35.562 -33.781 1 30.73 254 ILE B N 1
ATOM 4286 C CA . ILE B 1 254 ? 9.516 -34.938 -32.844 1 30.73 254 ILE B CA 1
ATOM 4287 C C . ILE B 1 254 ? 8.078 -35.281 -33.219 1 30.73 254 ILE B C 1
ATOM 4289 O O . ILE B 1 254 ? 7.613 -34.875 -34.281 1 30.73 254 ILE B O 1
ATOM 4293 N N . GLN B 1 255 ? 7.668 -36.5 -32.969 1 27.56 255 GLN B N 1
ATOM 4294 C CA . GLN B 1 255 ? 6.262 -36.812 -33.188 1 27.56 255 GLN B CA 1
ATOM 4295 C C . GLN B 1 255 ? 5.348 -35.781 -32.562 1 27.56 255 GLN B C 1
ATOM 4297 O O . GLN B 1 255 ? 5.363 -35.562 -31.344 1 27.56 255 GLN B O 1
ATOM 4302 N N . MET B 1 256 ? 5.215 -34.75 -33.219 1 26.5 256 MET B N 1
ATOM 4303 C CA . MET B 1 256 ? 4.34 -33.625 -32.938 1 26.5 256 MET B CA 1
ATOM 4304 C C . MET B 1 256 ? 2.916 -34.094 -32.656 1 26.5 256 MET B C 1
ATOM 4306 O O . MET B 1 256 ? 2.277 -34.688 -33.531 1 26.5 256 MET B O 1
ATOM 4310 N N . ALA B 1 257 ? 2.672 -34.688 -31.547 1 27.12 257 ALA B N 1
ATOM 4311 C CA . ALA B 1 257 ? 1.242 -34.938 -31.375 1 27.12 257 ALA B CA 1
ATOM 4312 C C . ALA B 1 257 ? 0.45 -33.625 -31.547 1 27.12 257 ALA B C 1
ATOM 4314 O O . ALA B 1 257 ? 0.552 -32.719 -30.719 1 27.12 257 ALA B O 1
ATOM 4315 N N . CYS B 1 258 ? 0.457 -33.125 -32.719 1 26.83 258 CYS B N 1
ATOM 4316 C CA . CYS B 1 258 ? -0.407 -32.031 -33.094 1 26.83 258 CYS B CA 1
ATOM 4317 C C . CYS B 1 258 ? -1.828 -32.219 -32.594 1 26.83 258 CYS B C 1
ATOM 4319 O O . CYS B 1 258 ? -2.457 -33.25 -32.875 1 26.83 258 CYS B O 1
ATOM 4321 N N . LEU B 1 259 ? -2.135 -31.625 -31.391 1 28.09 259 LEU B N 1
ATOM 4322 C CA . LEU B 1 259 ? -3.543 -31.484 -31.047 1 28.09 259 LEU B CA 1
ATOM 4323 C C . LEU B 1 259 ? -4.336 -30.875 -32.188 1 28.09 259 LEU B C 1
ATOM 4325 O O . LEU B 1 259 ? -4.184 -29.688 -32.469 1 28.09 259 LEU B O 1
ATOM 4329 N N . LYS B 1 260 ? -4.34 -31.562 -33.344 1 27.8 260 LYS B N 1
ATOM 4330 C CA . LYS B 1 260 ? -5.195 -31.031 -34.406 1 27.8 260 LYS B CA 1
ATOM 4331 C C . LYS B 1 260 ? -6.461 -30.406 -33.844 1 27.8 260 LYS B C 1
ATOM 4333 O O . LYS B 1 260 ? -6.797 -29.266 -34.156 1 27.8 260 LYS B O 1
ATOM 4338 N N . SER B 1 261 ? -7.605 -31.234 -33.875 1 25.81 261 SER B N 1
ATOM 4339 C CA . SER B 1 261 ? -9 -30.812 -33.875 1 25.81 261 SER B CA 1
ATOM 4340 C C . SER B 1 261 ? -9.336 -30.031 -32.625 1 25.81 261 SER B C 1
ATOM 4342 O O . SER B 1 261 ? -8.633 -30.125 -31.609 1 25.81 261 SER B O 1
ATOM 4344 N N . PRO B 1 262 ? -10.352 -29 -32.75 1 28.81 262 PRO B N 1
ATOM 4345 C CA . PRO B 1 262 ? -11.023 -28.422 -31.562 1 28.81 262 PRO B CA 1
ATOM 4346 C C . PRO B 1 262 ? -11.281 -29.453 -30.469 1 28.81 262 PRO B C 1
ATOM 4348 O O . PRO B 1 262 ? -12.031 -30.406 -30.688 1 28.81 262 PRO B O 1
ATOM 4351 N N . LEU B 1 263 ? -10.461 -30.156 -30.031 1 26.27 263 LEU B N 1
ATOM 4352 C CA . LEU B 1 263 ? -10.664 -31.297 -29.156 1 26.27 263 LEU B CA 1
ATOM 4353 C C . LEU B 1 263 ? -11.797 -31.031 -28.172 1 26.27 263 LEU B C 1
ATOM 4355 O O . LEU B 1 263 ? -11.672 -30.188 -27.281 1 26.27 263 LEU B O 1
ATOM 4359 N N . GLU B 1 264 ? -13.07 -31 -28.719 1 29.66 264 GLU B N 1
ATOM 4360 C CA . GLU B 1 264 ? -14.281 -31.234 -27.953 1 29.66 264 GLU B CA 1
ATOM 4361 C C . GLU B 1 264 ? -14.078 -32.312 -26.906 1 29.66 264 GLU B C 1
ATOM 4363 O O . GLU B 1 264 ? -13.922 -33.5 -27.266 1 29.66 264 GLU B O 1
ATOM 4368 N N . CYS B 1 265 ? -13.25 -32.188 -26.062 1 29.2 265 CYS B N 1
ATOM 4369 C CA . CYS B 1 265 ? -13.164 -33.219 -25.047 1 29.2 265 CYS B CA 1
ATOM 4370 C C . CYS B 1 265 ? -14.555 -33.719 -24.656 1 29.2 265 CYS B C 1
ATOM 4372 O O . CYS B 1 265 ? -15.273 -33.062 -23.906 1 29.2 265 CYS B O 1
ATOM 4374 N N . ARG B 1 266 ? -15.281 -34.188 -25.75 1 25.36 266 ARG B N 1
ATOM 4375 C CA . ARG B 1 266 ? -16.469 -34.969 -25.422 1 25.36 266 ARG B CA 1
ATOM 4376 C C . ARG B 1 266 ? -16.094 -36.188 -24.562 1 25.36 266 ARG B C 1
ATOM 4378 O O . ARG B 1 266 ? -15.281 -37 -24.984 1 25.36 266 ARG B O 1
ATOM 4385 N N . ILE B 1 267 ? -16.125 -35.906 -23.297 1 27.61 267 ILE B N 1
ATOM 4386 C CA . ILE B 1 267 ? -16.109 -37.062 -22.375 1 27.61 267 ILE B CA 1
ATOM 4387 C C . ILE B 1 267 ? -17 -38.156 -22.922 1 27.61 267 ILE B C 1
ATOM 4389 O O . ILE B 1 267 ? -18.188 -37.969 -23.141 1 27.61 267 ILE B O 1
ATOM 4393 N N . ARG B 1 268 ? -16.469 -39.031 -23.734 1 24.84 268 ARG B N 1
ATOM 4394 C CA . ARG B 1 268 ? -17.125 -40.281 -24.156 1 24.84 268 ARG B CA 1
ATOM 4395 C C . ARG B 1 268 ? -17.812 -40.938 -22.969 1 24.84 268 ARG B C 1
ATOM 4397 O O . ARG B 1 268 ? -17.203 -41.094 -21.891 1 24.84 268 ARG B O 1
ATOM 4404 N N . GLU B 1 269 ? -19.109 -40.75 -22.797 1 26.81 269 GLU B N 1
ATOM 4405 C CA . GLU B 1 269 ? -19.891 -41.594 -21.891 1 26.81 269 GLU B CA 1
ATOM 4406 C C . GLU B 1 269 ? -19.406 -43.031 -21.906 1 26.81 269 GLU B C 1
ATOM 4408 O O . GLU B 1 269 ? -19.094 -43.562 -22.969 1 26.81 269 GLU B O 1
ATOM 4413 N N . PRO B 1 270 ? -18.703 -43.438 -20.828 1 27 270 PRO B N 1
ATOM 4414 C CA . PRO B 1 270 ? -18.375 -44.875 -20.844 1 27 270 PRO B CA 1
ATOM 4415 C C . PRO B 1 270 ? -19.453 -45.719 -21.516 1 27 270 PRO B C 1
ATOM 4417 O O . PRO B 1 270 ? -20.641 -45.531 -21.281 1 27 270 PRO B O 1
ATOM 4420 N N . THR B 1 271 ? -19.328 -45.906 -22.781 1 28.16 271 THR B N 1
ATOM 4421 C CA . THR B 1 271 ? -20.234 -46.875 -23.375 1 28.16 271 THR B CA 1
ATOM 4422 C C . THR B 1 271 ? -20.469 -48.062 -22.438 1 28.16 271 THR B C 1
ATOM 4424 O O . THR B 1 271 ? -19.531 -48.625 -21.891 1 28.16 271 THR B O 1
ATOM 4427 N N . THR B 1 272 ? -21.641 -48.031 -21.734 1 29.05 272 THR B N 1
ATOM 4428 C CA . THR B 1 272 ? -22.141 -49.125 -20.906 1 29.05 272 THR B CA 1
ATOM 4429 C C . THR B 1 272 ? -21.734 -50.469 -21.5 1 29.05 272 THR B C 1
ATOM 4431 O O . THR B 1 272 ? -22.016 -50.75 -22.672 1 29.05 272 THR B O 1
ATOM 4434 N N . PRO B 1 273 ? -20.516 -50.969 -21.094 1 30.47 273 PRO B N 1
ATOM 4435 C CA . PRO B 1 273 ? -20.219 -52.312 -21.609 1 30.47 273 PRO B CA 1
ATOM 4436 C C . PRO B 1 273 ? -21.469 -53.156 -21.734 1 30.47 273 PRO B C 1
ATOM 4438 O O . PRO B 1 273 ? -22.344 -53.156 -20.859 1 30.47 273 PRO B O 1
ATOM 4441 N N . GLU B 1 274 ? -22.016 -53.219 -22.906 1 30.69 274 GLU B N 1
ATOM 4442 C CA . GLU B 1 274 ? -23.141 -54.125 -23.109 1 30.69 274 GLU B CA 1
ATOM 4443 C C . GLU B 1 274 ? -22.938 -55.406 -22.344 1 30.69 274 GLU B C 1
ATOM 4445 O O . GLU B 1 274 ? -21.969 -56.156 -22.578 1 30.69 274 GLU B O 1
ATOM 4450 N N . VAL B 1 275 ? -23.156 -55.281 -20.984 1 30.64 275 VAL B N 1
ATOM 4451 C CA . VAL B 1 275 ? -23.188 -56.469 -20.172 1 30.64 275 VAL B CA 1
ATOM 4452 C C . VAL B 1 275 ? -23.875 -57.594 -20.938 1 30.64 275 VAL B C 1
ATOM 4454 O O . VAL B 1 275 ? -25.047 -57.5 -21.281 1 30.64 275 VAL B O 1
ATOM 4457 N N . ARG B 1 276 ? -23.141 -58.156 -21.875 1 30.22 276 ARG B N 1
ATOM 4458 C CA . ARG B 1 276 ? -23.625 -59.344 -22.531 1 30.22 276 ARG B CA 1
ATOM 4459 C C . ARG B 1 276 ? -24.328 -60.281 -21.531 1 30.22 276 ARG B C 1
ATOM 4461 O O . ARG B 1 276 ? -23.828 -60.469 -20.422 1 30.22 276 ARG B O 1
ATOM 4468 N N . SER B 1 277 ? -25.625 -60.156 -21.406 1 26.78 277 SER B N 1
ATOM 4469 C CA . SER B 1 277 ? -26.469 -61 -20.578 1 26.78 277 SER B CA 1
ATOM 4470 C C . SER B 1 277 ? -26.016 -62.469 -20.656 1 26.78 277 SER B C 1
ATOM 4472 O O . SER B 1 277 ? -25.969 -63.031 -21.75 1 26.78 277 SER B O 1
ATOM 4474 N N . PRO B 1 278 ? -24.969 -62.781 -19.859 1 27.84 278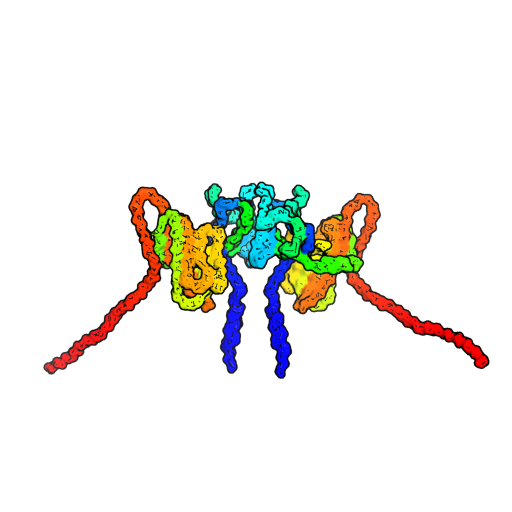 PRO B N 1
ATOM 4475 C CA . PRO B 1 278 ? -24.469 -64.188 -19.891 1 27.84 278 PRO B CA 1
ATOM 4476 C C . PRO B 1 278 ? -25.594 -65.188 -19.766 1 27.84 278 PRO B C 1
ATOM 4478 O O . PRO B 1 278 ? -26.016 -65.5 -18.656 1 27.84 278 PRO B O 1
ATOM 4481 N N . THR B 1 279 ? -26.844 -64.812 -20.203 1 26.98 279 THR B N 1
ATOM 4482 C CA . THR B 1 279 ? -27.906 -65.812 -19.922 1 26.98 279 THR B CA 1
ATOM 4483 C C . THR B 1 279 ? -27.5 -67.188 -20.391 1 26.98 279 THR B C 1
ATOM 4485 O O . THR B 1 279 ? -28.297 -68.125 -20.297 1 26.98 279 THR B O 1
ATOM 4488 N N . ASP B 1 280 ? -26.562 -67.25 -21.375 1 26.02 280 ASP B N 1
ATOM 4489 C CA . ASP B 1 280 ? -26.766 -68.562 -22 1 26.02 280 ASP B CA 1
ATOM 4490 C C . ASP B 1 280 ? -26.328 -69.688 -21.062 1 26.02 280 ASP B C 1
ATOM 4492 O O . ASP B 1 280 ? -25.141 -69.812 -20.812 1 26.02 280 ASP B O 1
ATOM 4496 N N . LYS B 1 281 ? -27.016 -69.75 -19.859 1 28.09 281 LYS B N 1
ATOM 4497 C CA . LYS B 1 281 ? -26.781 -70.875 -18.953 1 28.09 281 LYS B CA 1
ATOM 4498 C C . LYS B 1 281 ? -26.688 -72.188 -19.703 1 28.09 281 LYS B C 1
ATOM 4500 O O . LYS B 1 281 ? -27.594 -72.562 -20.484 1 28.09 281 LYS B O 1
ATOM 4505 N N . PRO B 1 282 ? -25.5 -72.75 -19.875 1 25.89 282 PRO B N 1
ATOM 4506 C CA . PRO B 1 282 ? -25.312 -74.062 -20.562 1 25.89 282 PRO B CA 1
ATOM 4507 C C . PRO B 1 282 ? -26.188 -75.188 -19.969 1 25.89 282 PRO B C 1
ATOM 4509 O O . PRO B 1 282 ? -26.547 -75.125 -18.797 1 25.89 282 PRO B O 1
ATOM 4512 N N . ARG B 1 283 ? -27.047 -75.938 -20.734 1 27.23 283 ARG B N 1
ATOM 4513 C CA . ARG B 1 283 ? -27.875 -77.125 -20.688 1 27.23 283 ARG B CA 1
ATOM 4514 C C . ARG B 1 283 ? -27.094 -78.312 -20.094 1 27.23 283 ARG B C 1
ATOM 4516 O O . ARG B 1 283 ? -26.297 -78.938 -20.797 1 27.23 283 ARG B O 1
ATOM 4523 N N . THR B 1 284 ? -26.344 -78.125 -18.938 1 20.28 284 THR B N 1
ATOM 4524 C CA . THR B 1 284 ? -25.609 -79.312 -18.562 1 20.28 284 THR B CA 1
ATOM 4525 C C . THR B 1 284 ? -26.578 -80.5 -18.281 1 20.28 284 THR B C 1
ATOM 4527 O O . THR B 1 284 ? -27.406 -80.375 -17.391 1 20.28 284 THR B O 1
ATOM 4530 N N . THR B 1 285 ? -26.984 -81.312 -19.219 1 22.23 285 THR B N 1
ATOM 4531 C CA . THR B 1 285 ? -27.641 -82.625 -19.328 1 22.23 285 THR B CA 1
ATOM 4532 C C . THR B 1 285 ? -27 -83.625 -18.391 1 22.23 285 THR B C 1
ATOM 4534 O O . THR B 1 285 ? -25.938 -84.188 -18.703 1 22.23 285 THR B O 1
ATOM 4537 N N . HIS B 1 286 ? -26.75 -83.312 -17.078 1 20.86 286 HIS B N 1
ATOM 4538 C CA . HIS B 1 286 ? -26.172 -84.438 -16.344 1 20.86 286 HIS B CA 1
ATOM 4539 C C . HIS B 1 286 ? -27.141 -85.625 -16.328 1 20.86 286 HIS B C 1
ATOM 4541 O O . HIS B 1 286 ? -28.344 -85.438 -16.094 1 20.86 286 HIS B O 1
ATOM 4547 N N . ARG B 1 287 ? -26.812 -86.875 -16.875 1 22.98 287 ARG B N 1
ATOM 4548 C CA . ARG B 1 287 ? -27.125 -88.312 -17.094 1 22.98 287 ARG B CA 1
ATOM 4549 C C . ARG B 1 287 ? -27.234 -89.062 -15.773 1 22.98 287 ARG B C 1
ATOM 4551 O O . ARG B 1 287 ? -26.219 -89.438 -15.18 1 22.98 287 ARG B O 1
ATOM 4558 N N . MET B 1 288 ? -27.734 -88.562 -14.602 1 21.31 288 MET B N 1
ATOM 4559 C CA . MET B 1 288 ? -27.891 -89.562 -13.555 1 21.31 288 MET B CA 1
ATOM 4560 C C . MET B 1 288 ? -28.688 -90.75 -14.062 1 21.31 288 MET B C 1
ATOM 4562 O O . MET B 1 288 ? -29.672 -90.562 -14.781 1 21.31 288 MET B O 1
ATOM 4566 N N . ILE B 1 289 ? -28.125 -92.062 -13.75 1 26.62 289 ILE B N 1
ATOM 4567 C CA . ILE B 1 289 ? -28.078 -93.562 -13.688 1 26.62 289 ILE B CA 1
ATOM 4568 C C . ILE B 1 289 ? -29.234 -94.062 -12.836 1 26.62 289 ILE B C 1
ATOM 4570 O O . ILE B 1 289 ? -29.547 -93.5 -11.797 1 26.62 289 ILE B O 1
ATOM 4574 N N . PHE B 1 290 ? -29.906 -95.375 -13.266 1 23.03 290 PHE B N 1
ATOM 4575 C CA . PHE B 1 290 ? -30.844 -96.5 -13.25 1 23.03 290 PHE B CA 1
ATOM 4576 C C . PHE B 1 290 ? -30.578 -97.438 -12.062 1 23.03 290 PHE B C 1
ATOM 4578 O O . PHE B 1 290 ? -31.438 -98.188 -11.68 1 23.03 290 PHE B O 1
ATOM 4585 N N . MET B 1 291 ? -29.828 -97.625 -10.922 1 22.67 291 MET B N 1
ATOM 4586 C CA . MET B 1 291 ? -30.406 -98.438 -9.875 1 22.67 291 MET B CA 1
ATOM 4587 C C . MET B 1 291 ? -31.469 -97.688 -9.094 1 22.67 291 MET B C 1
ATOM 4589 O O . MET B 1 291 ? -31.328 -96.5 -8.859 1 22.67 291 MET B O 1
#

InterPro domains:
  IPR003599 Immunoglobulin domain subtype [SM00409] (22-128)
  IPR003599 Immunoglobulin domain subtype [SM00409] (141-246)
  IPR007110 Immunoglobulin-like domain [PS50835] (5-126)
  IPR013106 Immunoglobulin V-set domain [PF07686] (26-121)
  IPR013783 Immunoglobulin-like fold [G3DSA:2.60.40.10] (21-126)
  IPR013783 Immunoglobulin-like fold [G3DSA:2.60.40.10] (139-248)
  IPR036179 Immunoglobulin-like domain superfamily [SSF48726] (24-122)
  IPR036179 Immunoglobulin-like domain superfamily [SSF48726] (142-248)
  IPR042842 CD226 antigen [PTHR47011] (1-251)

Foldseek 3Di:
DCPPVVVVVVVPVVPPPCPVPDAFKEFEDDQWDKDKFFADLVWAWAKKWKWFDDPPDIDTAKIAGPVPGIDGDPPCVVQWDWDDPPPRGRMIMITGHGDDPVPFHKMKMWTQTPPVGIDIGIYGYDNDCVLVVCVVCVVVAAEDEEEFQAKDKDKDFAPDDAAWAKKWKWFDDNGMIGTAKMEGQCVQDIDGDNRDPDKDWHGHHRDRMIMIIDGRDDQVSFTKMKMWIAHPVGDIDMHIYTYGYDYPDDDDDPVPPPPPDPPPVPPPPPPPPPPPPPPPPPPPDPDPDDD/DCPPVVVVVVVPVVDDVCPVPDAFKEFEDDQWDKDKFFADLVWAWAKKWKWFDDPPDIHTAKIAGPVPGIDGDPPCVVQWDWDQPPPRGRMIMITGHGDDPVPFHKMKMWTQTPPVGIDIGIYGYDNDCVLVVCVVCVVVAAEDEEEFQAKDKDKDFAPDDAAWAKKWKWFDDNGMIGTAKMEGQCVQDIDGDNGDDPKDWHGHHRDRMIMIIDGRDDQVSFTKMKMWIAHPVGDIDMHIYTYGYDYPDDDDDPVCPPPPDVPPVPVPPPPPPPPPPPPPPDPPPPPDDDD

Organism: Dipodomys ordii (NCBI:txid10020)

Nearest PDB structures (foldseek):
  6isc-assembly1_A  TM=8.942E-01  e=1.031E-25  Mus musculus
  6isa-assembly1_A  TM=8.906E-01  e=9.243E-26  Mus musculus
  6isb-assembly1_A  TM=8.486E-01  e=5.058E-26  Homo sapiens
  6isb-assembly1_B  TM=8.345E-01  e=6.298E-26  Homo sapiens
  6isb-assembly1_C  TM=9.064E-01  e=2.740E-11  Homo sapiens

Solvent-accessible surface area (backbone atoms only — not comparable to full-atom values): 33748 Å² total; per-residue (Å²): 134,83,69,64,68,65,59,58,59,65,66,55,69,73,54,69,86,54,69,68,80,73,57,42,29,39,33,51,67,43,45,78,27,69,45,78,48,53,55,61,79,90,54,40,75,56,34,37,37,36,31,37,53,54,88,94,42,72,43,66,42,34,37,38,24,86,85,87,39,79,48,63,31,83,85,39,58,87,33,52,49,76,41,63,49,64,100,85,45,40,37,38,32,44,34,34,59,69,42,54,80,84,67,48,42,46,33,36,43,39,40,31,30,61,87,77,41,72,48,76,46,36,36,34,31,34,85,57,6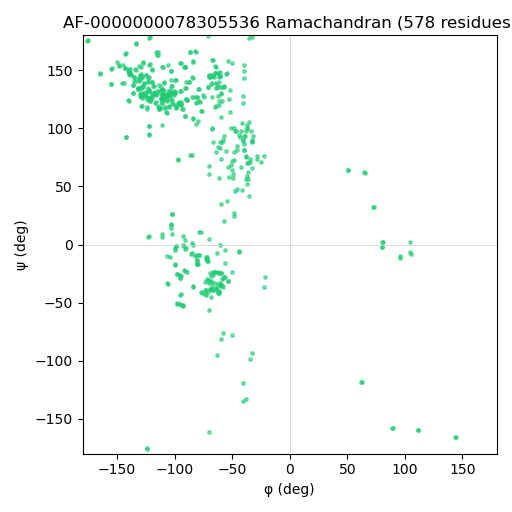4,62,52,55,52,49,60,72,41,51,84,73,46,50,77,45,70,46,55,41,64,40,72,47,74,48,76,46,70,63,81,72,86,64,65,56,32,38,39,35,36,31,42,38,50,87,56,36,36,34,50,46,33,37,25,33,26,74,80,36,48,69,44,65,42,88,66,50,83,68,54,49,60,66,57,52,61,77,58,60,60,42,41,38,37,38,56,57,34,42,56,85,62,42,32,35,38,34,42,40,37,28,29,72,86,64,53,73,50,75,47,65,38,31,39,42,36,42,65,79,71,74,87,74,87,70,80,68,68,67,81,70,65,80,74,67,80,66,75,72,68,75,71,70,70,76,72,71,74,75,66,78,69,79,82,80,79,86,81,82,89,79,135,135,83,71,64,68,64,62,59,60,67,66,54,70,74,55,68,80,56,71,69,79,73,56,43,28,39,33,51,67,42,44,78,29,70,47,77,49,48,55,61,80,90,54,40,74,56,34,38,38,36,31,37,54,54,88,94,41,72,43,67,41,34,35,39,24,85,84,87,38,78,49,62,29,82,85,40,58,87,33,51,48,78,42,64,47,63,103,84,45,40,39,40,32,44,34,35,60,68,41,54,82,82,66,48,43,46,32,35,41,38,40,31,29,59,87,77,41,73,48,76,45,37,36,33,30,34,86,58,62,62,52,55,54,49,60,72,43,51,84,73,48,49,77,44,70,47,56,42,63,39,70,46,72,48,76,46,71,63,80,72,85,66,65,56,30,38,41,36,36,32,43,40,49,86,56,35,34,34,50,45,34,38,25,33,26,75,78,36,48,69,44,62,47,87,66,50,74,81,52,52,58,66,57,49,60,78,59,61,60,41,42,41,38,38,60,56,34,41,55,84,64,42,33,35,38,33,41,40,37,30,30,72,85,65,53,71,51,74,47,66,38,30,38,42,37,42,66,79,74,84,84,82,87,69,78,68,69,65,82,70,67,84,71,69,79,66,76,71,68,76,69,72,70,76,70,69,73,78,62,80,68,79,82,77,78,78,80,86,87,85,129